Protein AF-A0A3D1PBC3-F1 (afdb_monomer)

pLDDT: mean 95.41, std 4.42, range [71.25, 98.88]

Mean predicted aligned error: 3.78 Å

Solvent-accessible surface area (backbone atoms only — not comparable to full-atom values): 19410 Å² total; per-residue (Å²): 97,93,88,52,57,57,38,64,71,39,38,54,51,27,43,56,51,13,50,54,28,44,75,72,66,36,38,68,58,13,33,65,40,23,55,52,25,43,75,54,24,59,87,38,87,56,10,42,52,32,32,36,48,39,13,56,33,24,48,77,71,70,35,53,70,46,15,52,33,12,23,48,18,21,29,22,77,34,61,70,40,42,42,12,45,53,24,38,33,73,74,68,43,99,73,43,48,56,67,48,36,43,78,43,79,78,68,73,56,80,80,75,77,64,73,49,79,36,78,54,74,66,37,33,50,28,44,58,75,63,41,43,71,60,19,45,59,49,44,67,69,69,60,76,58,79,90,74,53,51,73,45,45,40,46,30,48,15,53,46,29,42,67,74,60,41,29,49,58,12,31,48,50,45,54,57,52,77,69,48,80,49,74,68,52,36,51,53,37,54,61,46,65,72,36,67,59,49,54,46,59,59,57,65,73,81,62,48,71,59,43,45,54,39,17,60,77,51,65,40,19,41,50,52,51,50,11,41,23,45,68,59,29,37,59,26,33,75,44,66,48,98,91,51,24,30,6,28,52,41,48,37,65,70,57,48,52,54,50,27,60,79,68,71,50,91,77,82,46,49,56,41,61,64,50,19,47,48,53,38,41,50,50,51,39,52,34,15,66,75,45,82,42,25,42,58,59,14,51,36,17,70,74,62,34,57,70,52,48,55,50,49,49,68,74,52,62,91,54,55,71,70,59,45,51,77,59,45,87,47,64,66,45,33,48,47,44,47,48,24,53,16,37,20,43,44,49,43,39,73,24,18,69,70,49,30,54,52,46,50,54,39,41,74,61,62,54,63,67,66,82,85,133

Sequence (373 aa):
LDKYGDSEAAAEYRWQVAQTFAAAKDYKGAWLWAQPIPLRNSDSILAPRAGFWIGKWAMQLGRQEDAQAAFKYVLSTFPQSYYAWRSAGILGLDVGNFKTIRQLNPEVMPSVRVVPPAGSPALKELYQLGQYRDALTLWQVEFQNQTQPTVAQQFTDGLMHLAKGENLVGIAEISTLEDRETPVEKALYHALSQQSSYWQARYPFPYLQQIESWSQQHQLNPLLVTGLIRQESRFEPKIRSVVGAVGLMQIMPGTAKTIAQEMNLTQYNLENPNDNIKMGTWYLDFTHKKFDNHSMLAIASYNAGWNNVSKWLRQFSNRDPDEFVEAIPFDETQGYVRQVFGNYWNYLRLYNPKISQLVAQYSSAHPKLPTLK

Structure (mmCIF, N/CA/C/O backbone):
data_AF-A0A3D1PBC3-F1
#
_entry.id   AF-A0A3D1PBC3-F1
#
loop_
_atom_site.group_PDB
_atom_site.id
_atom_site.type_symbol
_atom_site.label_atom_id
_atom_site.label_alt_id
_atom_site.label_comp_id
_atom_site.label_asym_id
_atom_site.label_entity_id
_atom_site.label_seq_id
_atom_site.pdbx_PDB_ins_code
_atom_site.Cartn_x
_atom_site.Cartn_y
_atom_site.Cartn_z
_atom_site.occupancy
_atom_site.B_iso_or_equiv
_atom_site.auth_seq_id
_atom_site.auth_comp_id
_atom_site.auth_asym_id
_atom_site.auth_atom_id
_atom_site.pdbx_PDB_model_num
ATOM 1 N N . LEU A 1 1 ? 21.989 20.563 -10.562 1.00 80.06 1 LEU A N 1
ATOM 2 C CA . LEU A 1 1 ? 22.394 19.453 -9.667 1.00 80.06 1 LEU A CA 1
ATOM 3 C C . LEU A 1 1 ? 23.522 19.850 -8.714 1.00 80.06 1 LEU A C 1
ATOM 5 O O . LEU A 1 1 ? 23.510 19.376 -7.590 1.00 80.06 1 LEU A O 1
ATOM 9 N N . ASP A 1 2 ? 24.431 20.751 -9.101 1.00 77.69 2 ASP A N 1
ATOM 10 C CA . ASP A 1 2 ? 25.593 21.107 -8.261 1.00 77.69 2 ASP A CA 1
ATOM 11 C C . ASP A 1 2 ? 25.256 21.957 -7.024 1.00 77.69 2 ASP A C 1
ATOM 13 O O . ASP A 1 2 ? 25.947 21.870 -6.018 1.00 77.69 2 ASP A O 1
ATOM 17 N N . LYS A 1 3 ? 24.176 22.753 -7.074 1.00 80.94 3 LYS A N 1
ATOM 18 C CA . LYS A 1 3 ? 23.755 23.631 -5.961 1.00 80.94 3 LYS A CA 1
ATOM 19 C C . LYS A 1 3 ? 22.720 23.014 -5.014 1.00 80.94 3 LYS A C 1
ATOM 21 O O . LYS A 1 3 ? 22.735 23.303 -3.828 1.00 80.94 3 LYS A O 1
ATOM 26 N N . TYR A 1 4 ? 21.829 22.176 -5.541 1.00 84.69 4 TYR A N 1
ATOM 27 C CA . TYR A 1 4 ? 20.700 21.581 -4.808 1.00 84.69 4 TYR A CA 1
ATOM 28 C C . TYR A 1 4 ? 20.617 20.084 -5.099 1.00 84.69 4 TYR A C 1
ATOM 30 O O . TYR A 1 4 ? 19.583 19.563 -5.496 1.00 84.69 4 TYR A O 1
ATOM 38 N N . GLY A 1 5 ? 21.755 19.398 -5.010 1.00 83.44 5 GLY A N 1
ATOM 39 C CA . GLY A 1 5 ? 21.867 17.996 -5.412 1.00 83.44 5 GLY A CA 1
ATOM 40 C C . GLY A 1 5 ? 21.059 17.027 -4.554 1.00 83.44 5 GLY A C 1
ATOM 41 O O . GLY A 1 5 ? 20.833 15.909 -5.010 1.00 83.44 5 GLY A O 1
ATOM 42 N N . ASP A 1 6 ? 20.623 17.462 -3.374 1.00 88.00 6 ASP A N 1
ATOM 43 C CA . ASP A 1 6 ? 19.936 16.642 -2.374 1.00 88.00 6 ASP A CA 1
ATOM 44 C C . ASP A 1 6 ? 18.437 17.011 -2.247 1.00 88.00 6 ASP A C 1
ATOM 46 O O . ASP A 1 6 ? 17.737 16.479 -1.394 1.00 88.00 6 ASP A O 1
ATOM 50 N N . SER A 1 7 ? 17.906 17.873 -3.130 1.00 90.75 7 SER A N 1
ATOM 51 C CA . SER A 1 7 ? 16.477 18.229 -3.149 1.00 90.75 7 SER A CA 1
ATOM 52 C C . SER A 1 7 ? 15.596 17.190 -3.856 1.00 90.75 7 SER A C 1
ATOM 54 O O . SER A 1 7 ? 16.070 16.455 -4.726 1.00 90.75 7 SER A O 1
ATOM 56 N N . GLU A 1 8 ? 14.292 17.188 -3.556 1.00 92.12 8 GLU A N 1
ATOM 57 C CA . GLU A 1 8 ? 13.311 16.322 -4.235 1.00 92.12 8 GLU A CA 1
ATOM 58 C C . GLU A 1 8 ? 13.256 16.592 -5.745 1.00 92.12 8 GLU A C 1
ATOM 60 O O . GLU A 1 8 ? 13.333 15.668 -6.548 1.00 92.12 8 GLU A O 1
ATOM 65 N N . ALA A 1 9 ? 13.276 17.864 -6.157 1.00 94.06 9 ALA A N 1
ATOM 66 C CA . ALA A 1 9 ? 13.319 18.233 -7.573 1.00 94.06 9 ALA A CA 1
ATOM 67 C C . ALA A 1 9 ? 14.556 17.660 -8.301 1.00 94.06 9 ALA A C 1
ATOM 69 O O . ALA A 1 9 ? 14.505 17.343 -9.491 1.00 94.06 9 ALA A O 1
ATOM 70 N N . ALA A 1 10 ? 15.688 17.503 -7.600 1.00 94.94 10 ALA A N 1
ATOM 71 C CA . ALA A 1 10 ? 16.861 16.843 -8.165 1.00 94.94 10 ALA A CA 1
ATOM 72 C C . ALA A 1 10 ? 16.652 15.329 -8.326 1.00 94.94 10 ALA A C 1
ATOM 74 O O . ALA A 1 10 ? 17.128 14.765 -9.315 1.00 94.94 10 ALA A O 1
ATOM 75 N N . ALA A 1 11 ? 15.951 14.678 -7.392 1.00 96.50 11 ALA A N 1
ATOM 76 C CA . ALA A 1 11 ? 15.567 13.271 -7.502 1.00 96.50 11 ALA A CA 1
ATOM 77 C C . ALA A 1 11 ? 14.612 13.035 -8.683 1.00 96.50 11 ALA A C 1
ATOM 79 O O . ALA A 1 11 ? 14.868 12.153 -9.505 1.00 96.50 11 ALA A O 1
ATOM 80 N N . GLU A 1 12 ? 13.577 13.866 -8.821 1.00 96.56 12 GLU A N 1
ATOM 81 C CA . GLU A 1 12 ? 12.609 13.812 -9.924 1.00 96.56 12 GLU A CA 1
ATOM 82 C C . GLU A 1 12 ? 13.285 13.984 -11.286 1.00 96.56 12 GLU A C 1
ATOM 84 O O . GLU A 1 12 ? 13.100 13.158 -12.183 1.00 96.56 12 GLU A O 1
ATOM 89 N N . TYR A 1 13 ? 14.139 15.004 -11.425 1.00 96.94 13 TYR A N 1
ATOM 90 C CA . TYR A 1 13 ? 14.883 15.238 -12.661 1.00 96.94 13 TYR A CA 1
ATOM 91 C C . TYR A 1 13 ? 15.777 14.045 -13.020 1.00 96.94 13 TYR A C 1
ATOM 93 O O . TYR A 1 13 ? 15.750 13.555 -14.149 1.00 96.94 13 TYR A O 1
ATOM 101 N N . ARG A 1 14 ? 16.551 13.531 -12.053 1.00 97.56 14 ARG A N 1
ATOM 102 C CA . ARG A 1 14 ? 17.393 12.341 -12.255 1.00 97.56 14 ARG A CA 1
ATOM 103 C C . ARG A 1 14 ? 16.575 11.140 -12.710 1.00 97.56 14 ARG A C 1
ATOM 105 O O . ARG A 1 14 ? 16.998 10.427 -13.618 1.00 97.56 14 ARG A O 1
ATOM 112 N N . TRP A 1 15 ? 15.409 10.934 -12.104 1.00 97.75 15 TRP A N 1
ATOM 113 C CA . TRP A 1 15 ? 14.522 9.834 -12.449 1.00 97.75 15 TRP A CA 1
ATOM 114 C C . TRP A 1 15 ? 13.981 9.966 -13.874 1.00 97.75 15 TRP A C 1
ATOM 116 O O . TRP A 1 15 ? 14.057 9.011 -14.646 1.00 97.75 15 TRP A O 1
ATOM 126 N N . GLN A 1 16 ? 13.527 11.158 -14.263 1.00 97.38 16 GLN A N 1
ATOM 127 C CA . GLN A 1 16 ? 13.044 11.430 -15.617 1.00 97.38 16 GLN A CA 1
ATOM 128 C C . GLN A 1 16 ? 14.126 11.167 -16.679 1.00 97.38 16 GLN A C 1
ATOM 130 O O . GLN A 1 16 ? 13.865 10.545 -17.716 1.00 97.38 16 GLN A O 1
ATOM 135 N N . VAL A 1 17 ? 15.366 11.591 -16.414 1.00 98.00 17 VAL A N 1
ATOM 136 C CA . VAL A 1 17 ? 16.493 11.323 -17.317 1.00 98.00 17 VAL A CA 1
ATOM 137 C C . VAL A 1 17 ? 16.800 9.824 -17.367 1.00 98.00 17 VAL A C 1
ATOM 139 O O . VAL A 1 17 ? 16.935 9.266 -18.456 1.00 98.00 17 VAL A O 1
ATOM 142 N N . ALA A 1 18 ? 16.822 9.140 -16.220 1.00 98.06 18 ALA A N 1
ATOM 143 C CA . ALA A 1 18 ? 17.037 7.696 -16.159 1.00 98.06 18 ALA A CA 1
ATOM 144 C C . ALA A 1 18 ? 15.987 6.912 -16.967 1.00 98.06 18 ALA A C 1
ATOM 146 O O . ALA A 1 18 ? 16.337 5.989 -17.703 1.00 98.06 18 ALA A O 1
ATOM 147 N N . GLN A 1 19 ? 14.712 7.310 -16.899 1.00 96.56 19 GLN A N 1
ATOM 148 C CA . GLN A 1 19 ? 13.639 6.706 -17.695 1.00 96.56 19 GLN A CA 1
ATOM 149 C C . GLN A 1 19 ? 13.846 6.900 -19.202 1.00 96.56 19 GLN A C 1
ATOM 151 O O . GLN A 1 19 ? 13.561 5.986 -19.975 1.00 96.56 19 GLN A O 1
ATOM 156 N N . THR A 1 20 ? 14.383 8.048 -19.624 1.00 97.31 20 THR A N 1
ATOM 157 C CA . THR A 1 20 ? 14.697 8.318 -21.037 1.00 97.31 20 THR A CA 1
ATOM 158 C C . THR A 1 20 ? 15.778 7.365 -21.554 1.00 97.31 20 THR A C 1
ATOM 160 O O . THR A 1 20 ? 15.609 6.749 -22.606 1.00 97.31 20 THR A O 1
ATOM 163 N N . PHE A 1 21 ? 16.850 7.166 -20.782 1.00 98.12 21 PHE A N 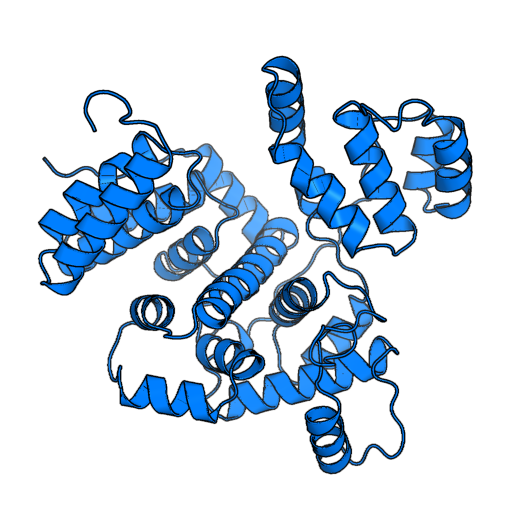1
ATOM 164 C CA . PHE A 1 21 ? 17.889 6.184 -21.109 1.00 98.12 21 PHE A CA 1
ATOM 165 C C . PHE A 1 21 ? 17.346 4.747 -21.121 1.00 98.12 21 PHE A C 1
ATOM 167 O O . PHE A 1 21 ? 17.608 3.994 -22.059 1.00 98.12 21 PHE A O 1
ATOM 174 N N . ALA A 1 22 ? 16.528 4.377 -20.130 1.00 95.88 22 ALA A N 1
ATOM 175 C CA . ALA A 1 22 ? 15.921 3.049 -20.061 1.00 95.88 22 ALA A CA 1
ATOM 176 C C . ALA A 1 22 ? 14.995 2.770 -21.258 1.00 95.88 22 ALA A C 1
ATOM 178 O O . ALA A 1 22 ? 15.027 1.672 -21.813 1.00 95.88 22 ALA A O 1
ATOM 179 N N . ALA A 1 23 ? 14.217 3.763 -21.702 1.00 93.38 23 ALA A N 1
ATOM 180 C CA . ALA A 1 23 ? 13.374 3.660 -22.894 1.00 93.38 23 ALA A CA 1
ATOM 181 C C . ALA A 1 23 ? 14.198 3.456 -24.178 1.00 93.38 23 ALA A C 1
ATOM 183 O O . ALA A 1 23 ? 13.777 2.719 -25.070 1.00 93.38 23 ALA A O 1
ATOM 184 N N . ALA A 1 24 ? 15.397 4.043 -24.243 1.00 96.44 24 ALA A N 1
ATOM 185 C CA . ALA A 1 24 ? 16.374 3.817 -25.308 1.00 96.44 24 ALA A CA 1
ATOM 186 C C . ALA A 1 24 ? 17.175 2.505 -25.152 1.00 96.44 24 ALA A C 1
ATOM 188 O O . ALA A 1 24 ? 18.063 2.234 -25.958 1.00 96.44 24 ALA A O 1
ATOM 189 N N . LYS A 1 25 ? 16.867 1.682 -24.135 1.00 95.56 25 LYS A N 1
ATOM 190 C CA . LYS A 1 25 ? 17.598 0.459 -23.749 1.00 95.56 25 LYS A CA 1
ATOM 191 C C . LYS A 1 25 ? 19.061 0.691 -23.348 1.00 95.56 25 LYS A C 1
ATOM 193 O O . LYS A 1 25 ? 19.832 -0.262 -23.254 1.00 95.56 25 LYS A O 1
ATOM 198 N N . ASP A 1 26 ? 19.443 1.931 -23.049 1.00 97.94 26 ASP A N 1
ATOM 199 C CA . ASP A 1 26 ? 20.725 2.239 -22.419 1.00 97.94 26 ASP A CA 1
ATOM 200 C C . ASP A 1 26 ? 20.596 2.094 -20.898 1.00 97.94 26 ASP A C 1
ATOM 202 O O . ASP A 1 26 ? 20.441 3.050 -20.135 1.00 97.94 26 ASP A O 1
ATOM 206 N N . TYR A 1 27 ? 20.643 0.844 -20.446 1.00 97.88 27 TYR A N 1
ATOM 207 C CA . TYR A 1 27 ? 20.513 0.505 -19.031 1.00 97.88 27 TYR A CA 1
ATOM 208 C C . TYR A 1 27 ? 21.699 0.986 -18.186 1.00 97.88 27 TYR A C 1
ATOM 210 O O . TYR A 1 27 ? 21.545 1.210 -16.984 1.00 97.88 27 TYR A O 1
ATOM 218 N N . LYS A 1 28 ? 22.874 1.188 -18.799 1.00 98.00 28 LYS A N 1
ATOM 219 C CA . LYS A 1 28 ? 24.041 1.750 -18.109 1.00 98.00 28 LYS A CA 1
ATOM 220 C C . LYS A 1 28 ? 23.812 3.232 -17.813 1.00 98.00 28 LYS A C 1
ATOM 222 O O . LYS A 1 28 ? 23.998 3.654 -16.672 1.00 98.00 28 LYS A O 1
ATOM 227 N N . GLY A 1 29 ? 23.370 4.000 -18.810 1.00 98.12 29 GLY A N 1
ATOM 228 C CA . GLY A 1 29 ? 22.988 5.401 -18.647 1.00 98.12 29 GLY A CA 1
ATOM 229 C C . GLY A 1 29 ? 21.851 5.567 -17.641 1.00 98.12 29 GLY A C 1
ATOM 230 O O . GLY A 1 29 ? 21.951 6.385 -16.726 1.00 98.12 29 GLY A O 1
ATOM 231 N N . ALA A 1 30 ? 20.818 4.725 -17.737 1.00 98.31 30 ALA A N 1
ATOM 232 C CA . ALA A 1 30 ? 19.690 4.737 -16.809 1.00 98.31 30 ALA A CA 1
ATOM 233 C C . ALA A 1 30 ? 20.139 4.536 -15.354 1.00 98.31 30 ALA A C 1
ATOM 235 O O . ALA A 1 30 ? 19.787 5.326 -14.475 1.00 98.31 30 ALA A O 1
ATOM 236 N N . TRP A 1 31 ? 20.984 3.529 -15.109 1.00 98.19 31 TRP A N 1
ATOM 237 C CA . TRP A 1 31 ? 21.558 3.280 -13.789 1.00 98.19 31 TRP A CA 1
ATOM 238 C C . TRP A 1 31 ? 22.339 4.494 -13.289 1.00 98.19 31 TRP A C 1
ATOM 240 O O . TRP A 1 31 ? 22.059 4.970 -12.188 1.00 98.19 31 TRP A O 1
ATOM 250 N N . LEU A 1 32 ? 23.292 5.017 -14.068 1.00 97.88 32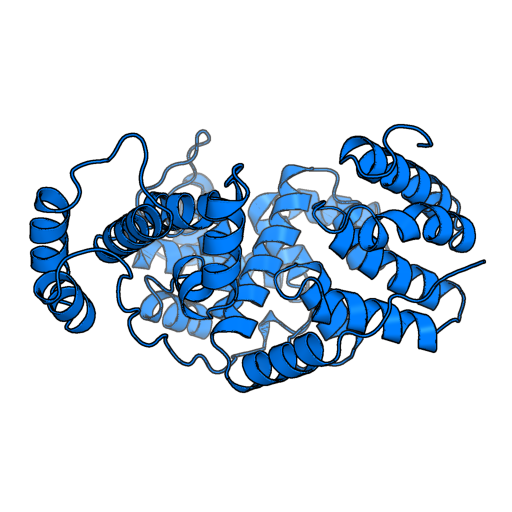 LEU A N 1
ATOM 251 C CA . LEU A 1 32 ? 24.140 6.142 -13.649 1.00 97.88 32 LEU A CA 1
ATOM 252 C C . LEU A 1 32 ? 23.317 7.360 -13.205 1.00 97.88 32 LEU A C 1
ATOM 254 O O . LEU A 1 32 ? 23.661 8.004 -12.214 1.00 97.88 32 LEU A O 1
ATOM 258 N N . TRP A 1 33 ? 22.205 7.639 -13.890 1.00 97.81 33 TRP A N 1
ATOM 259 C CA . TRP A 1 33 ? 21.296 8.726 -13.528 1.00 97.81 33 TRP A CA 1
ATOM 260 C C . TRP A 1 33 ? 20.439 8.430 -12.297 1.00 97.81 33 TRP A C 1
ATOM 262 O O . TRP A 1 33 ? 20.210 9.335 -11.495 1.00 97.81 33 TRP A O 1
ATOM 272 N N . ALA A 1 34 ? 19.996 7.186 -12.107 1.00 97.88 34 ALA A N 1
ATOM 273 C CA . ALA A 1 34 ? 19.168 6.816 -10.962 1.00 97.88 34 ALA A CA 1
ATOM 274 C C . ALA A 1 34 ? 19.966 6.614 -9.666 1.00 97.88 34 ALA A C 1
ATOM 276 O O . ALA A 1 34 ? 19.443 6.876 -8.590 1.00 97.88 34 ALA A O 1
ATOM 277 N N . GLN A 1 35 ? 21.223 6.168 -9.741 1.00 96.88 35 GLN A N 1
ATOM 278 C CA . GLN A 1 35 ? 22.056 5.810 -8.584 1.00 96.88 35 GLN A CA 1
ATOM 279 C C . GLN A 1 35 ? 22.175 6.894 -7.502 1.00 96.88 35 GLN A C 1
ATOM 281 O O . GLN A 1 35 ? 22.130 6.543 -6.322 1.00 96.88 35 GLN A O 1
ATOM 286 N N . PRO A 1 36 ? 22.302 8.194 -7.823 1.00 96.25 36 PRO A N 1
ATOM 287 C CA . PRO A 1 36 ? 22.353 9.221 -6.793 1.00 96.25 36 PRO A CA 1
ATOM 288 C C . PRO A 1 36 ? 21.051 9.360 -5.998 1.00 96.25 36 PRO A C 1
ATOM 290 O O . PRO A 1 36 ? 21.116 9.846 -4.878 1.00 96.25 36 PRO A O 1
ATOM 293 N N . ILE A 1 37 ? 19.897 8.945 -6.533 1.00 97.56 37 ILE A N 1
ATOM 294 C CA . ILE A 1 37 ? 18.594 9.106 -5.870 1.00 97.56 37 ILE A CA 1
ATOM 295 C C . ILE A 1 37 ? 18.579 8.381 -4.510 1.00 97.56 37 ILE A C 1
ATOM 297 O O . ILE A 1 37 ? 18.479 9.060 -3.496 1.00 97.56 37 ILE A O 1
ATOM 301 N N . PRO A 1 38 ? 18.769 7.050 -4.418 1.00 96.62 38 PRO A N 1
ATOM 302 C CA . PRO A 1 38 ? 18.793 6.366 -3.124 1.00 96.62 38 PRO A CA 1
ATOM 303 C C . PRO A 1 38 ? 19.986 6.750 -2.233 1.00 96.62 38 PRO A C 1
ATOM 305 O O . PRO A 1 38 ? 19.906 6.604 -1.018 1.00 96.62 38 PRO A O 1
ATOM 308 N N . LEU A 1 39 ? 21.094 7.228 -2.813 1.00 93.75 39 LEU A N 1
ATOM 309 C CA . LEU A 1 39 ? 22.321 7.538 -2.067 1.00 93.75 39 LEU A CA 1
ATOM 310 C C . LEU A 1 39 ? 22.361 8.957 -1.486 1.00 93.75 39 LEU A C 1
ATOM 312 O O . LEU A 1 39 ? 23.037 9.177 -0.486 1.00 93.75 39 LEU A O 1
ATOM 316 N N . ARG A 1 40 ? 21.705 9.922 -2.137 1.00 93.00 40 ARG A N 1
ATOM 317 C CA . ARG A 1 40 ? 21.738 11.350 -1.772 1.00 93.00 40 ARG A CA 1
ATOM 318 C C . ARG A 1 40 ? 20.371 11.911 -1.405 1.00 93.00 40 ARG A C 1
ATOM 320 O O . ARG A 1 40 ? 20.291 12.843 -0.620 1.00 93.00 40 ARG A O 1
ATOM 327 N N . ASN A 1 41 ? 19.311 11.348 -1.974 1.00 92.75 41 ASN A N 1
ATOM 328 C CA . ASN A 1 41 ? 17.924 11.730 -1.738 1.00 92.75 41 ASN A CA 1
ATOM 329 C C . ASN A 1 41 ? 17.181 10.575 -1.052 1.00 92.75 41 ASN A C 1
ATOM 331 O O . ASN A 1 41 ? 16.117 10.172 -1.512 1.00 92.75 41 ASN A O 1
ATOM 335 N N . SER A 1 42 ? 17.756 9.990 0.002 1.00 91.00 42 SER A N 1
ATOM 336 C CA . SER A 1 42 ? 17.207 8.780 0.635 1.00 91.00 42 SER A CA 1
ATOM 337 C C . SER A 1 42 ? 15.784 8.958 1.167 1.00 91.00 42 SER A C 1
ATOM 339 O O . SER A 1 42 ? 15.045 7.982 1.235 1.00 91.00 42 SER A O 1
ATOM 341 N N . ASP A 1 43 ? 15.391 10.189 1.494 1.00 88.75 43 ASP A N 1
ATOM 342 C CA . ASP A 1 43 ? 14.049 10.512 1.988 1.00 88.75 43 ASP A CA 1
ATOM 343 C C . ASP A 1 43 ? 13.016 10.672 0.852 1.00 88.75 43 ASP A C 1
ATOM 345 O O . ASP A 1 43 ? 11.816 10.722 1.110 1.00 88.75 43 ASP A O 1
ATOM 349 N N . SER A 1 44 ? 13.459 10.717 -0.412 1.00 94.00 44 SER A N 1
ATOM 350 C CA . SER A 1 44 ? 12.574 10.812 -1.577 1.00 94.00 44 SER A CA 1
ATOM 351 C C . SER A 1 44 ? 11.735 9.547 -1.741 1.00 94.00 44 SER A C 1
ATOM 353 O O . SER A 1 44 ? 12.235 8.420 -1.664 1.00 94.00 44 SER A O 1
ATOM 355 N N . ILE A 1 45 ? 10.472 9.719 -2.136 1.00 92.12 45 ILE A N 1
ATOM 356 C CA . ILE A 1 45 ? 9.594 8.606 -2.529 1.00 92.12 45 ILE A CA 1
ATOM 357 C C . ILE A 1 45 ? 10.150 7.811 -3.729 1.00 92.12 45 ILE A C 1
ATOM 359 O O . ILE A 1 45 ? 9.795 6.647 -3.940 1.00 92.12 45 ILE A O 1
ATOM 363 N N . LEU A 1 46 ? 11.057 8.413 -4.507 1.00 97.06 46 LEU A N 1
ATOM 364 C CA . LEU A 1 46 ? 11.724 7.782 -5.643 1.00 97.06 46 LEU A CA 1
ATOM 365 C C . LEU A 1 46 ? 12.916 6.910 -5.237 1.00 97.06 46 LEU A C 1
ATOM 367 O O . LEU A 1 46 ? 13.310 6.052 -6.025 1.00 97.06 46 LEU A O 1
ATOM 371 N N . ALA A 1 47 ? 13.475 7.061 -4.034 1.00 97.88 47 ALA A N 1
ATOM 372 C CA . ALA A 1 47 ? 14.631 6.287 -3.575 1.00 97.88 47 ALA A CA 1
ATOM 373 C C . ALA A 1 47 ? 14.432 4.757 -3.654 1.00 97.88 47 ALA A C 1
ATOM 375 O O . ALA A 1 47 ? 15.238 4.093 -4.322 1.00 97.88 47 ALA A O 1
ATOM 376 N N . PRO A 1 48 ? 13.357 4.163 -3.091 1.00 98.19 48 PRO A N 1
ATOM 377 C CA . PRO A 1 48 ? 13.112 2.726 -3.229 1.00 98.19 48 PRO A CA 1
ATOM 378 C C . PRO A 1 48 ? 12.862 2.292 -4.680 1.00 98.19 48 PRO A C 1
ATOM 380 O O . PRO A 1 48 ? 13.296 1.211 -5.083 1.00 98.19 48 PRO A O 1
ATOM 383 N N . ARG A 1 49 ? 12.198 3.139 -5.482 1.00 98.06 49 ARG A N 1
ATOM 384 C CA . ARG A 1 49 ? 11.930 2.883 -6.909 1.00 98.06 49 ARG A CA 1
ATOM 385 C C . ARG A 1 49 ? 13.227 2.807 -7.703 1.00 98.06 49 ARG A C 1
ATOM 387 O O . ARG A 1 49 ? 13.450 1.839 -8.425 1.00 98.06 49 ARG A O 1
ATOM 394 N N . ALA A 1 50 ? 14.088 3.803 -7.536 1.00 98.38 50 ALA A N 1
ATOM 395 C CA . ALA A 1 50 ? 15.378 3.886 -8.199 1.00 98.38 50 ALA A CA 1
ATOM 396 C C . ALA A 1 50 ? 16.286 2.714 -7.810 1.00 98.38 50 ALA A C 1
ATOM 398 O O . ALA A 1 50 ? 16.846 2.070 -8.694 1.00 98.38 50 ALA A O 1
ATOM 399 N N . GLY A 1 51 ? 16.369 2.371 -6.519 1.00 98.44 51 GLY A N 1
ATOM 400 C CA . GLY A 1 51 ? 17.132 1.206 -6.058 1.00 98.44 51 GLY A CA 1
ATOM 401 C C . GLY A 1 51 ? 16.664 -0.109 -6.694 1.00 98.44 51 GLY A C 1
ATOM 402 O O . GLY A 1 51 ? 17.483 -0.921 -7.120 1.00 98.44 51 GLY A O 1
ATOM 403 N N . PHE A 1 52 ? 15.349 -0.303 -6.828 1.00 98.69 52 PHE A N 1
ATOM 404 C CA . PHE A 1 52 ? 14.789 -1.497 -7.461 1.00 98.69 52 PHE A CA 1
ATOM 405 C C . PHE A 1 52 ? 15.089 -1.553 -8.960 1.00 98.69 52 PHE A C 1
ATOM 407 O O . PHE A 1 52 ? 15.531 -2.585 -9.468 1.00 98.69 52 PHE A O 1
ATOM 414 N N . TRP A 1 53 ? 14.895 -0.440 -9.670 1.00 98.50 53 TRP A N 1
ATOM 415 C CA . TRP A 1 53 ? 15.156 -0.377 -11.107 1.00 98.50 53 TRP A CA 1
ATOM 416 C C . TRP A 1 53 ? 16.641 -0.496 -11.446 1.00 98.50 53 TRP A C 1
ATOM 418 O O . TRP A 1 53 ? 16.967 -1.137 -12.440 1.00 98.50 53 TRP A O 1
ATOM 428 N N . ILE A 1 54 ? 17.543 -0.015 -10.584 1.00 98.62 54 ILE A N 1
ATOM 429 C CA . ILE A 1 54 ? 18.979 -0.318 -10.675 1.00 98.62 54 ILE A CA 1
ATOM 430 C C . ILE A 1 54 ? 19.211 -1.833 -10.674 1.00 98.62 54 ILE A C 1
ATOM 432 O O . ILE A 1 54 ? 19.938 -2.335 -11.528 1.00 98.62 54 ILE A O 1
ATOM 436 N N . GLY A 1 55 ? 18.542 -2.579 -9.788 1.00 98.38 55 GLY A N 1
ATOM 437 C CA . GLY A 1 55 ? 18.605 -4.041 -9.779 1.00 98.38 55 GLY A CA 1
ATOM 438 C C . GLY A 1 55 ? 18.078 -4.672 -11.072 1.00 98.38 55 GLY A C 1
ATOM 439 O O . GLY A 1 55 ? 18.728 -5.540 -11.653 1.00 98.38 55 GLY A O 1
ATOM 440 N N . LYS A 1 56 ? 16.938 -4.195 -11.588 1.00 98.19 56 LYS A N 1
ATOM 441 C CA . LYS A 1 56 ? 16.363 -4.676 -12.860 1.00 98.19 56 LYS A CA 1
ATOM 442 C C . LYS A 1 56 ? 17.281 -4.392 -14.052 1.00 98.19 56 LYS A C 1
ATOM 444 O O . LYS A 1 56 ? 17.492 -5.271 -14.884 1.00 98.19 56 LYS A O 1
ATOM 449 N N . TRP A 1 57 ? 17.865 -3.200 -14.132 1.00 98.19 57 TRP A N 1
ATOM 450 C CA . TRP A 1 57 ? 18.825 -2.836 -15.176 1.00 98.19 57 TRP A CA 1
ATOM 451 C C . TRP A 1 57 ? 20.130 -3.621 -15.053 1.00 98.19 57 TRP A C 1
ATOM 453 O O . TRP A 1 57 ? 20.673 -4.052 -16.067 1.00 98.19 57 TRP A O 1
ATOM 463 N N . ALA A 1 58 ? 20.594 -3.903 -13.834 1.00 98.31 58 ALA A N 1
ATOM 464 C CA . ALA A 1 58 ? 21.721 -4.800 -13.605 1.00 98.31 58 ALA A CA 1
ATOM 465 C C . ALA A 1 58 ? 21.460 -6.206 -14.176 1.00 98.31 58 ALA A C 1
ATOM 467 O O . ALA A 1 58 ? 22.338 -6.754 -14.843 1.00 98.31 58 ALA A O 1
ATOM 468 N N . MET A 1 59 ? 20.246 -6.754 -14.013 1.00 97.50 59 MET A N 1
ATOM 469 C CA . MET A 1 59 ? 19.866 -8.032 -14.637 1.00 97.50 59 MET A CA 1
ATOM 470 C C . MET A 1 59 ? 19.955 -7.972 -16.168 1.00 97.50 59 MET A C 1
ATOM 472 O O . MET A 1 59 ? 20.500 -8.893 -16.773 1.00 97.50 59 MET A O 1
ATOM 476 N N . GLN A 1 60 ? 19.475 -6.887 -16.791 1.00 96.88 60 GLN A N 1
ATOM 477 C CA . GLN A 1 60 ? 19.546 -6.700 -18.251 1.00 96.88 60 GLN A CA 1
ATOM 478 C C . GLN A 1 60 ? 20.987 -6.577 -18.766 1.00 96.88 60 GLN A C 1
ATOM 480 O O . GLN A 1 60 ? 21.288 -6.981 -19.885 1.00 96.88 60 GLN A O 1
ATOM 485 N N . LEU A 1 61 ? 21.893 -6.058 -17.937 1.00 97.62 61 LEU A N 1
ATOM 486 C CA . LEU A 1 61 ? 23.325 -5.956 -18.229 1.00 97.62 61 LEU A CA 1
ATOM 487 C C . LEU A 1 61 ? 24.107 -7.247 -17.909 1.00 97.62 61 LEU A C 1
ATOM 489 O O . LEU A 1 61 ? 25.331 -7.252 -18.012 1.00 97.62 61 LEU A O 1
ATOM 493 N N . GLY A 1 62 ? 23.442 -8.324 -17.472 1.00 97.75 62 GLY A N 1
ATOM 494 C CA . GLY A 1 62 ? 24.094 -9.576 -17.066 1.00 97.75 62 GLY A CA 1
ATOM 495 C C . GLY A 1 62 ? 24.827 -9.506 -15.718 1.00 97.75 62 GLY A C 1
ATOM 496 O O . GLY A 1 62 ? 25.535 -10.442 -15.351 1.00 97.75 62 GLY A O 1
ATOM 497 N N . ARG A 1 63 ? 24.649 -8.426 -14.948 1.00 97.81 63 ARG A N 1
ATOM 498 C CA . ARG A 1 63 ? 25.307 -8.176 -13.656 1.00 97.81 63 ARG A CA 1
ATOM 499 C C . ARG A 1 63 ? 24.474 -8.725 -12.495 1.00 97.81 63 ARG A C 1
ATOM 501 O O . ARG A 1 63 ? 23.876 -7.976 -11.725 1.00 97.81 63 ARG A O 1
ATOM 508 N N . GLN A 1 64 ? 24.402 -10.051 -12.388 1.00 97.69 64 GLN A N 1
ATOM 509 C CA . GLN A 1 64 ? 23.507 -10.726 -11.434 1.00 97.69 64 GLN A CA 1
ATOM 510 C C . GLN A 1 64 ? 23.853 -10.453 -9.962 1.00 97.69 64 GLN A C 1
ATOM 512 O O . GLN A 1 64 ? 22.949 -10.279 -9.147 1.00 97.69 64 GLN A O 1
ATOM 517 N N . GLU A 1 65 ? 25.140 -10.376 -9.611 1.00 97.44 65 GLU A N 1
ATOM 518 C CA . GLU A 1 65 ? 25.567 -10.067 -8.238 1.00 97.44 65 GLU A CA 1
ATOM 519 C C . GLU A 1 65 ? 25.126 -8.664 -7.814 1.00 97.44 65 GLU A C 1
ATOM 521 O O . GLU A 1 65 ? 24.556 -8.484 -6.736 1.00 97.44 65 GLU A O 1
ATOM 526 N N . ASP A 1 66 ? 25.305 -7.680 -8.697 1.00 98.12 66 ASP A N 1
ATOM 527 C CA . ASP A 1 66 ? 24.841 -6.322 -8.448 1.00 98.12 66 ASP A CA 1
ATOM 528 C C . ASP A 1 66 ? 23.313 -6.254 -8.376 1.00 98.12 66 ASP A C 1
ATOM 530 O O . ASP A 1 66 ? 22.770 -5.589 -7.497 1.00 98.12 66 ASP A O 1
ATOM 534 N N . ALA A 1 67 ? 22.604 -6.983 -9.242 1.00 98.44 67 ALA A N 1
ATOM 535 C CA . ALA A 1 67 ? 21.148 -7.059 -9.175 1.00 98.44 67 ALA A CA 1
ATOM 536 C C . ALA A 1 67 ? 20.676 -7.534 -7.794 1.00 98.44 67 ALA A C 1
ATOM 538 O O . ALA A 1 67 ? 19.858 -6.874 -7.150 1.00 98.44 67 ALA A O 1
ATOM 539 N N . GLN A 1 68 ? 21.248 -8.633 -7.293 1.00 98.06 68 GLN A N 1
ATOM 540 C CA . GLN A 1 68 ? 20.933 -9.139 -5.959 1.00 98.06 68 GLN A CA 1
ATOM 541 C C . GLN A 1 68 ? 21.288 -8.130 -4.862 1.00 98.06 68 GLN A C 1
ATOM 543 O O . GLN A 1 68 ? 20.494 -7.939 -3.941 1.00 98.06 68 GLN A O 1
ATOM 548 N N . ALA A 1 69 ? 22.447 -7.472 -4.945 1.00 98.06 69 ALA A N 1
ATOM 549 C CA . ALA A 1 69 ? 22.849 -6.452 -3.978 1.00 98.06 69 ALA A CA 1
ATOM 550 C C . ALA A 1 69 ? 21.862 -5.272 -3.945 1.00 98.06 69 ALA A C 1
ATOM 552 O O . ALA A 1 69 ? 21.463 -4.841 -2.864 1.00 98.06 69 ALA A O 1
ATOM 553 N N . ALA A 1 70 ? 21.400 -4.805 -5.109 1.00 98.56 70 ALA A N 1
ATOM 554 C CA . ALA A 1 70 ? 20.414 -3.733 -5.213 1.00 98.56 70 ALA A CA 1
ATOM 555 C C . ALA A 1 70 ? 19.064 -4.122 -4.588 1.00 98.56 70 ALA A C 1
ATOM 557 O O . ALA A 1 70 ? 18.507 -3.357 -3.800 1.00 98.56 70 ALA A O 1
ATOM 558 N N . PHE A 1 71 ? 18.558 -5.330 -4.856 1.00 98.56 71 PHE A N 1
ATOM 559 C CA . PHE A 1 71 ? 17.306 -5.801 -4.252 1.00 98.56 71 PHE A CA 1
ATOM 560 C C . PHE A 1 71 ? 17.416 -5.954 -2.728 1.00 98.56 71 PHE A C 1
ATOM 562 O O . PHE A 1 71 ? 16.505 -5.556 -1.999 1.00 98.56 71 PHE A O 1
ATOM 569 N N . LYS A 1 72 ? 18.548 -6.467 -2.225 1.00 98.31 72 LYS A N 1
ATOM 570 C CA . LYS A 1 72 ? 18.816 -6.565 -0.779 1.00 98.31 72 LYS A CA 1
ATOM 571 C C . LYS A 1 72 ? 18.916 -5.185 -0.124 1.00 98.31 72 LYS A C 1
ATOM 573 O O . LYS A 1 72 ? 18.394 -5.006 0.973 1.00 98.31 72 LYS A O 1
ATOM 578 N N . TYR A 1 73 ? 19.536 -4.214 -0.799 1.00 98.12 73 TYR A N 1
ATOM 579 C CA . TYR A 1 73 ? 19.578 -2.816 -0.360 1.00 98.12 73 TYR A CA 1
ATOM 580 C C . TYR A 1 73 ? 18.171 -2.236 -0.206 1.00 98.12 73 TYR A C 1
ATOM 582 O O . TYR A 1 73 ? 17.830 -1.756 0.870 1.00 98.12 73 TYR A O 1
ATOM 590 N N . VAL A 1 74 ? 17.309 -2.363 -1.221 1.00 98.38 74 VAL A N 1
ATOM 591 C CA . VAL A 1 74 ? 15.931 -1.846 -1.138 1.00 98.38 74 VAL A CA 1
ATOM 592 C C . VAL A 1 74 ? 15.149 -2.500 0.001 1.00 98.38 74 VAL A C 1
ATOM 594 O O . VAL A 1 74 ? 14.453 -1.804 0.737 1.00 98.38 74 VAL A O 1
ATOM 597 N N . LEU A 1 75 ? 15.276 -3.820 0.170 1.00 97.25 75 LEU A N 1
ATOM 598 C CA . LEU A 1 75 ? 14.598 -4.555 1.240 1.00 97.25 75 LEU A CA 1
ATOM 599 C C . LEU A 1 75 ? 15.073 -4.132 2.639 1.00 97.25 75 LEU A C 1
ATOM 601 O O . LEU A 1 75 ? 14.274 -4.108 3.569 1.00 97.25 75 LEU A O 1
ATOM 605 N N . SER A 1 76 ? 16.354 -3.792 2.781 1.00 96.31 76 SER A N 1
ATOM 606 C CA . SER A 1 76 ? 16.963 -3.375 4.047 1.00 96.31 76 SER A CA 1
ATOM 607 C C . SER A 1 76 ? 16.657 -1.919 4.405 1.00 96.31 76 SER A C 1
ATOM 609 O O . SER A 1 76 ? 16.258 -1.634 5.533 1.00 96.31 76 SER A O 1
ATOM 611 N N . THR A 1 77 ? 16.835 -1.007 3.445 1.00 95.94 77 THR A N 1
ATOM 612 C CA . THR A 1 77 ? 16.758 0.448 3.651 1.00 95.94 77 THR A CA 1
ATOM 613 C C . THR A 1 77 ? 15.332 0.979 3.564 1.00 95.94 77 THR A C 1
ATOM 615 O O . THR A 1 77 ? 14.981 1.909 4.283 1.00 95.94 77 THR A O 1
ATOM 618 N N . PHE A 1 78 ? 14.489 0.376 2.722 1.00 96.31 78 PHE A N 1
ATOM 619 C CA . PHE A 1 78 ? 13.108 0.813 2.504 1.00 96.31 78 PHE A CA 1
ATOM 620 C C . PHE A 1 78 ? 12.105 -0.329 2.729 1.00 96.31 78 PHE A C 1
ATOM 622 O O . PHE A 1 78 ? 11.272 -0.588 1.847 1.00 96.31 78 PHE A O 1
ATOM 629 N N . PRO A 1 79 ? 12.155 -1.026 3.884 1.00 96.38 79 PRO A N 1
ATOM 630 C CA . PRO A 1 79 ? 11.429 -2.273 4.127 1.00 96.38 79 PRO A CA 1
ATOM 631 C C . PRO A 1 79 ? 9.909 -2.131 4.040 1.00 96.38 79 PRO A C 1
ATOM 633 O O . PRO A 1 79 ? 9.220 -3.128 3.897 1.00 96.38 79 PRO A O 1
ATOM 636 N N . GLN A 1 80 ? 9.360 -0.921 4.118 1.00 95.50 80 GLN A N 1
ATOM 637 C CA . GLN A 1 80 ? 7.932 -0.621 4.002 1.00 95.50 80 GLN A CA 1
ATOM 638 C C . GLN A 1 80 ? 7.459 -0.372 2.562 1.00 95.50 80 GLN A C 1
ATOM 640 O O . GLN A 1 80 ? 6.257 -0.272 2.318 1.00 95.50 80 GLN A O 1
ATOM 645 N N . SER A 1 81 ? 8.375 -0.234 1.602 1.00 97.62 81 SER A N 1
ATOM 646 C CA . SER A 1 81 ? 8.033 0.163 0.235 1.00 97.62 81 SER A CA 1
ATOM 647 C C . SER A 1 81 ? 7.448 -0.991 -0.588 1.00 97.62 81 SER A C 1
ATOM 649 O O . SER A 1 81 ? 7.811 -2.155 -0.419 1.00 97.62 81 SER A O 1
ATOM 651 N N . TYR A 1 82 ? 6.597 -0.662 -1.564 1.00 98.50 82 TYR A N 1
ATOM 652 C CA . TYR A 1 82 ? 6.173 -1.602 -2.612 1.00 98.50 82 TYR A CA 1
ATOM 653 C C . TYR A 1 82 ? 7.375 -2.276 -3.302 1.00 98.50 82 TYR A C 1
ATOM 655 O O . TYR A 1 82 ? 7.358 -3.472 -3.591 1.00 98.50 82 TYR A O 1
ATOM 663 N N . TYR A 1 83 ? 8.451 -1.521 -3.525 1.00 98.62 83 TYR A N 1
ATOM 664 C CA . TYR A 1 83 ? 9.657 -2.029 -4.171 1.00 98.62 83 TYR A CA 1
ATOM 665 C C . TYR A 1 83 ? 10.459 -2.986 -3.282 1.00 98.62 83 TYR A C 1
ATOM 667 O O . TYR A 1 83 ? 11.130 -3.864 -3.816 1.00 98.62 83 TYR A O 1
ATOM 675 N N . ALA A 1 84 ? 10.349 -2.904 -1.952 1.00 98.44 84 ALA A N 1
ATOM 676 C CA . ALA A 1 84 ? 10.895 -3.926 -1.059 1.00 98.44 84 ALA A CA 1
ATOM 677 C C . ALA A 1 84 ? 10.175 -5.267 -1.230 1.00 98.44 84 ALA A C 1
ATOM 679 O O . ALA A 1 84 ? 10.841 -6.296 -1.318 1.00 98.44 84 ALA A O 1
ATOM 680 N N . TRP A 1 85 ? 8.848 -5.271 -1.393 1.00 98.50 85 TRP A N 1
ATOM 681 C CA . TRP A 1 85 ? 8.118 -6.496 -1.736 1.00 98.50 85 TRP A CA 1
ATOM 682 C C . TRP A 1 85 ? 8.539 -7.069 -3.088 1.00 98.50 85 TRP A C 1
ATOM 684 O O . TRP A 1 85 ? 8.792 -8.269 -3.205 1.00 98.50 85 TRP A O 1
ATOM 694 N N . ARG A 1 86 ? 8.654 -6.218 -4.115 1.00 98.50 86 ARG A N 1
ATOM 695 C CA . ARG A 1 86 ? 9.116 -6.669 -5.435 1.00 98.50 86 ARG A CA 1
ATOM 696 C C . ARG A 1 86 ? 10.526 -7.255 -5.363 1.00 98.50 86 ARG A C 1
ATOM 698 O O . ARG A 1 86 ? 10.737 -8.354 -5.872 1.00 98.50 86 ARG A O 1
ATOM 705 N N . SER A 1 87 ? 11.444 -6.585 -4.667 1.00 98.56 87 SER A N 1
ATOM 706 C CA . SER A 1 87 ? 12.797 -7.080 -4.382 1.00 98.56 87 SER A CA 1
ATOM 707 C C . SER A 1 87 ? 12.779 -8.425 -3.654 1.00 98.56 87 SER A C 1
ATOM 709 O O . SER A 1 87 ? 13.455 -9.355 -4.082 1.00 98.56 87 SER A O 1
ATOM 711 N N . ALA A 1 88 ? 11.968 -8.567 -2.603 1.00 98.25 88 ALA A N 1
ATOM 712 C CA . ALA A 1 88 ? 11.816 -9.812 -1.854 1.00 98.25 88 ALA A CA 1
ATOM 713 C C . ALA A 1 88 ? 11.338 -10.970 -2.747 1.00 98.25 88 ALA A C 1
ATOM 715 O O . ALA A 1 88 ? 11.904 -12.060 -2.699 1.00 98.25 88 ALA A O 1
ATOM 716 N N . GLY A 1 89 ? 10.355 -10.723 -3.618 1.00 97.62 89 GLY A N 1
ATOM 717 C CA . GLY A 1 89 ? 9.884 -11.719 -4.579 1.00 97.62 89 GLY A CA 1
ATOM 718 C C . GLY A 1 89 ? 10.948 -12.125 -5.608 1.00 97.62 89 GLY A C 1
ATOM 719 O O . GLY A 1 89 ? 11.061 -13.306 -5.925 1.00 97.62 89 GLY A O 1
ATOM 720 N N . ILE A 1 90 ? 11.753 -11.179 -6.110 1.00 97.69 90 ILE A N 1
ATOM 721 C CA . ILE A 1 90 ? 12.854 -11.475 -7.050 1.00 97.69 90 ILE A CA 1
ATOM 722 C C . ILE A 1 90 ? 13.989 -12.246 -6.364 1.00 97.69 90 ILE A C 1
ATOM 724 O O . ILE A 1 90 ? 14.579 -13.137 -6.969 1.00 97.69 90 ILE A O 1
ATOM 728 N N . LEU A 1 91 ? 14.259 -11.957 -5.090 1.00 97.25 91 LEU A N 1
ATOM 729 C CA . LEU A 1 91 ? 15.216 -12.699 -4.264 1.00 97.25 91 LEU A CA 1
ATOM 730 C C . LEU A 1 91 ? 14.734 -14.117 -3.897 1.00 97.25 91 LEU A C 1
ATOM 732 O O . LEU A 1 91 ? 15.454 -14.837 -3.208 1.00 97.25 91 LEU A O 1
ATOM 736 N N . GLY A 1 92 ? 13.539 -14.526 -4.338 1.00 96.12 92 GLY A N 1
ATOM 737 C CA . GLY A 1 92 ? 12.988 -15.858 -4.089 1.00 96.12 92 GLY A CA 1
ATOM 738 C C . GLY A 1 92 ? 12.434 -16.049 -2.678 1.00 96.12 92 GLY A C 1
ATOM 739 O O . GLY A 1 92 ? 12.280 -17.185 -2.235 1.00 96.12 92 GLY A O 1
ATOM 740 N N . LEU A 1 93 ? 12.147 -14.961 -1.955 1.00 96.06 93 LEU A N 1
ATOM 741 C CA . LEU A 1 93 ? 11.529 -15.044 -0.635 1.00 96.06 93 LEU A CA 1
ATOM 742 C C . LEU A 1 93 ? 10.058 -15.462 -0.766 1.00 96.06 93 LEU A C 1
ATOM 744 O O . LEU A 1 93 ? 9.371 -15.100 -1.725 1.00 96.06 93 LEU A O 1
ATOM 748 N N . ASP A 1 94 ? 9.561 -16.193 0.230 1.00 94.62 94 ASP A N 1
ATOM 749 C CA . ASP A 1 94 ? 8.191 -16.715 0.280 1.00 94.62 94 ASP A CA 1
ATOM 750 C C . ASP A 1 94 ? 7.176 -15.622 0.668 1.00 94.62 94 ASP A C 1
ATOM 752 O O . ASP A 1 94 ? 6.575 -15.629 1.737 1.00 94.62 94 ASP A O 1
ATOM 756 N N . VAL A 1 95 ? 7.068 -14.600 -0.185 1.00 96.94 95 VAL A N 1
ATOM 757 C CA . VAL A 1 95 ? 6.230 -13.401 0.019 1.00 96.94 95 VAL A CA 1
ATOM 758 C C . VAL A 1 95 ? 5.170 -13.231 -1.071 1.00 96.94 95 VAL A C 1
ATOM 760 O O . VAL A 1 95 ? 4.437 -12.237 -1.102 1.00 96.94 95 VAL A O 1
ATOM 763 N N . GLY A 1 96 ? 5.101 -14.191 -1.992 1.00 96.81 96 GLY A N 1
ATOM 764 C CA . GLY A 1 96 ? 4.263 -14.139 -3.182 1.00 96.81 96 GLY A CA 1
ATOM 765 C C . GLY A 1 96 ? 4.744 -13.141 -4.238 1.00 96.81 96 GLY A C 1
ATOM 766 O O . GLY A 1 96 ? 5.492 -12.200 -3.982 1.00 96.81 96 GLY A O 1
ATOM 767 N N . ASN A 1 97 ? 4.281 -13.347 -5.465 1.00 97.06 97 ASN A N 1
ATOM 768 C CA . ASN A 1 97 ? 4.433 -12.424 -6.585 1.00 97.06 97 ASN A CA 1
ATOM 769 C C . ASN A 1 97 ? 3.071 -12.223 -7.262 1.00 97.06 97 ASN A C 1
ATOM 771 O O . ASN A 1 97 ? 2.060 -12.762 -6.816 1.00 97.06 97 ASN A O 1
ATOM 775 N N . PHE A 1 98 ? 3.029 -11.481 -8.366 1.00 97.44 98 PHE A N 1
ATOM 776 C CA . PHE A 1 98 ? 1.776 -11.182 -9.056 1.00 97.44 98 PHE A CA 1
ATOM 777 C C . PHE A 1 98 ? 0.955 -12.391 -9.519 1.00 97.44 98 PHE A C 1
ATOM 779 O O . PHE A 1 98 ? -0.227 -12.216 -9.787 1.00 97.44 98 PHE A O 1
ATOM 786 N N . LYS A 1 99 ? 1.546 -13.582 -9.639 1.00 95.94 99 LYS A N 1
ATOM 787 C CA . LYS A 1 99 ? 0.849 -14.810 -10.046 1.00 95.94 99 LYS A CA 1
ATOM 788 C C . LYS A 1 99 ? 0.569 -15.756 -8.882 1.00 95.94 99 LYS A C 1
ATOM 790 O O . LYS A 1 99 ? -0.362 -16.545 -8.961 1.00 95.94 99 LYS A O 1
ATOM 795 N N . THR A 1 100 ? 1.367 -15.698 -7.817 1.00 96.69 100 THR A N 1
ATOM 796 C CA . THR A 1 100 ? 1.271 -16.656 -6.705 1.00 96.69 100 THR A CA 1
ATOM 797 C C . THR A 1 100 ? 0.543 -16.101 -5.489 1.00 96.69 100 THR A C 1
ATOM 799 O O . THR A 1 100 ? -0.034 -16.874 -4.733 1.00 96.69 100 THR A O 1
ATOM 802 N N . ILE A 1 101 ? 0.510 -14.773 -5.312 1.00 96.62 101 ILE A N 1
ATOM 803 C CA . ILE A 1 101 ? -0.049 -14.133 -4.114 1.00 96.62 101 ILE A CA 1
ATOM 804 C C . ILE A 1 101 ? -1.484 -14.572 -3.822 1.00 96.62 101 ILE A C 1
ATOM 806 O O . ILE A 1 101 ? -1.791 -14.832 -2.664 1.00 96.62 101 ILE A O 1
ATOM 810 N N . ARG A 1 102 ? -2.329 -14.726 -4.855 1.00 95.94 102 ARG A N 1
ATOM 811 C CA . ARG A 1 102 ? -3.727 -15.161 -4.723 1.00 95.94 102 ARG A CA 1
ATOM 812 C C . ARG A 1 102 ? -3.867 -16.466 -3.930 1.00 95.94 102 ARG A C 1
ATOM 814 O O . ARG A 1 102 ? -4.818 -16.602 -3.173 1.00 95.94 102 ARG A O 1
ATOM 821 N N . GLN A 1 103 ? -2.949 -17.409 -4.133 1.00 92.19 103 GLN A N 1
ATOM 822 C CA . GLN A 1 103 ? -3.017 -18.760 -3.568 1.00 92.19 103 GLN A CA 1
ATOM 823 C C . GLN A 1 103 ? -2.401 -18.854 -2.169 1.00 92.19 103 GLN A C 1
ATOM 825 O O . GLN A 1 103 ? -2.577 -19.863 -1.491 1.00 92.19 103 GLN A O 1
ATOM 830 N N . LEU A 1 104 ? -1.665 -17.829 -1.734 1.00 94.00 104 LEU A N 1
ATOM 831 C CA . LEU A 1 104 ? -1.054 -17.821 -0.413 1.00 94.00 104 LEU A CA 1
ATOM 832 C C . LEU A 1 104 ? -2.099 -17.521 0.661 1.00 94.00 104 LEU A C 1
ATOM 834 O O . LEU A 1 104 ? -2.883 -16.581 0.532 1.00 94.00 104 LEU A O 1
ATOM 838 N N . ASN A 1 105 ? -2.030 -18.277 1.754 1.00 92.62 105 ASN A N 1
ATOM 839 C CA . ASN A 1 105 ? -2.773 -18.014 2.978 1.00 92.62 105 ASN A CA 1
ATOM 840 C C . ASN A 1 105 ? -1.773 -17.859 4.135 1.00 92.62 105 ASN A C 1
ATOM 842 O O . ASN A 1 105 ? -1.468 -18.842 4.814 1.00 92.62 105 ASN A O 1
ATOM 846 N N . PRO A 1 106 ? -1.150 -16.676 4.278 1.00 92.06 106 PRO A N 1
ATOM 847 C CA . PRO A 1 106 ? -0.098 -16.471 5.262 1.00 92.06 106 PRO A CA 1
ATOM 848 C C . PRO A 1 106 ? -0.657 -16.533 6.683 1.00 92.06 106 PRO A C 1
ATOM 850 O O . PRO A 1 106 ? -1.748 -16.038 6.953 1.00 92.06 106 PRO A O 1
ATOM 853 N N . GLU A 1 107 ? 0.131 -17.086 7.604 1.00 92.00 107 GLU A N 1
ATOM 854 C CA . GLU A 1 107 ? -0.154 -16.984 9.035 1.00 92.00 107 GLU A CA 1
ATOM 855 C C . GLU A 1 107 ? -0.152 -15.511 9.464 1.00 92.00 107 GLU A C 1
ATOM 857 O O . GLU A 1 107 ? 0.755 -14.752 9.100 1.00 92.00 107 GLU A O 1
ATOM 862 N N . VAL A 1 108 ? -1.158 -15.132 10.251 1.00 89.88 108 VAL A N 1
ATOM 863 C CA . VAL A 1 108 ? -1.318 -13.795 10.820 1.00 89.88 108 VAL A CA 1
ATOM 864 C C . VAL A 1 108 ? -1.329 -13.931 12.336 1.00 89.88 108 VAL A C 1
ATOM 866 O O . VAL A 1 108 ? -2.230 -14.544 12.902 1.00 89.88 108 VAL A O 1
ATOM 869 N N . MET A 1 109 ? -0.340 -13.340 13.002 1.00 87.75 109 MET A N 1
ATOM 870 C CA . MET A 1 109 ? -0.340 -13.167 14.451 1.00 87.75 109 MET A CA 1
ATOM 871 C C . MET A 1 109 ? -0.861 -11.763 14.785 1.00 87.75 109 MET A C 1
ATOM 873 O O . MET A 1 109 ? -0.190 -10.781 14.455 1.00 87.75 109 MET A O 1
ATOM 877 N N . PRO A 1 110 ? -2.043 -11.632 15.420 1.00 73.31 110 PRO A N 1
ATOM 878 C CA . PRO A 1 110 ? -2.597 -10.334 15.790 1.00 73.31 110 PRO A CA 1
ATOM 879 C C . PRO A 1 110 ? -1.661 -9.534 16.704 1.00 73.31 110 PRO A C 1
ATOM 881 O O . PRO A 1 110 ? -0.915 -10.094 17.507 1.00 73.31 110 PRO A O 1
ATOM 884 N N . SER A 1 111 ? -1.733 -8.204 16.604 1.00 71.25 111 SER A N 1
ATOM 885 C CA . SER A 1 111 ? -0.948 -7.299 17.452 1.00 71.25 111 SER A CA 1
ATOM 886 C C . SER A 1 111 ? -1.288 -7.474 18.931 1.00 71.25 111 SER A C 1
ATOM 888 O O . SER A 1 111 ? -2.459 -7.567 19.303 1.00 71.25 111 SER A O 1
ATOM 890 N N . VAL A 1 112 ? -0.271 -7.366 19.787 1.00 72.12 112 VAL A N 1
ATOM 891 C CA . VAL A 1 112 ? -0.478 -7.005 21.195 1.00 72.12 112 VAL A CA 1
ATOM 892 C C . VAL A 1 112 ? -0.980 -5.559 21.240 1.00 72.12 112 VAL A C 1
ATOM 894 O O . VAL A 1 112 ? -0.546 -4.724 20.441 1.00 72.12 112 VAL A O 1
ATOM 897 N N . ARG A 1 113 ? -1.916 -5.246 22.142 1.00 80.81 113 ARG A N 1
ATOM 898 C CA . ARG A 1 113 ? -2.405 -3.871 22.319 1.00 80.81 113 ARG A CA 1
ATOM 899 C C . ARG A 1 113 ? -1.244 -2.955 22.711 1.00 80.81 113 ARG A C 1
ATOM 901 O O . ARG A 1 113 ? -0.532 -3.230 23.675 1.00 80.81 113 ARG A O 1
ATOM 908 N N . VAL A 1 114 ? -1.072 -1.874 21.955 1.00 84.81 114 VAL A N 1
ATOM 909 C CA . VAL A 1 114 ? -0.033 -0.869 22.198 1.00 84.81 114 VAL A CA 1
ATOM 910 C C . VAL A 1 114 ? -0.345 -0.118 23.490 1.00 84.81 114 VAL A C 1
ATOM 912 O O . VAL A 1 114 ? -1.500 0.203 23.755 1.00 84.81 114 VAL A O 1
ATOM 915 N N . VAL A 1 115 ? 0.678 0.172 24.292 1.00 90.62 115 VAL A N 1
ATOM 916 C CA . VAL A 1 115 ? 0.551 1.098 25.423 1.00 90.62 115 VAL A CA 1
ATOM 917 C C . VAL A 1 115 ? 0.595 2.520 24.868 1.00 90.62 115 VAL A C 1
ATOM 919 O O . VAL A 1 115 ? 1.612 2.877 24.265 1.00 90.62 115 VAL A O 1
ATOM 922 N N . PRO A 1 116 ? -0.445 3.350 25.061 1.00 94.81 116 PRO A N 1
ATOM 923 C CA . PRO A 1 116 ? -0.381 4.741 24.642 1.00 94.81 116 PRO A CA 1
ATOM 924 C C . PRO A 1 116 ? 0.800 5.460 25.320 1.00 94.81 116 PRO A C 1
ATOM 926 O O . PRO A 1 116 ? 0.982 5.326 26.535 1.00 94.81 116 PRO A O 1
ATOM 929 N N . PRO A 1 117 ? 1.647 6.200 24.582 1.00 94.81 117 PRO A N 1
ATOM 930 C CA . PRO A 1 117 ? 2.805 6.859 25.182 1.00 94.81 117 PRO A CA 1
ATOM 931 C C . PRO A 1 117 ? 2.415 8.072 26.040 1.00 94.81 117 PRO A C 1
ATOM 933 O O . PRO A 1 117 ? 3.097 8.351 27.030 1.00 94.81 117 PRO A O 1
ATOM 936 N N . ALA A 1 118 ? 1.304 8.750 25.733 1.00 95.69 118 ALA A N 1
ATOM 937 C CA . ALA A 1 118 ? 0.756 9.853 26.522 1.00 95.69 118 ALA A CA 1
ATOM 938 C C . ALA A 1 118 ? -0.486 9.425 27.330 1.00 95.69 118 ALA A C 1
ATOM 940 O O . ALA A 1 118 ? -1.003 8.322 27.164 1.00 95.69 118 ALA A O 1
ATOM 941 N N . GLY A 1 119 ? -0.920 10.300 28.240 1.00 96.00 119 GLY A N 1
ATOM 942 C CA . GLY A 1 119 ? -2.038 10.068 29.158 1.00 96.00 119 GLY A CA 1
ATOM 943 C C . GLY A 1 119 ? -1.617 9.529 30.529 1.00 96.00 119 GLY A C 1
ATOM 944 O O . GLY A 1 119 ? -0.459 9.152 30.747 1.00 96.00 119 GLY A O 1
ATOM 945 N N . SER A 1 120 ? -2.551 9.523 31.475 1.00 97.12 120 SER A N 1
ATOM 946 C CA . SER A 1 120 ? -2.343 9.025 32.833 1.00 97.12 120 SER A CA 1
ATOM 947 C C . SER A 1 120 ? -2.151 7.502 32.871 1.00 97.12 120 SER A C 1
ATOM 949 O O . SER A 1 120 ? -2.524 6.792 31.931 1.00 97.12 120 SER A O 1
ATOM 951 N N . PRO A 1 121 ? -1.594 6.951 33.969 1.00 97.62 121 PRO A N 1
ATOM 952 C CA . PRO A 1 121 ? -1.525 5.502 34.160 1.00 97.62 121 PRO A CA 1
ATOM 953 C C . PRO A 1 121 ? -2.889 4.808 34.022 1.00 97.62 121 PRO A C 1
ATOM 955 O O . PRO A 1 121 ? -2.967 3.759 33.388 1.00 97.62 121 PRO A O 1
ATOM 958 N N . ALA A 1 122 ? -3.961 5.429 34.529 1.00 97.62 122 ALA A N 1
ATOM 959 C CA . ALA A 1 122 ? -5.319 4.896 34.438 1.00 97.62 122 ALA A CA 1
ATOM 960 C C . ALA A 1 122 ? -5.802 4.796 32.982 1.00 97.62 122 ALA A C 1
ATOM 962 O O . ALA A 1 122 ? -6.334 3.765 32.579 1.00 97.62 122 ALA A O 1
ATOM 963 N N . LEU A 1 123 ? -5.560 5.827 32.164 1.00 97.44 123 LEU A N 1
ATOM 964 C CA . LEU A 1 123 ? -5.886 5.801 30.735 1.00 97.44 123 LEU A CA 1
ATOM 965 C C . LEU A 1 123 ? -5.175 4.655 30.016 1.00 97.44 123 LEU A C 1
ATOM 967 O O . LEU A 1 123 ? -5.793 3.924 29.239 1.00 97.44 123 LEU A O 1
ATOM 971 N N . LYS A 1 124 ? -3.875 4.493 30.280 1.00 96.56 124 LYS A N 1
ATOM 972 C CA . LYS A 1 124 ? -3.050 3.455 29.650 1.00 96.56 124 LYS A CA 1
ATOM 973 C C . LYS A 1 124 ? -3.553 2.059 30.008 1.00 96.56 124 LYS A C 1
ATOM 975 O O . LYS A 1 124 ? -3.692 1.222 29.118 1.00 96.56 124 LYS A O 1
ATOM 980 N N . GLU A 1 125 ? -3.894 1.835 31.274 1.00 96.12 125 GLU A N 1
ATOM 981 C CA . GLU A 1 125 ? -4.455 0.570 31.750 1.00 96.12 125 GLU A CA 1
ATOM 982 C C . GLU A 1 125 ? -5.824 0.276 31.117 1.00 96.12 125 GLU A C 1
ATOM 984 O O . GLU A 1 125 ? -6.022 -0.802 30.554 1.00 96.12 125 GLU A O 1
ATOM 989 N N . LEU A 1 126 ? -6.739 1.253 31.105 1.00 96.50 126 LEU A N 1
ATOM 990 C CA . LEU A 1 126 ? -8.052 1.116 30.462 1.00 96.50 126 LEU A CA 1
ATOM 991 C C . LEU A 1 126 ? -7.919 0.752 28.975 1.00 96.50 126 LEU A C 1
ATOM 993 O O . LEU A 1 126 ? -8.596 -0.164 28.497 1.00 96.50 126 LEU A O 1
ATOM 997 N N . TYR A 1 127 ? -7.009 1.411 28.250 1.00 95.19 127 TYR A N 1
ATOM 998 C CA . TYR A 1 127 ? -6.742 1.107 26.844 1.00 95.19 127 TYR A CA 1
ATOM 999 C C . TYR A 1 127 ? -6.227 -0.329 26.655 1.00 95.19 127 TYR A C 1
ATOM 1001 O O . TYR A 1 127 ? -6.717 -1.062 25.792 1.00 95.19 127 TYR A O 1
ATOM 1009 N N . GLN A 1 128 ? -5.280 -0.775 27.487 1.00 93.25 128 GLN A N 1
ATOM 1010 C CA . GLN A 1 128 ? -4.746 -2.139 27.428 1.00 93.25 128 GLN A CA 1
ATOM 1011 C C . GLN A 1 128 ? -5.800 -3.202 27.761 1.00 93.25 128 GLN A C 1
ATOM 1013 O O . GLN A 1 128 ? -5.834 -4.254 27.116 1.00 93.25 128 GLN A O 1
ATOM 1018 N N . LEU A 1 129 ? -6.705 -2.920 28.700 1.00 94.00 129 LEU A N 1
ATOM 1019 C CA . LEU A 1 129 ? -7.839 -3.787 29.030 1.00 94.00 129 LEU A CA 1
ATOM 1020 C C . LEU A 1 129 ? -8.915 -3.798 27.931 1.00 94.00 129 LEU A C 1
ATOM 1022 O O . LEU A 1 129 ? -9.734 -4.716 27.878 1.00 94.00 129 LEU A O 1
ATOM 1026 N N . GLY A 1 130 ? -8.861 -2.866 26.976 1.00 92.88 130 GLY A N 1
ATOM 1027 C CA . GLY A 1 130 ? -9.839 -2.744 25.892 1.00 92.88 130 GLY A CA 1
ATOM 1028 C C . GLY A 1 130 ? -11.102 -1.998 26.312 1.00 92.88 130 GLY A C 1
ATOM 1029 O O . GLY A 1 130 ? -12.104 -2.043 25.602 1.00 92.88 130 GLY A O 1
ATOM 1030 N N . GLN A 1 131 ? -11.054 -1.296 27.447 1.00 96.12 131 GLN A N 1
ATOM 1031 C CA . GLN A 1 131 ? -12.101 -0.392 27.921 1.00 96.12 131 GLN A CA 1
ATOM 1032 C C . GLN A 1 131 ? -12.002 0.944 27.167 1.00 96.12 131 GLN A C 1
ATOM 1034 O O . GLN A 1 131 ? -11.768 2.004 27.744 1.00 96.12 131 GLN A O 1
ATOM 1039 N N . TYR A 1 132 ? -12.133 0.890 25.836 1.00 94.25 132 TYR A N 1
ATOM 1040 C CA . TYR A 1 132 ? -11.855 2.023 24.948 1.00 94.25 132 TYR A CA 1
ATOM 1041 C C . TYR A 1 132 ? -12.769 3.221 25.188 1.00 94.25 132 TYR A C 1
ATOM 1043 O O . TYR A 1 132 ? -12.335 4.358 25.038 1.00 94.25 132 TYR A O 1
ATOM 1051 N N . ARG A 1 133 ? -14.017 2.984 25.604 1.00 94.94 133 ARG A N 1
ATOM 1052 C CA . ARG A 1 133 ? -14.954 4.060 25.942 1.00 94.94 133 ARG A CA 1
ATOM 1053 C C . ARG A 1 133 ? -14.460 4.888 27.130 1.00 94.94 133 ARG A C 1
ATOM 1055 O O . ARG A 1 133 ? -14.491 6.117 27.069 1.00 94.94 133 ARG A O 1
ATOM 1062 N N . ASP A 1 134 ? -13.995 4.221 28.180 1.00 96.81 134 ASP A N 1
ATOM 1063 C CA . ASP A 1 134 ? -13.526 4.881 29.399 1.00 96.81 134 ASP A CA 1
ATOM 1064 C C . ASP A 1 134 ? -12.164 5.539 29.159 1.00 96.81 134 ASP A C 1
ATOM 1066 O O . ASP A 1 134 ? -11.965 6.694 29.531 1.00 96.81 134 ASP A O 1
ATOM 1070 N N . ALA A 1 135 ? -11.267 4.855 28.437 1.00 96.75 135 ALA A N 1
ATOM 1071 C CA . ALA A 1 135 ? -9.984 5.415 28.012 1.00 96.75 135 ALA A CA 1
ATOM 1072 C C . ALA A 1 135 ? -10.161 6.692 27.171 1.00 96.75 135 ALA A C 1
ATOM 1074 O O . ALA A 1 135 ? -9.496 7.691 27.433 1.00 96.75 135 ALA A O 1
ATOM 1075 N N . LEU A 1 136 ? -11.093 6.691 2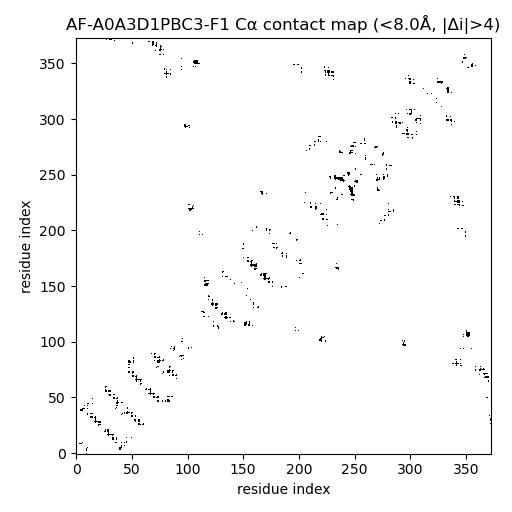6.209 1.00 95.38 136 LEU A N 1
ATOM 1076 C CA . LEU A 1 136 ? -11.411 7.858 25.383 1.00 95.38 136 LEU A CA 1
ATOM 1077 C C . LEU A 1 136 ? -12.005 9.000 26.215 1.00 95.38 136 LEU A C 1
ATOM 1079 O O . LEU A 1 136 ? -11.619 10.151 26.030 1.00 95.38 136 LEU A O 1
ATOM 1083 N N . THR A 1 137 ? -12.927 8.693 27.132 1.00 95.38 137 THR A N 1
ATOM 1084 C CA . THR A 1 137 ? -13.535 9.701 28.019 1.00 95.38 137 THR A CA 1
ATOM 1085 C C . THR A 1 137 ? -12.464 10.399 28.855 1.00 95.38 137 THR A C 1
ATOM 1087 O O . THR A 1 137 ? -12.470 11.620 28.986 1.00 95.38 137 THR A O 1
ATOM 1090 N N . LEU A 1 138 ? -11.507 9.631 29.377 1.00 96.56 138 LEU A N 1
ATOM 1091 C CA . LEU A 1 138 ? -10.386 10.173 30.130 1.00 96.56 138 LEU A CA 1
ATOM 1092 C C . LEU A 1 138 ? -9.429 10.970 29.230 1.00 96.56 138 LEU A C 1
ATOM 1094 O O . LEU A 1 138 ? -9.030 12.076 29.590 1.00 96.56 138 LEU A O 1
ATOM 1098 N N . TRP A 1 139 ? -9.132 10.470 28.026 1.00 97.00 139 TRP A N 1
ATOM 1099 C CA . TRP A 1 139 ? -8.274 11.163 27.063 1.00 97.00 139 TRP A CA 1
ATOM 1100 C C . TRP A 1 139 ? -8.819 12.538 26.677 1.00 97.00 139 TRP A C 1
ATOM 1102 O O . TRP A 1 139 ? -8.063 13.502 26.647 1.00 97.00 139 TRP A O 1
ATOM 1112 N N . GLN A 1 140 ? -10.133 12.662 26.468 1.00 93.56 140 GLN A N 1
ATOM 1113 C CA . GLN A 1 140 ? -10.788 13.940 26.161 1.00 93.56 140 GLN A CA 1
ATOM 1114 C C . GLN A 1 140 ? -10.575 15.004 27.247 1.00 93.56 140 GLN A C 1
ATOM 1116 O O . GLN A 1 140 ? -10.555 16.195 26.943 1.00 93.56 140 GLN A O 1
ATOM 1121 N N . VAL A 1 141 ? -10.412 14.587 28.506 1.00 94.50 141 VAL A N 1
ATOM 1122 C CA . VAL A 1 141 ? -10.132 15.489 29.632 1.00 94.50 141 VAL A CA 1
ATOM 1123 C C . VAL A 1 141 ? -8.632 15.750 29.775 1.00 94.50 141 VAL A C 1
ATOM 1125 O O . VAL A 1 141 ? -8.229 16.858 30.115 1.00 94.50 141 VAL A O 1
ATOM 1128 N N . GLU A 1 142 ? -7.781 14.761 29.517 1.00 94.88 142 GLU A N 1
ATOM 1129 C CA . GLU A 1 142 ? -6.325 14.895 29.663 1.00 94.88 142 GLU A CA 1
ATOM 1130 C C . GLU A 1 142 ? -5.661 15.628 28.485 1.00 94.88 142 GLU A C 1
ATOM 1132 O O . GLU A 1 142 ? -4.644 16.309 28.657 1.00 94.88 142 GLU A O 1
ATOM 1137 N N . PHE A 1 143 ? -6.229 15.522 27.284 1.00 95.25 143 PHE A N 1
ATOM 1138 C CA . PHE A 1 143 ? -5.666 16.076 26.058 1.00 95.25 143 PHE A CA 1
ATOM 1139 C C . PHE A 1 143 ? -6.100 17.529 25.825 1.00 95.25 143 PHE A C 1
ATOM 1141 O O . PHE A 1 143 ? -6.983 17.842 25.028 1.00 95.25 143 PHE A O 1
ATOM 1148 N N . GLN A 1 144 ? -5.442 18.434 26.550 1.00 86.69 144 GLN A N 1
ATOM 1149 C CA . GLN A 1 144 ? -5.760 19.867 26.555 1.00 86.69 144 GLN A CA 1
ATOM 1150 C C . GLN A 1 144 ? -5.127 20.657 25.391 1.00 86.69 144 GLN A C 1
ATOM 1152 O O . GLN A 1 144 ? -5.678 21.663 24.954 1.00 86.69 144 GLN A O 1
ATOM 1157 N N . ASN A 1 145 ? -3.970 20.227 24.871 1.00 84.00 145 ASN A N 1
ATOM 1158 C CA . ASN A 1 145 ? -3.241 20.944 23.813 1.00 84.00 145 ASN A CA 1
ATOM 1159 C C . ASN A 1 145 ? -3.477 20.322 22.427 1.00 84.00 145 ASN A C 1
ATOM 1161 O O . ASN A 1 145 ? -2.612 19.630 21.890 1.00 84.00 145 ASN A O 1
ATOM 1165 N N . GLN A 1 146 ? -4.654 20.579 21.858 1.00 84.62 146 GLN A N 1
ATOM 1166 C CA . GLN A 1 146 ? -5.054 20.044 20.549 1.00 84.62 146 GLN A CA 1
ATOM 1167 C C . GLN A 1 146 ? -4.447 20.813 19.365 1.00 84.62 146 GLN A C 1
ATOM 1169 O O . GLN A 1 146 ? -4.394 20.296 18.255 1.00 84.62 146 GLN A O 1
ATOM 1174 N N . THR A 1 147 ? -3.979 22.045 19.577 1.00 88.50 147 THR A N 1
ATOM 1175 C CA . THR A 1 147 ? -3.443 22.889 18.497 1.00 88.50 147 THR A CA 1
ATOM 1176 C C . THR A 1 147 ? -2.005 22.537 18.136 1.00 88.50 147 THR A C 1
ATOM 1178 O O . THR A 1 147 ? -1.625 22.655 16.974 1.00 88.50 147 THR A O 1
ATOM 1181 N N . GLN A 1 148 ? -1.199 22.115 19.114 1.00 90.69 148 GLN A N 1
ATOM 1182 C CA . GLN A 1 148 ? 0.193 21.706 18.908 1.00 90.69 148 GLN A CA 1
ATOM 1183 C C . GLN A 1 148 ? 0.526 20.466 19.749 1.00 90.69 148 GLN A C 1
ATOM 1185 O O . GLN A 1 148 ? 1.288 20.557 20.718 1.00 90.69 148 GLN A O 1
ATOM 1190 N N . PRO A 1 149 ? -0.045 19.295 19.416 1.00 95.88 149 PRO A N 1
ATOM 1191 C CA . PRO A 1 149 ? 0.237 18.073 20.150 1.00 95.88 149 PRO A CA 1
ATOM 1192 C C . PRO A 1 149 ? 1.696 17.647 19.979 1.00 95.88 149 PRO A C 1
ATOM 1194 O O . PRO A 1 149 ? 2.256 17.659 18.875 1.00 95.88 149 PRO A O 1
ATOM 1197 N N . THR A 1 150 ? 2.298 17.179 21.073 1.00 96.06 150 THR A N 1
ATOM 1198 C CA . THR A 1 150 ? 3.574 16.449 21.016 1.00 96.06 150 THR A CA 1
ATOM 1199 C C . THR A 1 150 ? 3.426 15.156 20.205 1.00 96.06 150 THR A C 1
ATOM 1201 O O . THR A 1 150 ? 2.322 14.632 20.054 1.00 96.06 150 THR A O 1
ATOM 1204 N N . VAL A 1 151 ? 4.545 14.581 19.746 1.00 97.06 151 VAL A N 1
ATOM 1205 C CA . VAL A 1 151 ? 4.566 13.275 19.049 1.00 97.06 151 VAL A CA 1
ATOM 1206 C C . VAL A 1 151 ? 3.824 12.191 19.843 1.00 97.06 151 VAL A C 1
ATOM 1208 O O . VAL A 1 151 ? 3.019 11.451 19.283 1.00 97.06 151 VAL A O 1
ATOM 1211 N N . ALA A 1 152 ? 4.042 12.122 21.161 1.00 96.38 152 ALA A N 1
ATOM 1212 C CA . ALA A 1 152 ? 3.379 11.144 22.022 1.00 96.38 152 ALA A CA 1
ATOM 1213 C C . ALA A 1 152 ? 1.866 11.394 22.148 1.00 96.38 152 ALA A C 1
ATOM 1215 O O . ALA A 1 152 ? 1.089 10.438 22.166 1.00 96.38 152 ALA A O 1
ATOM 1216 N N . GLN A 1 153 ? 1.440 12.659 22.228 1.00 97.19 153 GLN A N 1
ATOM 1217 C CA . GLN A 1 153 ? 0.020 13.010 22.297 1.00 97.19 153 GLN A CA 1
ATOM 1218 C C . GLN A 1 153 ? -0.696 12.705 20.982 1.00 97.19 153 GLN A C 1
ATOM 1220 O O . GLN A 1 153 ? -1.690 11.997 21.023 1.00 97.19 153 GLN A O 1
ATOM 1225 N N . GLN A 1 154 ? -0.160 13.131 19.833 1.00 97.44 154 GLN A N 1
ATOM 1226 C CA . GLN A 1 154 ? -0.761 12.833 18.524 1.00 97.44 154 GLN A CA 1
ATOM 1227 C C . GLN A 1 154 ? -0.829 11.323 18.265 1.00 97.44 154 GLN A C 1
ATOM 1229 O O . GLN A 1 154 ? -1.841 10.827 17.784 1.00 97.44 154 GLN A O 1
ATOM 1234 N N . PHE A 1 155 ? 0.213 10.563 18.626 1.00 97.56 155 PHE A N 1
ATOM 1235 C CA . PHE A 1 155 ? 0.152 9.106 18.497 1.00 97.56 155 PHE A CA 1
ATOM 1236 C C . PHE A 1 155 ? -0.927 8.492 19.400 1.00 97.56 155 PHE A C 1
ATOM 1238 O O . PHE A 1 155 ? -1.649 7.598 18.972 1.00 97.56 155 PHE A O 1
ATOM 1245 N N . THR A 1 156 ? -1.055 8.976 20.640 1.00 97.06 156 THR A N 1
ATOM 1246 C CA . THR A 1 156 ? -2.100 8.522 21.573 1.00 97.06 156 THR A CA 1
ATOM 1247 C C . THR A 1 156 ? -3.496 8.860 21.060 1.00 97.06 156 THR A C 1
ATOM 1249 O O . THR A 1 156 ? -4.372 8.005 21.117 1.00 97.06 156 THR A O 1
ATOM 1252 N N . ASP A 1 157 ? -3.692 10.055 20.510 1.00 97.25 157 ASP A N 1
ATOM 1253 C CA . ASP A 1 157 ? -4.965 10.499 19.939 1.00 97.25 157 ASP A CA 1
ATOM 1254 C C . ASP A 1 157 ? -5.379 9.634 18.743 1.00 97.25 157 ASP A C 1
ATOM 1256 O O . ASP A 1 157 ? -6.468 9.055 18.732 1.00 97.25 157 ASP A O 1
ATOM 1260 N N . GLY A 1 158 ? -4.442 9.375 17.827 1.00 96.88 158 GLY A N 1
ATOM 1261 C CA . GLY A 1 158 ? -4.673 8.463 16.711 1.00 96.88 158 GLY A CA 1
ATOM 1262 C C . GLY A 1 158 ? -5.054 7.051 17.170 1.00 96.88 158 GLY A C 1
ATOM 1263 O O . GLY A 1 158 ? -5.976 6.448 16.620 1.00 96.88 158 GLY A O 1
ATOM 1264 N N . LEU A 1 159 ? -4.424 6.525 18.232 1.00 96.38 159 LEU A N 1
ATOM 1265 C CA . LEU A 1 159 ? -4.818 5.244 18.838 1.00 96.38 159 LEU A CA 1
ATOM 1266 C C . LEU A 1 159 ? -6.251 5.263 19.398 1.00 96.38 159 LEU A C 1
ATOM 1268 O O . LEU A 1 159 ? -6.924 4.228 19.352 1.00 96.38 159 LEU A O 1
ATOM 1272 N N . MET A 1 160 ? -6.722 6.401 19.915 1.00 96.31 160 MET A N 1
ATOM 1273 C CA . MET A 1 160 ? -8.093 6.568 20.408 1.00 96.31 160 MET A CA 1
ATOM 1274 C C . MET A 1 160 ? -9.104 6.618 19.259 1.00 96.31 160 MET A C 1
ATOM 1276 O O . MET A 1 160 ? -10.143 5.959 19.341 1.00 96.31 160 MET A O 1
ATOM 1280 N N . HIS A 1 161 ? -8.782 7.307 18.161 1.00 96.50 161 HIS A N 1
ATOM 1281 C CA . HIS A 1 161 ? -9.595 7.296 16.943 1.00 96.50 161 HIS A CA 1
ATOM 1282 C C . HIS A 1 161 ? -9.748 5.879 16.375 1.00 96.50 161 HIS A C 1
ATOM 1284 O O . HIS A 1 161 ? -10.870 5.430 16.122 1.00 96.50 161 HIS A O 1
ATOM 1290 N N . LEU A 1 162 ? -8.650 5.117 16.280 1.00 95.25 162 LEU A N 1
ATOM 1291 C CA . LEU A 1 162 ? -8.702 3.707 15.874 1.00 95.25 162 LEU A CA 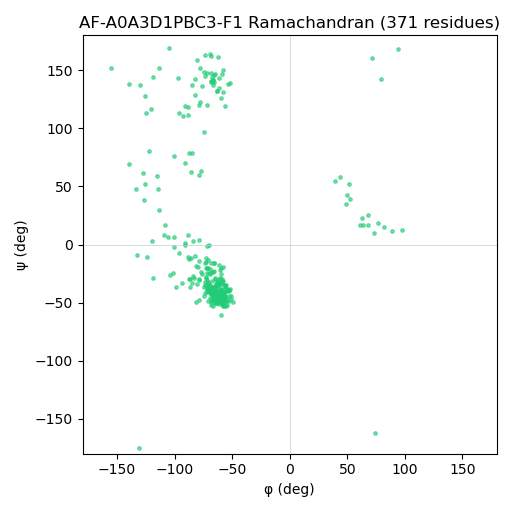1
ATOM 1292 C C . LEU A 1 162 ? -9.591 2.872 16.806 1.00 95.25 162 LEU A C 1
ATOM 1294 O O . LEU A 1 162 ? -10.417 2.087 16.344 1.00 95.25 162 LEU A O 1
ATOM 1298 N N . ALA A 1 163 ? -9.457 3.055 18.121 1.00 93.81 163 ALA A N 1
ATOM 1299 C CA . ALA A 1 163 ? -10.239 2.324 19.117 1.00 93.81 163 ALA A CA 1
ATOM 1300 C C . ALA A 1 163 ? -11.745 2.644 19.065 1.00 93.81 163 ALA A C 1
ATOM 1302 O O . ALA A 1 163 ? -12.576 1.789 19.379 1.00 93.81 163 ALA A O 1
ATOM 1303 N N . LYS A 1 164 ? -12.102 3.858 18.637 1.00 94.25 164 LYS A N 1
ATOM 1304 C CA . LYS A 1 164 ? -13.484 4.296 18.400 1.00 94.25 164 LYS A CA 1
ATOM 1305 C C . LYS A 1 164 ? -14.059 3.785 17.070 1.00 94.25 164 LYS A C 1
ATOM 1307 O O . LYS A 1 164 ? -15.274 3.822 16.882 1.00 94.25 164 LYS A O 1
ATOM 1312 N N . GLY A 1 165 ? -13.210 3.286 16.169 1.00 93.75 165 GLY A N 1
ATOM 1313 C CA . GLY A 1 165 ? -13.579 2.858 14.818 1.00 93.75 165 GLY A CA 1
ATOM 1314 C C . GLY A 1 165 ? -13.505 3.968 13.766 1.00 93.75 165 GLY A C 1
ATOM 1315 O O . GLY A 1 165 ? -13.971 3.758 12.652 1.00 93.75 165 GLY A O 1
ATOM 1316 N N . GLU A 1 166 ? -12.912 5.118 14.097 1.00 96.00 166 GLU A N 1
ATOM 1317 C CA . GLU A 1 166 ? -12.633 6.233 13.180 1.00 96.00 166 GLU A CA 1
ATOM 1318 C C . GLU A 1 166 ? -11.286 5.985 12.483 1.00 96.00 166 GLU A C 1
ATOM 1320 O O . GLU A 1 166 ? -10.293 6.692 12.677 1.00 96.00 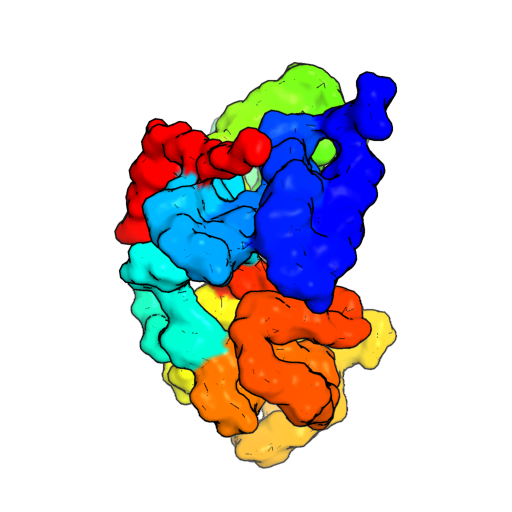166 GLU A O 1
ATOM 1325 N N . ASN A 1 167 ? -11.239 4.897 11.715 1.00 96.69 167 ASN A N 1
ATOM 1326 C CA . ASN A 1 167 ? -10.023 4.350 11.123 1.00 96.69 167 ASN A CA 1
ATOM 1327 C C . ASN A 1 167 ? -9.334 5.328 10.166 1.00 96.69 167 ASN A C 1
ATOM 1329 O O . ASN A 1 167 ? -8.106 5.425 10.175 1.00 96.69 167 ASN A O 1
ATOM 1333 N N . LEU A 1 168 ? -10.096 6.064 9.350 1.00 96.81 168 LEU A N 1
ATOM 1334 C CA . LEU A 1 168 ? -9.525 7.022 8.402 1.00 96.81 168 LEU A CA 1
ATOM 1335 C C . LEU A 1 168 ? -8.766 8.131 9.137 1.00 96.81 168 LEU A C 1
ATOM 1337 O O . LEU A 1 168 ? -7.639 8.446 8.755 1.00 96.81 168 LEU A O 1
ATOM 1341 N N . VAL A 1 169 ? -9.373 8.675 10.195 1.00 97.19 169 VAL A N 1
ATOM 1342 C CA . VAL A 1 169 ? -8.793 9.746 11.016 1.00 97.19 169 VAL A CA 1
ATOM 1343 C C . VAL A 1 169 ? -7.570 9.226 11.763 1.00 97.19 169 VAL A C 1
ATOM 1345 O O . VAL A 1 169 ? -6.478 9.758 11.581 1.00 97.19 169 VAL A O 1
ATOM 1348 N N . GLY A 1 170 ? -7.707 8.117 12.496 1.00 97.50 170 GLY A N 1
ATOM 1349 C CA . GLY A 1 170 ? -6.604 7.565 13.284 1.00 97.50 170 GLY A CA 1
ATOM 1350 C C . GLY A 1 170 ? -5.390 7.173 12.434 1.00 97.50 170 GLY A C 1
ATOM 1351 O O . GLY A 1 170 ? -4.256 7.504 12.780 1.00 97.50 170 GLY A O 1
ATOM 1352 N N . ILE A 1 171 ? -5.594 6.528 11.275 1.00 97.81 171 ILE A N 1
ATOM 1353 C CA . ILE A 1 171 ? -4.488 6.189 10.359 1.00 97.81 171 ILE A CA 1
ATOM 1354 C C . ILE A 1 171 ? -3.814 7.456 9.819 1.00 97.81 171 ILE A C 1
ATOM 1356 O O . ILE A 1 171 ? -2.586 7.469 9.676 1.00 97.81 171 ILE A O 1
ATOM 1360 N N . ALA A 1 172 ? -4.592 8.490 9.479 1.00 97.94 172 ALA A N 1
ATOM 1361 C CA . ALA A 1 172 ? -4.062 9.746 8.960 1.00 97.94 172 ALA A CA 1
ATOM 1362 C C . ALA A 1 172 ? -3.214 10.461 10.016 1.00 97.94 172 ALA A C 1
ATOM 1364 O O . ALA A 1 172 ? -2.055 10.759 9.745 1.00 97.94 172 ALA A O 1
ATOM 1365 N N . GLU A 1 173 ? -3.738 10.634 11.229 1.00 97.00 173 GLU A N 1
ATOM 1366 C CA . GLU A 1 173 ? -3.023 11.270 12.339 1.00 97.00 173 GLU A CA 1
ATOM 1367 C C . GLU A 1 173 ? -1.731 10.550 12.697 1.00 97.00 173 GLU A C 1
ATOM 1369 O O . GLU A 1 173 ? -0.703 11.183 12.908 1.00 97.00 173 GLU A O 1
ATOM 1374 N N . ILE A 1 174 ? -1.734 9.218 12.734 1.00 97.50 174 ILE A N 1
ATOM 1375 C CA . ILE A 1 174 ? -0.503 8.474 13.009 1.00 97.50 174 ILE A CA 1
ATOM 1376 C C . ILE A 1 174 ? 0.486 8.630 11.849 1.00 97.50 174 ILE A C 1
ATOM 1378 O O . ILE A 1 174 ? 1.690 8.706 12.078 1.00 97.50 174 ILE A O 1
ATOM 1382 N N . SER A 1 175 ? 0.005 8.667 10.605 1.00 96.62 175 SER A N 1
ATOM 1383 C CA . SER A 1 175 ? 0.877 8.768 9.432 1.00 96.62 175 SER A CA 1
ATOM 1384 C C . SER A 1 175 ? 1.572 10.124 9.336 1.00 96.62 175 SER A C 1
ATOM 1386 O O . SER A 1 175 ? 2.763 10.143 9.058 1.00 96.62 175 SER A O 1
ATOM 1388 N N . THR A 1 176 ? 0.883 11.227 9.638 1.00 96.75 176 THR A N 1
ATOM 1389 C CA . THR A 1 176 ? 1.447 12.589 9.562 1.00 96.75 176 THR A CA 1
ATOM 1390 C C . THR A 1 176 ? 2.467 12.897 10.661 1.00 96.75 176 THR A C 1
ATOM 1392 O O . THR A 1 176 ? 3.081 13.961 10.669 1.00 96.75 176 THR A O 1
ATOM 1395 N N . LEU A 1 177 ? 2.731 11.960 11.581 1.00 96.69 177 LEU A N 1
ATOM 1396 C CA . LEU A 1 177 ? 3.898 12.045 12.464 1.00 96.69 177 LEU A CA 1
ATOM 1397 C C . LEU A 1 177 ? 5.221 12.061 11.682 1.00 96.69 177 LEU A C 1
ATOM 1399 O O . LEU A 1 177 ? 6.219 12.539 12.217 1.00 96.69 177 LEU A O 1
ATOM 1403 N N . GLU A 1 178 ? 5.239 11.570 10.438 1.00 93.75 178 GLU A N 1
ATOM 1404 C CA . GLU A 1 178 ? 6.418 11.633 9.568 1.00 93.75 178 GLU A CA 1
ATOM 1405 C C . GLU A 1 178 ? 6.716 13.044 9.031 1.00 93.75 178 GLU A C 1
ATOM 1407 O O . GLU A 1 178 ? 7.851 13.314 8.644 1.00 93.75 178 GLU A O 1
ATOM 1412 N N . ASP A 1 179 ? 5.752 13.966 9.127 1.00 93.88 179 ASP A N 1
ATOM 1413 C CA . ASP A 1 179 ? 5.845 15.340 8.616 1.00 93.88 179 ASP A CA 1
ATOM 1414 C C . ASP A 1 179 ? 6.452 16.329 9.633 1.00 93.88 179 ASP A C 1
ATOM 1416 O O . ASP A 1 179 ? 6.444 17.542 9.425 1.00 93.88 179 ASP A O 1
ATOM 1420 N N . ARG A 1 180 ? 6.975 15.846 10.770 1.00 93.50 180 ARG A N 1
ATOM 1421 C CA . ARG A 1 180 ? 7.564 16.715 11.802 1.00 93.50 180 ARG A CA 1
ATOM 1422 C C . ARG A 1 180 ? 8.779 17.461 11.259 1.00 93.50 180 ARG A C 1
ATOM 1424 O O . ARG A 1 180 ? 9.687 16.866 10.685 1.00 93.50 180 ARG A O 1
ATOM 1431 N N . GLU A 1 181 ? 8.838 18.768 11.499 1.00 92.31 181 GLU A N 1
ATOM 1432 C CA . GLU A 1 181 ? 9.861 19.632 10.897 1.00 92.31 181 GLU A CA 1
ATOM 1433 C C . GLU A 1 181 ? 11.037 19.917 11.835 1.00 92.31 181 GLU A C 1
ATOM 1435 O O . GLU A 1 181 ? 12.190 19.965 11.388 1.00 92.31 181 GLU A O 1
ATOM 1440 N N . THR A 1 182 ? 10.772 20.073 13.136 1.00 95.31 182 THR A N 1
ATOM 1441 C CA . THR A 1 182 ? 11.810 20.451 14.100 1.00 95.31 182 THR A CA 1
ATOM 1442 C C . THR A 1 182 ? 12.758 19.279 14.388 1.00 95.31 182 THR A C 1
ATOM 1444 O O . THR A 1 182 ? 12.315 18.129 14.453 1.00 95.31 182 THR A O 1
ATOM 1447 N N . PRO A 1 183 ? 14.066 19.520 14.616 1.00 95.69 183 PRO A N 1
ATOM 1448 C CA . PRO A 1 183 ? 15.020 18.439 14.887 1.00 95.69 183 PRO A CA 1
ATOM 1449 C C . PRO A 1 183 ? 14.631 17.551 16.077 1.00 95.69 183 PRO A C 1
ATOM 1451 O O . PRO A 1 183 ? 14.839 16.339 16.042 1.00 95.69 183 PRO A O 1
ATOM 1454 N N . VAL A 1 184 ? 14.038 18.145 17.118 1.00 96.56 184 VAL A N 1
ATOM 1455 C CA . VAL A 1 184 ? 13.603 17.426 18.323 1.00 96.56 184 VAL A CA 1
ATOM 1456 C C . VAL A 1 184 ? 12.428 16.503 18.012 1.00 96.56 184 VAL A C 1
ATOM 1458 O O . VAL A 1 184 ? 12.462 15.325 18.360 1.00 96.56 184 VAL A O 1
ATOM 1461 N N . GLU A 1 185 ? 11.398 17.000 17.327 1.00 96.19 185 GLU A N 1
ATOM 1462 C CA . GLU A 1 185 ? 10.234 16.182 16.986 1.00 96.19 185 GLU A CA 1
ATOM 1463 C C . GLU A 1 185 ? 10.571 15.107 15.957 1.00 96.19 185 GLU A C 1
ATOM 1465 O O . GLU A 1 185 ? 10.083 13.988 16.089 1.00 96.19 185 GLU A O 1
ATOM 1470 N N . LYS A 1 186 ? 11.460 15.399 14.997 1.00 95.31 186 LYS A N 1
ATOM 1471 C CA . LYS A 1 186 ? 12.010 14.390 14.083 1.00 95.31 186 LYS A CA 1
ATOM 1472 C C . LYS A 1 186 ? 12.680 13.264 14.855 1.00 95.31 186 LYS A C 1
ATOM 1474 O O . LYS A 1 186 ? 12.386 12.103 14.601 1.00 95.31 186 LYS A O 1
ATOM 1479 N N . ALA A 1 187 ? 13.531 13.576 15.834 1.00 96.31 187 ALA A N 1
ATOM 1480 C CA . ALA A 1 187 ? 14.187 12.556 16.651 1.00 96.31 187 ALA A CA 1
ATOM 1481 C C . ALA A 1 187 ? 13.177 11.697 17.438 1.00 96.31 187 ALA A C 1
ATOM 1483 O O . ALA A 1 187 ? 13.311 10.472 17.479 1.00 96.31 187 ALA A O 1
ATOM 1484 N N . LEU A 1 188 ? 12.136 12.315 18.010 1.00 96.94 188 LEU A N 1
ATOM 1485 C CA . LEU A 1 188 ? 11.057 11.603 18.704 1.00 96.94 188 LEU A CA 1
ATOM 1486 C C . LEU A 1 188 ? 10.250 10.706 17.754 1.00 96.94 188 LEU A C 1
ATOM 1488 O O . LEU A 1 188 ? 9.985 9.548 18.077 1.00 96.94 188 LEU A O 1
ATOM 1492 N N . TYR A 1 189 ? 9.895 11.214 16.574 1.00 96.25 189 TYR A N 1
ATOM 1493 C CA . TYR A 1 189 ? 9.249 10.439 15.518 1.00 96.25 189 TYR A CA 1
ATOM 1494 C C . TYR A 1 189 ? 10.128 9.267 15.060 1.00 96.25 189 TYR A C 1
ATOM 1496 O O . TYR A 1 189 ? 9.648 8.138 14.954 1.00 96.25 189 TYR A O 1
ATOM 1504 N N . HIS A 1 190 ? 11.423 9.490 14.825 1.00 94.75 190 HIS A N 1
ATOM 1505 C CA . HIS A 1 190 ? 12.348 8.432 14.428 1.00 94.75 190 HIS A CA 1
ATOM 1506 C C . HIS A 1 190 ? 12.421 7.335 15.492 1.00 94.75 190 HIS A C 1
ATOM 1508 O O . HIS A 1 190 ? 12.324 6.162 15.146 1.00 94.75 190 HIS A O 1
ATOM 1514 N N . ALA A 1 191 ? 12.505 7.695 16.776 1.00 95.69 191 ALA A N 1
ATOM 1515 C CA . ALA A 1 191 ? 12.488 6.728 17.871 1.00 95.69 191 ALA A CA 1
ATOM 1516 C C . ALA A 1 191 ? 11.175 5.924 17.927 1.00 95.69 191 ALA A C 1
ATOM 1518 O O . ALA A 1 191 ? 11.204 4.708 18.121 1.00 95.69 191 ALA A O 1
ATOM 1519 N N . LEU A 1 192 ? 10.029 6.581 17.721 1.00 95.06 192 LEU A N 1
ATOM 1520 C CA . LEU A 1 192 ? 8.721 5.924 17.671 1.00 95.06 192 LEU A CA 1
ATOM 1521 C C . LEU A 1 192 ? 8.588 4.997 16.451 1.00 95.06 192 LEU A C 1
ATOM 1523 O O . LEU A 1 192 ? 8.110 3.874 16.583 1.00 95.06 192 LEU A O 1
ATOM 1527 N N . SER A 1 193 ? 9.051 5.425 15.276 1.00 93.56 193 SER A N 1
ATOM 1528 C CA . SER A 1 193 ? 8.931 4.666 14.024 1.00 93.56 193 SER A CA 1
ATOM 1529 C C . SER A 1 193 ? 9.856 3.449 13.928 1.00 93.56 193 SER A C 1
ATOM 1531 O O . SER A 1 193 ? 9.631 2.592 13.071 1.00 93.56 193 SER A O 1
ATOM 1533 N N . GLN A 1 194 ? 10.838 3.310 14.828 1.00 91.62 194 GLN A N 1
ATOM 1534 C CA . GLN A 1 194 ? 11.577 2.053 15.013 1.00 91.62 194 GLN A CA 1
ATOM 1535 C C . GLN A 1 194 ? 10.756 0.972 15.735 1.00 91.62 194 GLN A C 1
ATOM 1537 O O . GLN A 1 194 ? 11.124 -0.201 15.710 1.00 91.62 194 GLN A O 1
ATOM 1542 N N . GLN A 1 195 ? 9.650 1.335 16.390 1.00 91.12 195 GLN A N 1
ATOM 1543 C CA . GLN A 1 195 ? 8.816 0.383 17.117 1.00 91.12 195 GLN A CA 1
ATOM 1544 C C . GLN A 1 195 ? 7.808 -0.284 16.175 1.00 91.12 195 GLN A C 1
ATOM 1546 O O . GLN A 1 195 ? 7.158 0.373 15.358 1.00 91.12 195 GLN A O 1
ATOM 1551 N N . SER A 1 196 ? 7.617 -1.600 16.315 1.00 89.12 196 SER A N 1
ATOM 1552 C CA . SER A 1 196 ? 6.600 -2.338 15.549 1.00 89.12 196 SER A CA 1
ATOM 1553 C C . SER A 1 196 ? 5.185 -1.816 15.812 1.00 89.12 196 SER A C 1
ATOM 1555 O O . SER A 1 196 ? 4.379 -1.752 14.886 1.00 89.12 196 SER A O 1
ATOM 1557 N N . SER A 1 197 ? 4.917 -1.373 17.043 1.00 90.75 197 SER A N 1
ATOM 1558 C CA . SER A 1 197 ? 3.649 -0.792 17.493 1.00 90.75 197 SER A CA 1
ATOM 1559 C C . SER A 1 197 ? 3.208 0.412 16.657 1.00 90.75 197 SER A C 1
ATOM 1561 O O . SER A 1 197 ? 2.032 0.512 16.313 1.00 90.75 197 SER A O 1
ATOM 1563 N N . TYR A 1 198 ? 4.138 1.296 16.276 1.00 94.81 198 TYR A N 1
ATOM 1564 C CA . TYR A 1 198 ? 3.852 2.439 15.403 1.00 94.81 198 TYR A CA 1
ATOM 1565 C C . TYR A 1 198 ? 3.305 1.979 14.049 1.00 94.81 198 TYR A C 1
ATOM 1567 O O . TYR A 1 198 ? 2.257 2.434 13.588 1.00 94.81 198 TYR A O 1
ATOM 1575 N N . TRP A 1 199 ? 3.989 1.023 13.422 1.00 94.19 199 TRP A N 1
ATOM 1576 C CA . TRP A 1 199 ? 3.580 0.503 12.123 1.00 94.19 199 TRP A CA 1
ATOM 1577 C C . TRP A 1 199 ? 2.295 -0.320 12.203 1.00 94.19 199 TRP A C 1
ATOM 1579 O O . TRP A 1 199 ? 1.445 -0.188 11.329 1.00 94.19 199 TRP A O 1
ATOM 1589 N N . GLN A 1 200 ? 2.109 -1.116 13.255 1.00 93.88 200 GLN A N 1
ATOM 1590 C CA . GLN A 1 200 ? 0.863 -1.852 13.486 1.00 93.88 200 GLN A CA 1
ATOM 1591 C C . GLN A 1 200 ? -0.332 -0.902 13.664 1.00 93.88 200 GLN A C 1
ATOM 1593 O O . GLN A 1 200 ? -1.424 -1.197 13.189 1.00 93.88 200 GLN A O 1
ATOM 1598 N N . ALA A 1 201 ? -0.128 0.277 14.258 1.00 94.56 201 ALA A N 1
ATOM 1599 C CA . ALA A 1 201 ? -1.170 1.296 14.354 1.00 94.56 201 ALA A CA 1
ATOM 1600 C C . ALA A 1 201 ? -1.487 1.964 12.993 1.00 94.56 201 ALA A C 1
ATOM 1602 O O . ALA A 1 201 ? -2.644 2.260 12.711 1.00 94.56 201 ALA A O 1
ATOM 1603 N N . ARG A 1 202 ? -0.506 2.130 12.087 1.00 95.25 202 ARG A N 1
ATOM 1604 C CA . ARG A 1 202 ? -0.742 2.606 10.695 1.00 95.25 202 ARG A CA 1
ATOM 1605 C C . ARG A 1 202 ? -1.420 1.576 9.784 1.00 95.25 202 ARG A C 1
ATOM 1607 O O . ARG A 1 202 ? -1.951 1.937 8.721 1.00 95.25 202 ARG A O 1
ATOM 1614 N N . TYR A 1 203 ? -1.350 0.303 10.159 1.00 96.44 203 TYR A N 1
ATOM 1615 C CA . TYR A 1 203 ? -1.879 -0.837 9.413 1.00 96.44 203 TYR A CA 1
ATOM 1616 C C . TYR A 1 203 ? -2.788 -1.691 10.310 1.00 96.44 203 TYR A C 1
ATOM 1618 O O . TYR A 1 203 ? -2.488 -2.860 10.531 1.00 96.44 203 TYR A O 1
ATOM 1626 N N . PRO A 1 204 ? -3.905 -1.140 10.827 1.00 94.75 204 PRO A N 1
ATOM 1627 C CA . PRO A 1 204 ? -4.795 -1.882 11.713 1.00 94.75 204 PRO A CA 1
ATOM 1628 C C . PRO A 1 204 ? -5.542 -2.992 10.955 1.00 94.75 204 PRO A C 1
ATOM 1630 O O . PRO A 1 204 ? -5.634 -2.967 9.726 1.00 94.75 204 PRO A O 1
ATOM 1633 N N . PHE A 1 205 ? -6.125 -3.939 11.694 1.00 91.75 205 PHE A N 1
ATOM 1634 C CA . PHE A 1 205 ? -6.928 -5.053 11.161 1.00 91.75 205 PHE A CA 1
ATOM 1635 C C . PHE A 1 205 ? -8.405 -5.004 11.600 1.00 91.75 205 PHE A C 1
ATOM 1637 O O . PHE A 1 205 ? -8.898 -5.932 12.251 1.00 91.75 205 PHE A O 1
ATOM 1644 N N . PRO A 1 206 ? -9.158 -3.939 11.288 1.00 94.19 206 PRO A N 1
ATOM 1645 C CA . PRO A 1 206 ? -10.596 -3.965 11.509 1.00 94.19 206 PRO A CA 1
ATOM 1646 C C . PRO A 1 206 ? -11.248 -4.970 10.544 1.00 94.19 206 PRO A C 1
ATOM 1648 O O . PRO A 1 206 ? -10.789 -5.169 9.419 1.00 94.19 206 PRO A O 1
ATOM 1651 N N . TYR A 1 207 ? -12.334 -5.602 10.989 1.00 96.00 207 TYR A N 1
ATOM 1652 C CA . TYR A 1 207 ? -13.107 -6.578 10.204 1.00 96.00 207 TYR A CA 1
ATOM 1653 C C . TYR A 1 207 ? -12.345 -7.850 9.789 1.00 96.00 207 TYR A C 1
ATOM 1655 O O . TYR A 1 207 ? -12.747 -8.508 8.830 1.00 96.00 207 TYR A O 1
ATOM 1663 N N . LEU A 1 208 ? -11.271 -8.219 10.503 1.00 93.75 208 LEU A N 1
ATOM 1664 C CA . LEU A 1 208 ? -10.434 -9.380 10.166 1.00 93.75 208 LEU A CA 1
ATOM 1665 C C . LEU A 1 208 ? -11.259 -10.656 9.948 1.00 93.75 208 LEU A C 1
ATOM 1667 O O . LEU A 1 208 ? -11.107 -11.305 8.922 1.00 93.75 208 LEU A O 1
ATOM 1671 N N . GLN A 1 209 ? -12.196 -10.958 10.850 1.00 95.19 209 GLN A N 1
ATOM 1672 C CA . GLN A 1 209 ? -13.027 -12.160 10.755 1.00 95.19 209 GLN A CA 1
ATOM 1673 C C . GLN A 1 209 ? -13.872 -12.195 9.468 1.00 95.19 209 GLN A C 1
ATOM 1675 O O . GLN A 1 209 ? -13.970 -13.229 8.808 1.00 95.19 209 GLN A O 1
ATOM 1680 N N . GLN A 1 210 ? -14.490 -11.069 9.093 1.00 97.88 210 GLN A N 1
ATOM 1681 C CA . GLN A 1 210 ? -15.266 -10.962 7.857 1.00 97.88 210 GLN A CA 1
ATOM 1682 C C . GLN A 1 210 ? -14.356 -11.077 6.631 1.00 97.88 210 GLN A C 1
ATOM 1684 O O . GLN A 1 210 ? -14.708 -11.766 5.675 1.00 97.88 210 GLN A O 1
ATOM 1689 N N . ILE A 1 211 ? -13.190 -10.423 6.662 1.00 97.88 211 ILE A N 1
ATOM 1690 C CA . ILE A 1 211 ? -12.206 -10.477 5.579 1.00 97.88 211 ILE A CA 1
ATOM 1691 C C . ILE A 1 211 ? -11.726 -11.913 5.373 1.00 97.88 211 ILE A C 1
ATOM 1693 O O . ILE A 1 211 ? -11.756 -12.389 4.242 1.00 97.88 211 ILE A O 1
ATOM 1697 N N . GLU A 1 212 ? -11.329 -12.619 6.431 1.00 96.31 212 GLU A N 1
ATOM 1698 C CA . GLU A 1 212 ? -10.862 -14.008 6.362 1.00 96.31 212 GLU A CA 1
ATOM 1699 C C . GLU A 1 212 ? -11.941 -14.939 5.810 1.00 96.31 212 GLU A C 1
ATOM 1701 O O . GLU A 1 212 ? -11.683 -15.673 4.856 1.00 96.31 212 GLU A O 1
ATOM 1706 N N . SER A 1 213 ? -13.164 -14.850 6.341 1.00 97.62 213 SER A N 1
ATOM 1707 C CA . SER A 1 213 ? -14.295 -15.684 5.920 1.00 97.62 213 SER A CA 1
ATOM 1708 C C . SER A 1 213 ? -14.591 -15.547 4.420 1.00 97.62 213 SER A C 1
ATOM 1710 O O . SER A 1 213 ? -14.592 -16.533 3.676 1.00 97.62 213 SER A O 1
ATOM 1712 N N . TRP A 1 214 ? -14.770 -14.314 3.934 1.00 98.31 214 TRP A N 1
ATOM 1713 C CA . TRP A 1 214 ? -15.088 -14.077 2.524 1.00 98.31 214 TRP A CA 1
ATOM 1714 C C . TRP A 1 214 ? -13.885 -14.304 1.600 1.00 98.31 214 TRP A C 1
ATOM 1716 O O . TRP A 1 214 ? -14.054 -14.787 0.479 1.00 98.31 214 TRP A O 1
ATOM 1726 N N . SER A 1 215 ? -12.661 -14.041 2.066 1.00 98.00 215 SER A N 1
ATOM 1727 C CA . SER A 1 215 ? -11.447 -14.369 1.307 1.00 98.00 215 SER A CA 1
ATOM 1728 C C . SER A 1 215 ? -11.307 -15.877 1.110 1.00 98.00 215 SER A C 1
ATOM 1730 O O . SER A 1 215 ? -11.043 -16.323 -0.007 1.00 98.00 215 SER A O 1
ATOM 1732 N N . GLN A 1 216 ? -11.559 -16.672 2.155 1.00 96.69 216 GLN A N 1
ATOM 1733 C CA . GLN A 1 216 ? -11.542 -18.131 2.080 1.00 96.69 216 GLN A CA 1
ATOM 1734 C C . GLN A 1 216 ? -12.595 -18.650 1.095 1.00 96.69 216 GLN A C 1
ATOM 1736 O O . GLN A 1 216 ? -12.275 -19.474 0.235 1.00 96.69 216 GLN A O 1
ATOM 1741 N N . GLN A 1 217 ? -13.827 -18.136 1.165 1.00 97.06 217 GLN A N 1
ATOM 1742 C CA . GLN A 1 217 ? -14.910 -18.531 0.259 1.00 97.06 217 GLN A CA 1
ATOM 1743 C C . GLN A 1 217 ? -14.574 -18.277 -1.221 1.00 97.06 217 GLN A C 1
ATOM 1745 O O . GLN A 1 217 ? -14.980 -19.051 -2.089 1.00 97.06 217 GLN A O 1
ATOM 1750 N N . HIS A 1 218 ? -13.812 -17.221 -1.512 1.00 96.38 218 HIS A N 1
ATOM 1751 C CA . HIS A 1 218 ? -13.439 -16.822 -2.870 1.00 96.38 218 HIS A CA 1
ATOM 1752 C C . HIS A 1 218 ? -12.016 -17.233 -3.288 1.00 96.38 218 HIS A C 1
ATOM 1754 O O . HIS A 1 218 ? -11.567 -16.875 -4.381 1.00 96.38 218 HIS A O 1
ATOM 1760 N N . GLN A 1 219 ? -11.309 -18.014 -2.459 1.00 95.94 219 GLN A N 1
ATOM 1761 C CA . GLN A 1 219 ? -9.915 -18.421 -2.694 1.00 95.94 219 GLN A CA 1
ATOM 1762 C C . GLN A 1 219 ? -9.019 -17.210 -3.007 1.00 95.94 219 GLN A C 1
ATOM 1764 O O . GLN A 1 219 ? -8.349 -17.136 -4.046 1.00 95.94 219 GLN A O 1
ATOM 1769 N N . LEU A 1 220 ? -9.100 -16.215 -2.128 1.00 98.12 220 LEU A N 1
ATOM 1770 C CA . LEU A 1 220 ? -8.322 -14.987 -2.161 1.00 98.12 220 LEU A CA 1
ATOM 1771 C C . LEU A 1 220 ? -7.380 -14.946 -0.962 1.00 98.12 220 LEU A C 1
ATOM 1773 O O . LEU A 1 220 ? -7.680 -15.466 0.109 1.00 98.12 220 LEU A O 1
ATOM 1777 N N . ASN A 1 221 ? -6.258 -14.261 -1.140 1.00 98.19 221 ASN A N 1
ATOM 1778 C CA . ASN A 1 221 ? -5.343 -13.967 -0.051 1.00 98.19 221 ASN A CA 1
ATOM 1779 C C . ASN A 1 221 ? -5.965 -12.908 0.880 1.00 98.19 221 ASN A C 1
ATOM 1781 O O . ASN A 1 221 ? -6.217 -11.789 0.413 1.00 98.19 221 ASN A O 1
ATOM 1785 N N . PRO A 1 222 ? -6.186 -13.207 2.175 1.00 97.81 222 PRO A N 1
ATOM 1786 C CA . PRO A 1 222 ? -6.845 -12.273 3.086 1.00 97.81 222 PRO A CA 1
ATOM 1787 C C . PRO A 1 222 ? -6.054 -10.975 3.276 1.00 97.81 222 PRO A C 1
ATOM 1789 O O . PRO A 1 222 ? -6.649 -9.907 3.366 1.00 97.81 222 PRO A O 1
ATOM 1792 N N . LEU A 1 223 ? -4.717 -11.012 3.241 1.00 98.12 223 LEU A N 1
ATOM 1793 C CA . LEU A 1 223 ? -3.893 -9.802 3.341 1.00 98.12 223 LEU A CA 1
ATOM 1794 C C . LEU A 1 223 ? -3.950 -8.939 2.077 1.00 98.12 223 LEU A C 1
ATOM 1796 O O . LEU A 1 223 ? -3.836 -7.717 2.171 1.00 98.12 223 LEU A O 1
ATOM 1800 N N . LEU A 1 224 ? -4.145 -9.540 0.898 1.00 98.75 224 LEU A N 1
ATOM 1801 C CA . LEU A 1 224 ? -4.378 -8.782 -0.334 1.00 98.75 224 LEU A CA 1
ATOM 1802 C C . LEU A 1 224 ? -5.736 -8.072 -0.286 1.00 98.75 224 LEU A C 1
ATOM 1804 O O . LEU A 1 224 ? -5.819 -6.902 -0.656 1.00 98.75 224 LEU A O 1
ATOM 1808 N N . VAL A 1 225 ? -6.776 -8.746 0.219 1.00 98.75 225 VAL A N 1
ATOM 1809 C CA . VAL A 1 225 ? -8.102 -8.143 0.439 1.00 98.75 225 VAL A CA 1
ATOM 1810 C C . VAL A 1 225 ? -8.017 -7.009 1.460 1.00 98.75 225 VAL A C 1
ATOM 1812 O O . VAL A 1 225 ? -8.496 -5.911 1.182 1.00 98.75 225 VAL A O 1
ATOM 1815 N N . THR A 1 226 ? -7.335 -7.215 2.589 1.00 98.69 226 THR A N 1
ATOM 1816 C CA . THR A 1 226 ? -7.070 -6.158 3.578 1.00 98.69 226 THR A CA 1
ATOM 1817 C C . THR A 1 226 ? -6.319 -4.981 2.951 1.00 98.69 226 THR A C 1
ATOM 1819 O O . THR A 1 226 ? -6.683 -3.826 3.168 1.00 98.69 226 THR A O 1
ATOM 1822 N N . GLY A 1 227 ? -5.296 -5.248 2.133 1.00 98.62 227 GLY A N 1
ATOM 1823 C CA . GLY A 1 227 ? -4.529 -4.214 1.441 1.00 98.62 227 GLY A CA 1
ATOM 1824 C C . GLY A 1 227 ? -5.355 -3.400 0.439 1.00 98.62 227 GLY A C 1
ATOM 1825 O O . GLY A 1 227 ? -5.149 -2.187 0.327 1.00 98.62 227 GLY A O 1
ATOM 1826 N N . LEU A 1 228 ? -6.313 -4.046 -0.233 1.00 98.88 228 LEU A N 1
ATOM 1827 C CA . LEU A 1 228 ? -7.292 -3.394 -1.102 1.00 98.88 228 LEU A CA 1
ATOM 1828 C C . LEU A 1 228 ? -8.260 -2.532 -0.287 1.00 98.88 228 LEU A C 1
ATOM 1830 O O . LEU A 1 228 ? -8.367 -1.344 -0.566 1.00 98.88 228 LEU A O 1
ATOM 1834 N N . ILE A 1 229 ? -8.899 -3.077 0.756 1.00 98.88 229 ILE A N 1
ATOM 1835 C CA . ILE A 1 229 ? -9.828 -2.323 1.624 1.00 98.88 229 ILE A CA 1
ATOM 1836 C C . ILE A 1 229 ? -9.137 -1.097 2.220 1.00 98.88 229 ILE A C 1
ATOM 1838 O O . ILE A 1 229 ? -9.693 0.003 2.207 1.00 98.88 229 ILE A O 1
ATOM 1842 N N . ARG A 1 230 ? -7.895 -1.262 2.697 1.00 98.69 230 ARG A N 1
ATOM 1843 C CA . ARG A 1 230 ? -7.093 -0.141 3.183 1.00 98.69 230 ARG A CA 1
ATOM 1844 C C . ARG A 1 230 ? -6.990 0.931 2.110 1.00 98.69 230 ARG A C 1
ATOM 1846 O O . ARG A 1 230 ? -7.196 2.098 2.431 1.00 98.69 230 ARG A O 1
ATOM 1853 N N . GLN A 1 231 ? -6.671 0.558 0.869 1.00 98.56 231 GLN A N 1
ATOM 1854 C CA . GLN A 1 231 ? -6.538 1.514 -0.226 1.00 98.56 231 GLN A CA 1
ATOM 1855 C C . GLN A 1 231 ? -7.855 2.217 -0.564 1.00 98.56 231 GLN A C 1
ATOM 1857 O O . GLN A 1 231 ? -7.832 3.425 -0.770 1.00 98.56 231 GLN A O 1
ATOM 1862 N N . GLU A 1 232 ? -8.963 1.483 -0.569 1.00 98.38 232 GLU A N 1
ATOM 1863 C CA . GLU A 1 232 ? -10.277 1.980 -0.979 1.00 98.38 232 GLU A CA 1
ATOM 1864 C C . GLU A 1 232 ? -10.936 2.905 0.049 1.00 98.38 232 GLU A C 1
ATOM 1866 O O . GLU A 1 232 ? -11.484 3.946 -0.299 1.00 98.38 232 GLU A O 1
ATOM 1871 N N . SER A 1 233 ? -10.898 2.538 1.329 1.00 98.38 233 SER A N 1
ATOM 1872 C CA . SER A 1 233 ? -11.728 3.195 2.350 1.00 98.38 233 SER A CA 1
ATOM 1873 C C . SER A 1 233 ? -10.979 3.574 3.614 1.00 98.38 233 SER A C 1
ATOM 1875 O O . SER A 1 233 ? -11.565 4.201 4.492 1.00 98.38 233 SER A O 1
ATOM 1877 N N . ARG A 1 234 ? -9.722 3.126 3.765 1.00 98.06 234 ARG A N 1
ATOM 1878 C CA . ARG A 1 234 ? -9.028 3.108 5.065 1.00 98.06 234 ARG A CA 1
ATOM 1879 C C . ARG A 1 234 ? -9.903 2.484 6.161 1.00 98.06 234 ARG A C 1
ATOM 1881 O O . ARG A 1 234 ? -9.817 2.875 7.316 1.00 98.06 234 ARG A O 1
ATOM 1888 N N . PHE A 1 235 ? -10.700 1.482 5.781 1.00 98.44 235 PHE A N 1
ATOM 1889 C CA . PHE A 1 235 ? -11.630 0.754 6.640 1.00 98.44 235 PHE A CA 1
ATOM 1890 C C . PHE A 1 235 ? -12.827 1.558 7.158 1.00 98.44 235 PHE A C 1
ATOM 1892 O O . PHE A 1 235 ? -13.395 1.192 8.185 1.00 98.44 235 PHE A O 1
ATOM 1899 N N . GLU A 1 236 ? -13.245 2.613 6.455 1.00 97.75 236 GLU A N 1
ATOM 1900 C CA . GLU A 1 236 ? -14.473 3.325 6.804 1.00 97.75 236 GLU A CA 1
ATOM 1901 C C . GLU A 1 236 ? -15.709 2.731 6.117 1.00 97.75 236 GLU A C 1
ATOM 1903 O O . GLU A 1 236 ? -15.872 2.857 4.900 1.00 97.75 236 GLU A O 1
ATOM 1908 N N . PRO A 1 237 ? -16.633 2.095 6.860 1.00 97.38 237 PRO A N 1
ATOM 1909 C CA . PRO A 1 237 ? -17.701 1.304 6.254 1.00 97.38 237 PRO A CA 1
ATOM 1910 C C . PRO A 1 237 ? -18.791 2.141 5.584 1.00 97.38 237 PRO A C 1
ATOM 1912 O O . PRO A 1 237 ? -19.503 1.633 4.723 1.00 97.38 237 PRO A O 1
ATOM 1915 N N . LYS A 1 238 ? -18.916 3.420 5.950 1.00 97.12 238 LYS A N 1
ATOM 1916 C CA . LYS A 1 238 ? -19.937 4.337 5.418 1.00 97.12 238 LYS A CA 1
ATOM 1917 C C . LYS A 1 238 ? -19.376 5.365 4.434 1.00 97.12 238 LYS A C 1
ATOM 1919 O O . LYS A 1 238 ? -20.096 6.275 4.031 1.00 97.12 238 LYS A O 1
ATOM 1924 N N . ILE A 1 239 ? -18.098 5.253 4.059 1.00 97.19 239 ILE A N 1
ATOM 1925 C CA . ILE A 1 239 ? -17.461 6.229 3.172 1.00 97.19 239 ILE A CA 1
ATOM 1926 C C . ILE A 1 239 ? -18.050 6.155 1.760 1.00 97.19 239 ILE A C 1
ATOM 1928 O O . ILE A 1 239 ? -18.338 5.074 1.234 1.00 97.19 239 ILE A O 1
ATOM 1932 N N . ARG A 1 240 ? -18.235 7.326 1.147 1.00 98.00 240 ARG A N 1
ATOM 1933 C CA . ARG A 1 240 ? -18.733 7.476 -0.221 1.00 98.00 240 ARG A CA 1
ATOM 1934 C C . ARG A 1 240 ? -17.763 8.330 -1.023 1.00 98.00 240 ARG A C 1
ATOM 1936 O O . ARG A 1 240 ? -17.417 9.423 -0.580 1.00 98.00 240 ARG A O 1
ATOM 1943 N N . SER A 1 241 ? -17.334 7.847 -2.186 1.00 96.12 241 SER A N 1
ATOM 1944 C CA . SER A 1 241 ? -16.501 8.651 -3.083 1.00 96.12 241 SER A CA 1
ATOM 1945 C C . SER A 1 241 ? -17.320 9.738 -3.779 1.00 96.12 241 SER A C 1
ATOM 1947 O O . SER A 1 241 ? -18.547 9.657 -3.872 1.00 96.12 241 SER A O 1
ATOM 1949 N N . VAL A 1 242 ? -16.629 10.734 -4.340 1.00 95.56 242 VAL A N 1
ATOM 1950 C CA . VAL A 1 242 ? -17.239 11.824 -5.125 1.00 95.56 242 VAL A CA 1
ATOM 1951 C C . VAL A 1 242 ? -18.069 11.290 -6.300 1.00 95.56 242 VA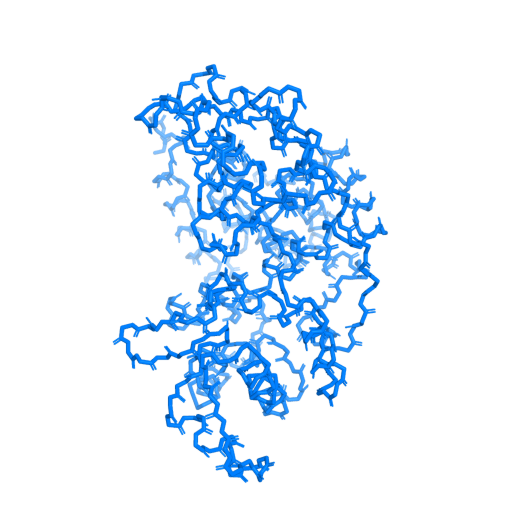L A C 1
ATOM 1953 O O . VAL A 1 242 ? -19.109 11.851 -6.629 1.00 95.56 242 VAL A O 1
ATOM 1956 N N . VAL A 1 243 ? -17.639 10.180 -6.908 1.00 93.94 243 VAL A N 1
ATOM 1957 C CA . VAL A 1 243 ? -18.329 9.537 -8.040 1.00 93.94 243 VAL A CA 1
ATOM 1958 C C . VAL A 1 243 ? -19.348 8.475 -7.608 1.00 93.94 243 VAL A C 1
ATOM 1960 O O . VAL A 1 243 ? -20.001 7.866 -8.453 1.00 93.94 243 VAL A O 1
ATOM 1963 N N . GLY A 1 244 ? -19.526 8.267 -6.299 1.00 96.88 244 GLY A N 1
ATOM 1964 C CA . GLY A 1 244 ? -20.604 7.457 -5.731 1.00 96.88 244 GLY A CA 1
ATOM 1965 C C . GLY A 1 244 ? -20.251 6.011 -5.375 1.00 96.88 244 GLY A C 1
ATOM 1966 O O . GLY A 1 244 ? -21.169 5.236 -5.107 1.00 96.88 244 GLY A O 1
ATOM 1967 N N . ALA A 1 245 ? -18.971 5.631 -5.348 1.00 98.00 245 ALA A N 1
ATOM 1968 C CA . ALA A 1 245 ? -18.534 4.339 -4.808 1.00 98.00 245 ALA A CA 1
ATOM 1969 C C . ALA A 1 245 ? -18.803 4.267 -3.294 1.00 98.00 245 ALA A C 1
ATOM 1971 O O . ALA A 1 245 ? -18.747 5.296 -2.621 1.00 98.00 245 ALA A O 1
ATOM 1972 N N . VAL A 1 246 ? -19.134 3.086 -2.753 1.00 98.69 246 VAL A N 1
ATOM 1973 C CA . VAL A 1 246 ? -19.644 2.958 -1.372 1.00 98.69 246 VAL A CA 1
ATOM 1974 C C . VAL A 1 246 ? -18.905 1.893 -0.561 1.00 98.69 246 VAL A C 1
ATOM 1976 O O . VAL A 1 246 ? -18.690 0.771 -1.029 1.00 98.69 246 VAL A O 1
ATOM 1979 N N . GLY A 1 247 ? -18.605 2.237 0.693 1.00 98.50 247 GLY A N 1
ATOM 1980 C CA . GLY A 1 247 ? -18.183 1.327 1.755 1.00 98.50 247 GLY A CA 1
ATOM 1981 C C . GLY A 1 247 ? -16.752 0.809 1.640 1.00 98.50 247 GLY A C 1
ATOM 1982 O O . GLY A 1 247 ? -15.916 1.382 0.942 1.00 98.50 247 GLY A O 1
ATOM 1983 N N . LEU A 1 248 ? -16.467 -0.283 2.352 1.00 98.75 248 LEU A N 1
ATOM 1984 C CA . LEU A 1 248 ? -15.107 -0.771 2.611 1.00 98.75 248 LEU A CA 1
ATOM 1985 C C . LEU A 1 248 ? -14.273 -1.062 1.354 1.00 98.75 248 LEU A C 1
ATOM 1987 O O . LEU A 1 248 ? -13.087 -0.745 1.315 1.00 98.75 248 LEU A O 1
ATOM 1991 N N . MET A 1 249 ? -14.890 -1.653 0.336 1.00 98.75 249 MET A N 1
ATOM 1992 C CA . MET A 1 249 ? -14.271 -2.034 -0.936 1.00 98.75 249 MET A CA 1
ATOM 1993 C C . MET A 1 249 ? -14.723 -1.134 -2.098 1.00 98.75 249 MET A C 1
ATOM 1995 O O . MET A 1 249 ? -14.575 -1.526 -3.255 1.00 98.75 249 MET A O 1
ATOM 1999 N N . GLN A 1 250 ? -15.303 0.037 -1.783 1.00 98.56 250 GLN A N 1
ATOM 2000 C CA . GLN A 1 250 ? -15.715 1.088 -2.726 1.00 98.56 250 GLN A CA 1
ATOM 2001 C C . GLN A 1 250 ? -16.425 0.547 -3.977 1.00 98.56 250 GLN A C 1
ATOM 2003 O O . GLN A 1 250 ? -16.031 0.770 -5.120 1.00 98.56 250 GLN A O 1
ATOM 2008 N N . ILE A 1 251 ? -17.526 -0.172 -3.765 1.00 98.44 251 ILE A N 1
ATOM 2009 C CA . ILE A 1 251 ? -18.294 -0.761 -4.865 1.00 98.44 251 ILE A CA 1
ATOM 2010 C C . ILE A 1 251 ? -19.222 0.303 -5.457 1.00 98.44 251 ILE A C 1
ATOM 2012 O O . ILE A 1 251 ? -19.998 0.940 -4.741 1.00 98.44 251 ILE A O 1
ATOM 2016 N N . MET A 1 252 ? -19.180 0.473 -6.779 1.00 97.81 252 MET A N 1
ATOM 2017 C CA . MET A 1 252 ? -20.130 1.327 -7.495 1.00 97.81 252 MET A CA 1
ATOM 2018 C C . MET A 1 252 ? -21.547 0.733 -7.432 1.00 97.81 252 MET A C 1
ATOM 2020 O O . MET A 1 252 ? -21.705 -0.462 -7.686 1.00 97.81 252 MET A O 1
ATOM 2024 N N . PRO A 1 253 ? -22.610 1.529 -7.204 1.00 97.06 253 PRO A N 1
ATOM 2025 C CA . PRO A 1 253 ? -23.982 1.020 -7.134 1.00 97.06 253 PRO A CA 1
ATOM 2026 C C . PRO A 1 253 ? -24.433 0.236 -8.376 1.00 97.06 253 PRO A C 1
ATOM 2028 O O . PRO A 1 253 ? -25.172 -0.738 -8.253 1.00 97.06 253 PRO A O 1
ATOM 2031 N N . GLY A 1 254 ? -23.976 0.635 -9.570 1.00 96.50 254 GLY A N 1
ATOM 2032 C CA . GLY A 1 254 ? -24.220 -0.107 -10.812 1.00 96.50 254 GLY A CA 1
ATOM 2033 C C . GLY A 1 254 ? -23.571 -1.493 -10.798 1.00 96.50 254 GLY A C 1
ATOM 2034 O O . GLY A 1 254 ? -24.251 -2.486 -11.039 1.00 96.50 254 GLY A O 1
ATOM 2035 N N . THR A 1 255 ? -22.292 -1.572 -10.422 1.00 95.81 255 THR A N 1
ATOM 2036 C CA . THR A 1 255 ? -21.567 -2.841 -10.255 1.00 95.81 255 THR A CA 1
ATOM 2037 C C . THR A 1 255 ? -22.210 -3.710 -9.177 1.00 95.81 255 THR A C 1
ATOM 2039 O O . THR A 1 255 ? -22.367 -4.909 -9.377 1.00 95.81 255 THR A O 1
ATOM 2042 N N . ALA A 1 256 ? -22.655 -3.117 -8.065 1.00 97.75 256 ALA A N 1
ATOM 2043 C CA . ALA A 1 256 ? -23.334 -3.838 -6.994 1.00 97.75 256 ALA A CA 1
ATOM 2044 C C . ALA A 1 256 ? -24.615 -4.533 -7.475 1.00 97.75 256 ALA A C 1
ATOM 2046 O O . ALA A 1 256 ? -24.858 -5.671 -7.090 1.00 97.75 256 ALA A O 1
ATOM 2047 N N . LYS A 1 257 ? -25.400 -3.900 -8.360 1.00 97.56 257 LYS A N 1
ATOM 2048 C CA . LYS A 1 257 ? -26.584 -4.537 -8.961 1.00 97.56 257 LYS A CA 1
ATOM 2049 C C . LYS A 1 257 ? -26.208 -5.775 -9.773 1.00 97.56 257 LYS A C 1
ATOM 2051 O O . LYS A 1 257 ? -26.845 -6.810 -9.611 1.00 97.56 257 LYS A O 1
ATOM 2056 N N . THR A 1 258 ? -25.159 -5.687 -10.592 1.00 96.75 258 THR A N 1
ATOM 2057 C CA . THR A 1 258 ? -24.653 -6.832 -11.363 1.00 96.75 258 THR A CA 1
ATOM 2058 C C . THR A 1 258 ? -24.161 -7.946 -10.440 1.00 96.75 258 THR A C 1
ATOM 2060 O O . THR A 1 258 ? -24.558 -9.092 -10.605 1.00 96.75 258 THR A O 1
ATOM 2063 N N . ILE A 1 259 ? -23.358 -7.615 -9.422 1.00 97.75 259 ILE A N 1
ATOM 2064 C CA . ILE A 1 259 ? -22.870 -8.592 -8.436 1.00 97.75 259 ILE A CA 1
ATOM 2065 C C . ILE A 1 259 ? -24.048 -9.264 -7.720 1.00 97.75 259 ILE A C 1
ATOM 2067 O O . ILE A 1 259 ? -24.073 -10.482 -7.583 1.00 97.75 259 ILE A O 1
ATOM 2071 N N . ALA A 1 260 ? -25.045 -8.491 -7.283 1.00 98.06 260 ALA A N 1
ATOM 2072 C CA . ALA A 1 260 ? -26.216 -9.020 -6.595 1.00 98.06 260 ALA A CA 1
ATOM 2073 C C . ALA A 1 260 ? -27.013 -9.990 -7.478 1.00 98.06 260 ALA A C 1
ATOM 2075 O O . ALA A 1 260 ? -27.442 -11.029 -6.988 1.00 98.06 260 ALA A O 1
ATOM 2076 N N . GLN A 1 261 ? -27.159 -9.698 -8.774 1.00 97.62 261 GLN A N 1
ATOM 2077 C CA . GLN A 1 261 ? -27.784 -10.614 -9.732 1.00 97.62 261 GLN A CA 1
ATOM 2078 C C . GLN A 1 261 ? -26.983 -11.915 -9.877 1.00 97.62 261 GLN A C 1
ATOM 2080 O O . GLN A 1 261 ? -27.546 -12.992 -9.708 1.00 97.62 261 GLN A O 1
ATOM 2085 N N . GLU A 1 262 ? -25.670 -11.825 -10.101 1.00 97.19 262 GLU A N 1
ATOM 2086 C CA . GLU A 1 262 ? -24.783 -12.991 -10.252 1.00 97.19 262 GLU A CA 1
ATOM 2087 C C . GLU A 1 262 ? -24.722 -13.861 -8.983 1.00 97.19 262 GLU A C 1
ATOM 2089 O O . GLU A 1 262 ? -24.598 -15.083 -9.046 1.00 97.19 262 GLU A O 1
ATOM 2094 N N . MET A 1 263 ? -24.837 -13.238 -7.809 1.00 97.00 263 MET A N 1
ATOM 2095 C CA . MET A 1 263 ? -24.841 -13.915 -6.510 1.00 97.00 263 MET A CA 1
ATOM 2096 C C . MET A 1 263 ? -26.245 -14.311 -6.020 1.00 97.00 263 MET A C 1
ATOM 2098 O O . MET A 1 263 ? -26.356 -14.869 -4.928 1.00 97.00 263 MET A O 1
ATOM 2102 N N . ASN A 1 264 ? -27.310 -14.022 -6.779 1.00 97.00 264 ASN A N 1
ATOM 2103 C CA . ASN A 1 264 ? -28.712 -14.192 -6.371 1.00 97.00 264 ASN A CA 1
ATOM 2104 C C . ASN A 1 264 ? -29.061 -13.520 -5.020 1.00 97.00 264 ASN A C 1
ATOM 2106 O O . ASN A 1 264 ? -29.800 -14.070 -4.202 1.00 97.00 264 ASN A O 1
ATOM 2110 N N . LEU A 1 265 ? -28.521 -12.325 -4.763 1.00 96.44 265 LEU A N 1
ATOM 2111 C CA . LEU A 1 265 ? -28.810 -11.522 -3.573 1.00 96.44 265 LEU A CA 1
ATOM 2112 C C . LEU A 1 265 ? -30.028 -10.628 -3.816 1.00 96.44 265 LEU A C 1
ATOM 2114 O O . LEU A 1 265 ? -30.003 -9.737 -4.662 1.00 96.44 265 LEU A O 1
ATOM 2118 N N . THR A 1 266 ? -31.088 -10.832 -3.035 1.00 93.56 266 THR A N 1
ATOM 2119 C CA . THR A 1 266 ? -32.320 -10.029 -3.111 1.00 93.56 266 THR A CA 1
ATOM 2120 C C . THR A 1 266 ? -32.239 -8.729 -2.313 1.00 93.56 266 THR A C 1
ATOM 2122 O O . THR A 1 266 ? -32.911 -7.757 -2.652 1.00 93.56 266 THR A O 1
ATOM 2125 N N . GLN A 1 267 ? -31.420 -8.696 -1.261 1.00 95.38 267 GLN A N 1
ATOM 2126 C CA . GLN A 1 267 ? -31.204 -7.535 -0.402 1.00 95.38 267 GLN A CA 1
ATOM 2127 C C . GLN A 1 267 ? -29.722 -7.432 -0.040 1.00 95.38 267 GLN A C 1
ATOM 2129 O O . GLN A 1 267 ? -29.076 -8.442 0.237 1.00 95.38 267 GLN A O 1
ATOM 2134 N N . TYR A 1 268 ? -29.195 -6.210 -0.056 1.00 97.69 268 TYR A N 1
ATOM 2135 C CA . TYR A 1 268 ? -27.844 -5.887 0.395 1.00 97.69 268 TYR A CA 1
ATOM 2136 C C . TYR A 1 268 ? -27.775 -4.417 0.817 1.00 97.69 268 TYR A C 1
ATOM 2138 O O . TYR A 1 268 ? -28.503 -3.573 0.287 1.00 97.69 268 TYR A O 1
ATOM 2146 N N . ASN A 1 269 ? -26.871 -4.096 1.741 1.00 98.06 269 ASN A N 1
ATOM 2147 C CA . ASN A 1 269 ? -26.537 -2.723 2.100 1.00 98.06 269 ASN A CA 1
ATOM 2148 C C . ASN A 1 269 ? -25.029 -2.487 1.943 1.00 98.06 269 ASN A C 1
ATOM 2150 O O . ASN A 1 269 ? -24.235 -3.013 2.712 1.00 98.06 269 ASN A O 1
ATOM 2154 N N . LEU A 1 270 ? -24.621 -1.640 0.993 1.00 98.38 270 LEU A N 1
ATOM 2155 C CA . LEU A 1 270 ? -23.197 -1.358 0.757 1.00 98.38 270 LEU A CA 1
ATOM 2156 C C . LEU A 1 270 ? -22.501 -0.624 1.916 1.00 98.38 270 LEU A C 1
ATOM 2158 O O . LEU A 1 270 ? -21.275 -0.625 1.951 1.00 98.38 270 LEU A O 1
ATOM 2162 N N . GLU A 1 271 ? -23.241 -0.022 2.849 1.00 98.25 271 GLU A N 1
ATOM 2163 C CA . GLU A 1 271 ? -22.682 0.546 4.086 1.00 98.25 271 GLU A CA 1
ATOM 2164 C C . GLU A 1 271 ? -22.545 -0.492 5.213 1.00 98.25 271 GLU A C 1
ATOM 2166 O O . GLU A 1 271 ? -21.918 -0.225 6.239 1.00 98.25 271 GLU A O 1
ATOM 2171 N N . ASN A 1 272 ? -23.140 -1.681 5.054 1.00 98.44 272 ASN A N 1
ATOM 2172 C CA . ASN A 1 272 ? -22.926 -2.790 5.972 1.00 98.44 272 ASN A CA 1
ATOM 2173 C C . ASN A 1 272 ? -21.565 -3.447 5.658 1.00 98.44 272 ASN A C 1
ATOM 2175 O O . ASN A 1 272 ? -21.367 -3.913 4.532 1.00 98.44 272 ASN A O 1
ATOM 2179 N N . PRO A 1 273 ? -20.637 -3.535 6.632 1.00 98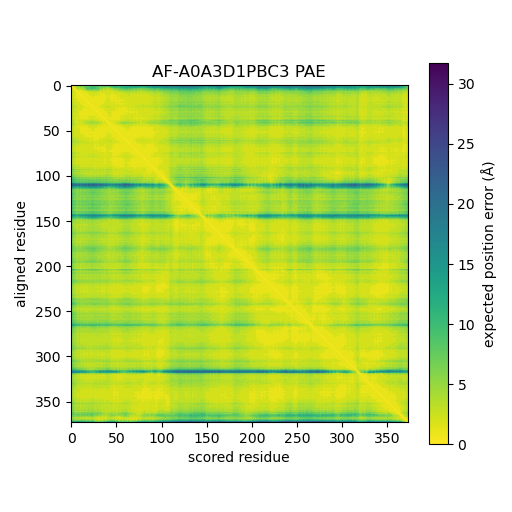.31 273 PRO A N 1
ATOM 2180 C CA . PRO A 1 273 ? -19.312 -4.115 6.416 1.00 98.31 273 PRO A CA 1
ATOM 2181 C C . PRO A 1 273 ? -19.332 -5.516 5.798 1.00 98.31 273 PRO A C 1
ATOM 2183 O O . PRO A 1 273 ? -18.564 -5.799 4.883 1.00 98.31 273 PRO A O 1
ATOM 2186 N N . ASN A 1 274 ? -20.215 -6.392 6.284 1.00 98.50 274 ASN A N 1
ATOM 2187 C CA . ASN A 1 274 ? -20.260 -7.781 5.847 1.00 98.50 274 ASN A CA 1
ATOM 2188 C C . ASN A 1 274 ? -20.753 -7.903 4.400 1.00 98.50 274 ASN A C 1
ATOM 2190 O O . ASN A 1 274 ? -20.125 -8.601 3.609 1.00 98.50 274 ASN A O 1
ATOM 2194 N N . ASP A 1 275 ? -21.832 -7.202 4.042 1.00 98.56 275 ASP A N 1
ATOM 2195 C CA . ASP A 1 275 ? -22.354 -7.204 2.669 1.00 98.56 275 ASP A CA 1
ATOM 2196 C C . ASP A 1 275 ? -21.340 -6.609 1.685 1.00 98.56 275 ASP A C 1
ATOM 2198 O O . ASP A 1 275 ? -21.122 -7.157 0.604 1.00 98.56 275 ASP A O 1
ATOM 2202 N N . ASN A 1 276 ? -20.679 -5.512 2.068 1.00 98.81 276 ASN A N 1
ATOM 2203 C CA . ASN A 1 276 ? -19.694 -4.857 1.217 1.00 98.81 276 ASN A CA 1
ATOM 2204 C C . ASN A 1 276 ? -18.464 -5.749 0.973 1.00 98.81 276 ASN A C 1
ATOM 2206 O O . ASN A 1 276 ? -18.064 -5.927 -0.176 1.00 98.81 276 ASN A O 1
ATOM 2210 N N . ILE A 1 277 ? -17.917 -6.378 2.023 1.00 98.81 277 ILE A N 1
ATOM 2211 C CA . ILE A 1 277 ? -16.787 -7.314 1.892 1.00 98.81 277 ILE A CA 1
ATOM 2212 C C . ILE A 1 277 ? -17.194 -8.537 1.061 1.00 98.81 277 ILE A C 1
ATOM 2214 O O . ILE A 1 277 ? -16.454 -8.935 0.162 1.00 98.81 277 ILE A O 1
ATOM 2218 N N . LYS A 1 278 ? -18.382 -9.107 1.298 1.00 98.69 278 LYS A N 1
ATOM 2219 C CA . LYS A 1 278 ? -18.929 -10.225 0.514 1.00 98.69 278 LYS A CA 1
ATOM 2220 C C . LYS A 1 278 ? -18.964 -9.913 -0.982 1.00 98.69 278 LYS A C 1
ATOM 2222 O O . LYS A 1 278 ? -18.466 -10.682 -1.799 1.00 98.69 278 LYS A O 1
ATOM 2227 N N . MET A 1 279 ? -19.555 -8.780 -1.349 1.00 98.75 279 MET A N 1
ATOM 2228 C CA . MET A 1 279 ? -19.704 -8.395 -2.753 1.00 98.75 279 MET A CA 1
ATOM 2229 C C . MET A 1 279 ? -18.364 -7.991 -3.381 1.00 98.75 279 MET A C 1
ATOM 2231 O O . MET A 1 279 ? -18.092 -8.327 -4.533 1.00 98.75 279 MET A O 1
ATOM 2235 N N . GLY A 1 280 ? -17.506 -7.294 -2.635 1.00 98.69 280 GLY A N 1
ATOM 2236 C CA . GLY A 1 280 ? -16.220 -6.818 -3.139 1.00 98.69 280 GLY A CA 1
ATOM 2237 C C . GLY A 1 280 ? -15.214 -7.951 -3.336 1.00 98.69 280 GLY A C 1
ATOM 2238 O O . GLY A 1 280 ? -14.510 -7.977 -4.343 1.00 98.69 280 GLY A O 1
ATOM 2239 N N . THR A 1 281 ? -15.185 -8.938 -2.438 1.00 98.81 281 THR A N 1
ATOM 2240 C CA . THR A 1 281 ? -14.364 -10.150 -2.611 1.00 98.81 281 THR A CA 1
ATOM 2241 C C . THR A 1 281 ? -14.849 -11.002 -3.779 1.00 98.81 281 THR A C 1
ATOM 2243 O O . THR A 1 281 ? -14.020 -11.454 -4.568 1.00 98.81 281 THR A O 1
ATOM 2246 N N . TRP A 1 282 ? -16.165 -11.134 -3.985 1.00 98.69 282 TRP A N 1
ATOM 2247 C CA . TRP A 1 282 ? -16.695 -11.750 -5.206 1.00 98.69 282 TRP A CA 1
ATOM 2248 C C . TRP A 1 282 ? -16.204 -11.017 -6.463 1.00 98.69 282 TRP A C 1
ATOM 2250 O O . TRP A 1 282 ? -15.726 -11.648 -7.407 1.00 98.69 282 TRP A O 1
ATOM 2260 N N . TYR A 1 283 ? -16.254 -9.680 -6.473 1.00 98.50 283 TYR A N 1
ATOM 2261 C CA . TYR A 1 283 ? -15.809 -8.893 -7.626 1.00 98.50 283 TYR A CA 1
ATOM 2262 C C . TYR A 1 283 ? -14.296 -9.001 -7.858 1.00 98.50 283 TYR A C 1
ATOM 2264 O O . TYR A 1 283 ? -13.850 -9.101 -9.001 1.00 98.50 283 TYR A O 1
ATOM 2272 N N . LEU A 1 284 ? -13.501 -9.059 -6.788 1.00 98.62 284 LEU A N 1
ATOM 2273 C CA . LEU A 1 284 ? -12.063 -9.291 -6.885 1.00 98.62 284 LEU A CA 1
ATOM 2274 C C . LEU A 1 284 ? -11.739 -10.691 -7.429 1.00 98.62 284 LEU A C 1
ATOM 2276 O O . LEU A 1 284 ? -10.820 -10.836 -8.234 1.00 98.62 284 LEU A O 1
ATOM 2280 N N . ASP A 1 285 ? -12.478 -11.727 -7.033 1.00 98.50 285 ASP A N 1
ATOM 2281 C CA . ASP A 1 285 ? -12.357 -13.061 -7.633 1.00 98.50 285 ASP A CA 1
ATOM 2282 C C . ASP A 1 285 ? -12.718 -13.034 -9.125 1.00 98.50 285 ASP A C 1
ATOM 2284 O O . ASP A 1 285 ? -11.967 -13.553 -9.956 1.00 98.50 285 ASP A O 1
ATOM 2288 N N . PHE A 1 286 ? -13.812 -12.358 -9.484 1.00 97.75 286 PHE A N 1
ATOM 2289 C CA . PHE A 1 286 ? -14.205 -12.166 -10.877 1.00 97.75 286 PHE A CA 1
ATOM 2290 C C . PHE A 1 286 ? -13.083 -11.522 -11.706 1.00 97.75 286 PHE A C 1
ATOM 2292 O O . PHE A 1 286 ? -12.741 -12.044 -12.771 1.00 97.75 286 PHE A O 1
ATOM 2299 N N . THR A 1 287 ? -12.461 -10.435 -11.230 1.00 97.56 287 THR A N 1
ATOM 2300 C CA . THR A 1 287 ? -11.359 -9.802 -11.970 1.00 97.56 287 THR A CA 1
ATOM 2301 C C . THR A 1 287 ? -10.132 -10.705 -12.048 1.00 97.56 287 THR A C 1
ATOM 2303 O O . THR A 1 287 ? -9.515 -10.771 -13.105 1.00 97.56 287 THR A O 1
ATOM 2306 N N . HIS A 1 288 ? -9.802 -11.480 -11.012 1.00 98.06 288 HIS A N 1
ATOM 2307 C CA . HIS A 1 288 ? -8.719 -12.465 -11.107 1.00 98.06 288 HIS A CA 1
ATOM 2308 C C . HIS A 1 288 ? -9.001 -13.550 -12.151 1.00 98.06 288 HIS A C 1
ATOM 2310 O O . HIS A 1 288 ? -8.112 -13.876 -12.940 1.00 98.06 288 HIS A O 1
ATOM 2316 N N . LYS A 1 289 ? -10.226 -14.084 -12.200 1.00 97.25 289 LYS A N 1
ATOM 2317 C CA . LYS A 1 289 ? -10.630 -15.094 -13.192 1.00 97.25 289 LYS A CA 1
ATOM 2318 C C . LYS A 1 289 ? -10.533 -14.576 -14.629 1.00 97.25 289 LYS A C 1
ATOM 2320 O O . LYS A 1 289 ? -10.267 -15.361 -15.531 1.00 97.25 289 LYS A O 1
ATOM 2325 N N . LYS A 1 290 ? -10.702 -13.268 -14.857 1.00 96.94 290 LYS A N 1
ATOM 2326 C CA . LYS A 1 290 ? -10.529 -12.653 -16.186 1.00 96.94 290 LYS A CA 1
ATOM 2327 C C . LYS A 1 290 ? -9.085 -12.617 -16.683 1.00 96.94 290 LYS A C 1
ATOM 2329 O O . LYS A 1 290 ? -8.889 -12.490 -17.886 1.00 96.94 290 LYS A O 1
ATOM 2334 N N . PHE A 1 291 ? -8.101 -12.721 -15.792 1.00 96.00 291 PHE A N 1
ATOM 2335 C CA . PHE A 1 291 ? -6.680 -12.604 -16.130 1.00 96.00 291 PHE A CA 1
ATOM 2336 C C . PHE A 1 291 ? -5.869 -13.800 -15.628 1.00 96.00 291 PHE A C 1
ATOM 2338 O O . PHE A 1 291 ? -4.763 -13.616 -15.126 1.00 96.00 291 PHE A O 1
ATOM 2345 N N . ASP A 1 292 ? -6.428 -15.011 -15.710 1.00 95.38 292 ASP A N 1
ATOM 2346 C CA . ASP A 1 292 ? -5.751 -16.264 -15.343 1.00 95.38 292 ASP A CA 1
ATOM 2347 C C . ASP A 1 292 ? -5.081 -16.209 -13.959 1.00 95.38 292 ASP A C 1
ATOM 2349 O O . ASP A 1 292 ? -3.944 -16.639 -13.762 1.00 95.38 292 ASP A O 1
ATOM 2353 N N . ASN A 1 293 ? -5.790 -15.633 -12.983 1.00 96.62 293 ASN A N 1
ATOM 2354 C CA . ASN A 1 293 ? -5.338 -15.434 -11.603 1.00 96.62 293 ASN A CA 1
ATOM 2355 C C . ASN A 1 293 ? -4.130 -14.499 -11.428 1.00 96.62 293 ASN A C 1
ATOM 2357 O O . ASN A 1 293 ? -3.533 -14.462 -10.353 1.00 96.62 293 ASN A O 1
ATOM 2361 N N . HIS A 1 294 ? -3.798 -13.687 -12.432 1.00 97.38 294 HIS A N 1
ATOM 2362 C CA . HIS A 1 294 ? -2.747 -12.683 -12.333 1.00 97.38 294 HIS A CA 1
ATOM 2363 C C . HIS A 1 294 ? -3.207 -11.478 -11.497 1.00 97.38 294 HIS A C 1
ATOM 2365 O O . HIS A 1 294 ? -3.826 -10.535 -11.999 1.00 97.38 294 HIS A O 1
ATOM 2371 N N . SER A 1 295 ? -2.849 -11.461 -10.215 1.00 98.31 295 SER A N 1
ATOM 2372 C CA . SER A 1 295 ? -3.299 -10.468 -9.238 1.00 98.31 295 SER A CA 1
ATOM 2373 C C . SER A 1 295 ? -2.993 -9.026 -9.625 1.00 98.31 295 SER A C 1
ATOM 2375 O O . SER A 1 295 ? -3.823 -8.161 -9.381 1.00 98.31 295 SER A O 1
ATOM 2377 N N . MET A 1 296 ? -1.860 -8.729 -10.274 1.00 97.94 296 MET A N 1
ATOM 2378 C CA . MET A 1 296 ? -1.596 -7.350 -10.729 1.00 97.94 296 MET A CA 1
ATOM 2379 C C . MET A 1 296 ? -2.661 -6.833 -11.700 1.00 97.94 296 MET A C 1
ATOM 2381 O O . MET A 1 296 ? -3.156 -5.721 -11.540 1.00 97.94 296 MET A O 1
ATOM 2385 N N . LEU A 1 297 ? -3.065 -7.666 -12.661 1.00 98.00 297 LEU A N 1
ATOM 2386 C CA . LEU A 1 297 ? -4.063 -7.309 -13.665 1.00 98.00 297 LEU A CA 1
ATOM 2387 C C . LEU A 1 297 ? -5.464 -7.280 -13.056 1.00 98.00 297 LEU A C 1
ATOM 2389 O O . LEU A 1 297 ? -6.271 -6.426 -13.418 1.00 98.00 297 LEU A O 1
ATOM 2393 N N . ALA A 1 298 ? -5.732 -8.165 -12.094 1.00 98.38 298 ALA A N 1
ATOM 2394 C CA . ALA A 1 298 ? -6.972 -8.177 -11.330 1.00 98.38 298 ALA A CA 1
ATOM 2395 C C . ALA A 1 298 ? -7.162 -6.891 -10.512 1.00 98.38 298 ALA A C 1
ATOM 2397 O O . ALA A 1 298 ? -8.226 -6.281 -10.581 1.00 98.38 298 ALA A O 1
ATOM 2398 N N . ILE A 1 299 ? -6.120 -6.450 -9.798 1.00 98.69 299 ILE A N 1
ATOM 2399 C CA . ILE A 1 299 ? -6.109 -5.206 -9.014 1.00 98.69 299 ILE A CA 1
ATOM 2400 C C . ILE A 1 299 ? -6.228 -3.983 -9.927 1.00 98.69 299 ILE A C 1
ATOM 2402 O O . ILE A 1 299 ? -7.071 -3.124 -9.682 1.00 98.69 299 ILE A O 1
ATOM 2406 N N . ALA A 1 300 ? -5.467 -3.928 -11.025 1.00 98.31 300 ALA A N 1
ATOM 2407 C CA . ALA A 1 300 ? -5.614 -2.858 -12.012 1.00 98.31 300 ALA A CA 1
ATOM 2408 C C . ALA A 1 300 ? -7.042 -2.810 -12.590 1.00 98.31 300 ALA A C 1
ATOM 2410 O O . ALA A 1 300 ? -7.601 -1.735 -12.785 1.00 98.31 300 ALA A O 1
ATOM 2411 N N . SER A 1 301 ? -7.659 -3.973 -12.820 1.00 98.12 301 SER A N 1
ATOM 2412 C CA . SER A 1 301 ? -9.019 -4.076 -13.366 1.00 98.12 301 SER A CA 1
ATOM 2413 C C . SER A 1 301 ? -10.108 -3.770 -12.353 1.00 98.12 301 SER A C 1
ATOM 2415 O O . SER A 1 301 ? -11.195 -3.365 -12.756 1.00 98.12 301 SER A O 1
ATOM 2417 N N . TYR A 1 302 ? -9.838 -3.961 -11.063 1.00 98.25 302 TYR A N 1
ATOM 2418 C CA . TYR A 1 302 ? -10.754 -3.574 -9.998 1.00 98.25 302 TYR A CA 1
ATOM 2419 C C . TYR A 1 302 ? -10.984 -2.056 -10.031 1.00 98.25 302 TYR A C 1
ATOM 2421 O O . TYR A 1 302 ? -12.131 -1.619 -10.029 1.00 98.25 302 TYR A O 1
ATOM 2429 N N . ASN A 1 303 ? -9.904 -1.276 -10.178 1.00 97.50 303 ASN A N 1
ATOM 2430 C CA . ASN A 1 303 ? -9.948 0.187 -10.245 1.00 97.50 303 ASN A CA 1
ATOM 2431 C C . ASN A 1 303 ? -10.326 0.723 -11.642 1.00 97.50 303 ASN A C 1
ATOM 2433 O O . ASN A 1 303 ? -11.231 1.541 -11.763 1.00 97.50 303 ASN A O 1
ATOM 2437 N N . ALA A 1 304 ? -9.680 0.248 -12.713 1.00 96.50 304 ALA A N 1
ATOM 2438 C CA . ALA A 1 304 ? -9.851 0.815 -14.059 1.00 96.50 304 ALA A CA 1
ATOM 2439 C C . ALA A 1 304 ? -10.866 0.078 -14.945 1.00 96.50 304 ALA A C 1
ATOM 2441 O O . ALA A 1 304 ? -11.148 0.519 -16.061 1.00 96.50 304 ALA A O 1
ATOM 2442 N N . GLY A 1 305 ? -11.389 -1.065 -14.502 1.00 96.00 305 GLY A N 1
ATOM 2443 C CA . GLY A 1 305 ? -12.217 -1.949 -15.316 1.00 96.00 305 GLY A CA 1
ATOM 2444 C C . GLY A 1 305 ? -11.410 -2.838 -16.273 1.00 96.00 305 GLY A C 1
ATOM 2445 O O . GLY A 1 305 ? -10.427 -2.431 -16.899 1.00 96.00 305 GLY A O 1
ATOM 2446 N N . TRP A 1 306 ? -11.873 -4.078 -16.444 1.00 94.25 306 TRP A N 1
ATOM 2447 C CA . TRP A 1 306 ? -11.186 -5.112 -17.232 1.00 94.25 306 TRP A CA 1
ATOM 2448 C C . TRP A 1 306 ? -10.996 -4.749 -18.717 1.00 94.25 306 TRP A C 1
ATOM 2450 O O . TRP A 1 306 ? -10.019 -5.180 -19.332 1.00 94.25 306 TRP A O 1
ATOM 2460 N N . ASN A 1 307 ? -11.888 -3.937 -19.297 1.00 95.69 307 ASN A N 1
ATOM 2461 C CA . ASN A 1 307 ? -11.783 -3.473 -20.686 1.00 95.69 307 ASN A CA 1
ATOM 2462 C C . ASN A 1 307 ? -10.532 -2.609 -20.912 1.00 95.69 307 ASN A C 1
ATOM 2464 O O . ASN A 1 307 ? -9.822 -2.802 -21.904 1.00 95.69 307 ASN A O 1
ATOM 2468 N N . ASN A 1 308 ? -10.242 -1.693 -19.982 1.00 97.00 308 ASN A N 1
ATOM 2469 C CA . ASN A 1 308 ? -9.064 -0.830 -20.048 1.00 97.00 308 ASN A CA 1
ATOM 2470 C C . ASN A 1 308 ? -7.783 -1.653 -19.906 1.00 97.00 308 ASN A C 1
ATOM 2472 O O . ASN A 1 308 ? -6.906 -1.575 -20.765 1.00 97.00 308 ASN A O 1
ATOM 2476 N N . VAL A 1 309 ? -7.722 -2.536 -18.906 1.00 96.69 309 VAL A N 1
ATOM 2477 C CA . VAL A 1 309 ? -6.561 -3.415 -18.699 1.00 96.69 309 VAL A CA 1
ATOM 2478 C C . VAL A 1 309 ? -6.326 -4.337 -19.895 1.00 96.69 309 VAL A C 1
ATOM 2480 O O . VAL A 1 309 ? -5.195 -4.473 -20.354 1.00 96.69 309 VAL A O 1
ATOM 2483 N N . SER A 1 310 ? -7.388 -4.896 -20.482 1.00 95.56 310 SER A N 1
ATOM 2484 C CA . SER A 1 310 ? -7.286 -5.716 -21.697 1.00 95.56 310 SER A CA 1
ATOM 2485 C C . SER A 1 310 ? -6.733 -4.927 -22.888 1.00 95.56 310 SER A C 1
ATOM 2487 O O . SER A 1 310 ? -5.973 -5.469 -23.691 1.00 95.56 310 SER A O 1
ATOM 2489 N N . LYS A 1 311 ? -7.088 -3.641 -23.020 1.00 95.75 311 LYS A N 1
ATOM 2490 C CA . LYS A 1 311 ? -6.520 -2.749 -24.042 1.00 95.75 311 LYS A CA 1
ATOM 2491 C C . LYS A 1 311 ? -5.031 -2.499 -23.791 1.00 95.75 311 LYS A C 1
ATOM 2493 O O . LYS A 1 311 ? -4.247 -2.622 -24.730 1.00 95.75 311 LYS A O 1
ATOM 2498 N N . TRP A 1 312 ? -4.639 -2.201 -22.553 1.00 95.56 312 TRP A N 1
ATOM 2499 C CA . TRP A 1 312 ? -3.237 -1.968 -22.189 1.00 95.56 312 TRP A CA 1
ATOM 2500 C C . TRP A 1 312 ? -2.373 -3.212 -22.401 1.00 95.56 312 TRP A C 1
ATOM 2502 O O . TRP A 1 312 ? -1.281 -3.108 -22.946 1.00 95.56 312 TRP A O 1
ATOM 2512 N N . LEU A 1 313 ? -2.879 -4.401 -22.066 1.00 93.38 313 LEU A N 1
ATOM 2513 C CA . LEU A 1 313 ? -2.183 -5.668 -22.316 1.00 93.38 313 LEU A CA 1
ATOM 2514 C C . LEU A 1 313 ? -1.896 -5.905 -23.799 1.00 93.38 313 LEU A C 1
ATOM 2516 O O . LEU A 1 313 ? -0.810 -6.364 -24.142 1.00 93.38 313 LEU A O 1
ATOM 2520 N N . ARG A 1 314 ? -2.839 -5.562 -24.686 1.00 92.88 314 ARG A N 1
ATOM 2521 C CA . ARG A 1 314 ? -2.612 -5.637 -26.138 1.00 92.88 314 ARG A CA 1
ATOM 2522 C C . ARG A 1 314 ? -1.585 -4.611 -26.614 1.00 92.88 314 ARG A C 1
ATOM 2524 O O . ARG A 1 314 ? -0.800 -4.916 -27.501 1.00 92.88 314 ARG A O 1
ATOM 2531 N N . GLN A 1 315 ? -1.586 -3.412 -26.034 1.00 91.12 315 GLN A N 1
ATOM 2532 C CA . GLN A 1 315 ? -0.653 -2.341 -26.395 1.00 91.12 315 GLN A CA 1
ATOM 2533 C C . GLN A 1 315 ? 0.780 -2.610 -25.904 1.00 91.12 315 GLN A C 1
ATOM 2535 O O . GLN A 1 315 ? 1.742 -2.251 -26.577 1.00 91.12 315 GLN A O 1
ATOM 2540 N N . PHE A 1 316 ? 0.923 -3.239 -24.737 1.00 86.19 316 PHE A N 1
ATOM 2541 C CA . PHE A 1 316 ? 2.199 -3.476 -24.059 1.00 86.19 316 PHE A CA 1
ATOM 2542 C C . PHE A 1 316 ? 2.566 -4.965 -23.994 1.00 86.19 316 PHE A C 1
ATOM 2544 O O . PHE A 1 316 ? 3.225 -5.401 -23.049 1.00 86.19 316 PHE A O 1
ATOM 2551 N N . SER A 1 317 ? 2.123 -5.759 -24.973 1.00 73.69 317 SER A N 1
ATOM 2552 C CA . SER A 1 317 ? 2.336 -7.210 -24.999 1.00 73.69 317 SER A CA 1
ATOM 2553 C C . SER A 1 317 ? 3.812 -7.572 -24.795 1.00 73.69 317 SER A C 1
ATOM 2555 O O . SER A 1 317 ? 4.684 -6.933 -25.384 1.00 73.69 317 SER A O 1
ATOM 2557 N N . ASN A 1 318 ? 4.081 -8.622 -24.013 1.00 71.31 318 ASN A N 1
ATOM 2558 C CA . ASN A 1 318 ? 5.423 -9.146 -23.711 1.00 71.31 318 ASN A CA 1
ATOM 2559 C C . ASN A 1 318 ? 6.324 -8.243 -22.852 1.00 71.31 318 ASN A C 1
ATOM 2561 O O . ASN A 1 318 ? 7.532 -8.472 -22.801 1.00 71.31 318 ASN A O 1
ATOM 2565 N N . ARG A 1 319 ? 5.767 -7.245 -22.154 1.00 79.12 319 ARG A N 1
ATOM 2566 C CA . ARG A 1 319 ? 6.523 -6.526 -21.123 1.00 79.12 319 ARG A CA 1
ATOM 2567 C C . ARG A 1 319 ? 6.700 -7.355 -19.862 1.00 79.12 319 ARG A C 1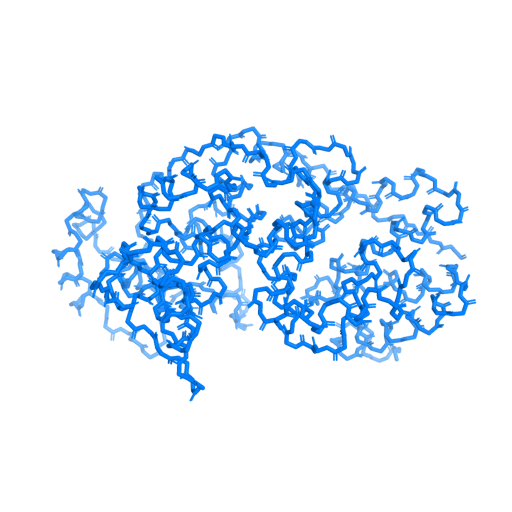
ATOM 2569 O O . ARG A 1 319 ? 5.827 -8.130 -19.466 1.00 79.12 319 ARG A O 1
ATOM 2576 N N . ASP A 1 320 ? 7.829 -7.119 -19.210 1.00 91.38 320 ASP A N 1
ATOM 2577 C CA . ASP A 1 320 ? 8.022 -7.497 -17.820 1.00 91.38 320 ASP A CA 1
ATOM 2578 C C . ASP A 1 320 ? 6.878 -6.910 -16.958 1.00 91.38 320 ASP A C 1
ATOM 2580 O O . ASP A 1 320 ? 6.474 -5.765 -17.180 1.00 91.38 320 ASP A O 1
ATOM 2584 N N . PRO A 1 321 ? 6.314 -7.653 -15.987 1.00 93.75 321 PRO A N 1
ATOM 2585 C CA . PRO A 1 321 ? 5.193 -7.157 -15.191 1.00 93.75 321 PRO A CA 1
ATOM 2586 C C . PRO A 1 321 ? 5.485 -5.859 -14.432 1.00 93.75 321 PRO A C 1
ATOM 2588 O O . PRO A 1 321 ? 4.567 -5.067 -14.234 1.00 93.75 321 PRO A O 1
ATOM 2591 N N . ASP A 1 322 ? 6.733 -5.625 -14.015 1.00 96.19 322 ASP A N 1
ATOM 2592 C CA . ASP A 1 322 ? 7.104 -4.381 -13.343 1.00 96.19 322 ASP A CA 1
ATOM 2593 C C . ASP A 1 322 ? 7.119 -3.219 -14.349 1.00 96.19 322 ASP A C 1
ATOM 2595 O O . ASP A 1 322 ? 6.584 -2.152 -14.057 1.00 96.19 322 ASP A O 1
ATOM 2599 N N . GLU A 1 323 ? 7.617 -3.441 -15.572 1.00 94.69 323 GLU A N 1
ATOM 2600 C CA . GLU A 1 323 ? 7.525 -2.460 -16.667 1.00 94.69 323 GLU A CA 1
ATOM 2601 C C . GLU A 1 323 ? 6.079 -2.173 -17.087 1.00 94.69 323 GLU A C 1
ATOM 2603 O O . GLU A 1 323 ? 5.768 -1.049 -17.483 1.00 94.69 323 GLU A O 1
ATOM 2608 N N . PHE A 1 324 ? 5.192 -3.172 -17.024 1.00 95.56 324 PHE A N 1
ATOM 2609 C CA . PHE A 1 324 ? 3.770 -2.974 -17.294 1.00 95.56 324 PHE A CA 1
ATOM 2610 C C . PHE A 1 324 ? 3.149 -2.017 -16.277 1.00 95.56 324 PHE A C 1
ATOM 2612 O O . PHE A 1 324 ? 2.462 -1.086 -16.685 1.00 95.56 324 PHE A O 1
ATOM 2619 N N . VAL A 1 325 ? 3.416 -2.205 -14.976 1.00 96.31 325 VAL A N 1
ATOM 2620 C CA . VAL A 1 325 ? 2.904 -1.312 -13.920 1.00 96.31 325 VAL A CA 1
ATOM 2621 C C . VAL A 1 325 ? 3.337 0.131 -14.181 1.00 96.31 325 VAL A C 1
ATOM 2623 O O . VAL A 1 325 ? 2.500 1.029 -14.160 1.00 96.31 325 VAL A O 1
ATOM 2626 N N . GLU A 1 326 ? 4.609 0.356 -14.516 1.00 92.75 326 GLU A N 1
ATOM 2627 C CA . GLU A 1 326 ? 5.124 1.701 -14.816 1.00 92.75 326 GLU A CA 1
ATOM 2628 C C . GLU A 1 326 ? 4.577 2.310 -16.116 1.00 92.75 326 GLU A C 1
ATOM 2630 O O . GLU A 1 326 ? 4.689 3.516 -16.324 1.00 92.75 326 GLU A O 1
ATOM 2635 N N . ALA A 1 327 ? 3.989 1.493 -16.989 1.00 93.62 327 ALA A N 1
ATOM 2636 C CA . ALA A 1 327 ? 3.409 1.916 -18.259 1.00 93.62 327 ALA A CA 1
ATOM 2637 C C . ALA A 1 327 ? 1.880 2.064 -18.221 1.00 93.62 327 ALA A C 1
ATOM 2639 O O . ALA A 1 327 ? 1.295 2.435 -19.240 1.00 93.62 327 ALA A O 1
ATOM 2640 N N . ILE A 1 328 ? 1.223 1.771 -17.087 1.00 95.75 328 ILE A N 1
ATOM 2641 C CA . ILE A 1 328 ? -0.224 1.973 -16.930 1.00 95.75 328 ILE A CA 1
ATOM 2642 C C . ILE A 1 328 ? -0.553 3.449 -17.233 1.00 95.75 328 ILE A C 1
ATOM 2644 O O . ILE A 1 328 ? -0.046 4.317 -16.528 1.00 95.75 328 ILE A O 1
ATOM 2648 N N . PRO A 1 329 ? -1.395 3.751 -18.246 1.00 95.62 329 PRO A N 1
ATOM 2649 C CA . PRO A 1 329 ? -1.627 5.130 -18.691 1.00 95.62 329 PRO A CA 1
ATOM 2650 C C . PRO A 1 329 ? -2.427 5.997 -17.720 1.00 95.62 329 PRO A C 1
ATOM 2652 O O . PRO A 1 329 ? -2.440 7.215 -17.857 1.00 95.62 329 PRO A O 1
ATOM 2655 N N . PHE A 1 330 ? -3.171 5.377 -16.806 1.00 96.88 330 PHE A N 1
ATOM 2656 C CA . PHE A 1 330 ? -3.916 6.097 -15.782 1.00 96.88 330 PHE A CA 1
ATOM 2657 C C . PHE A 1 330 ? -3.039 6.209 -14.541 1.00 96.88 330 PHE A C 1
ATOM 2659 O O . PHE A 1 330 ? -2.813 5.205 -13.865 1.00 96.88 330 PHE A O 1
ATOM 2666 N N . ASP A 1 331 ? -2.578 7.422 -14.233 1.00 96.06 331 ASP A N 1
ATOM 2667 C CA . ASP A 1 331 ? -1.720 7.686 -13.071 1.00 96.06 331 ASP A CA 1
ATOM 2668 C C . ASP A 1 331 ? -2.371 7.212 -11.765 1.00 96.06 331 ASP A C 1
ATOM 2670 O O . ASP A 1 331 ? -1.707 6.611 -10.916 1.00 96.06 331 ASP A O 1
ATOM 2674 N N . GLU A 1 332 ? -3.693 7.390 -11.642 1.00 95.56 332 GLU A N 1
ATOM 2675 C CA . GLU A 1 332 ? -4.480 6.875 -10.521 1.00 95.56 332 GLU A CA 1
ATOM 2676 C C . GLU A 1 332 ? -4.347 5.353 -10.402 1.00 95.56 332 GLU A C 1
ATOM 2678 O O . GLU A 1 332 ? -3.969 4.849 -9.348 1.00 95.56 332 GLU A O 1
ATOM 2683 N N . THR A 1 333 ? -4.581 4.610 -11.487 1.00 97.56 333 THR A N 1
ATOM 2684 C CA . THR A 1 333 ? -4.503 3.143 -11.483 1.00 97.56 333 THR A CA 1
ATOM 2685 C C . THR A 1 333 ? -3.071 2.647 -11.281 1.00 97.56 333 THR A C 1
ATOM 2687 O O . THR A 1 333 ? -2.854 1.664 -10.569 1.00 97.56 333 THR A O 1
ATOM 2690 N N . GLN A 1 334 ? -2.076 3.326 -11.860 1.00 97.12 334 GLN A N 1
ATOM 2691 C CA . GLN A 1 334 ? -0.665 3.022 -11.627 1.00 97.12 334 GLN A CA 1
ATOM 2692 C C . GLN A 1 334 ? -0.326 3.145 -10.135 1.00 97.12 334 GLN A C 1
ATOM 2694 O O . GLN A 1 334 ? 0.271 2.238 -9.544 1.00 97.12 334 GLN A O 1
ATOM 2699 N N . GLY A 1 335 ? -0.707 4.268 -9.521 1.00 97.62 335 GLY A N 1
ATOM 2700 C CA . GLY A 1 335 ? -0.557 4.500 -8.090 1.00 97.62 335 GLY A CA 1
ATOM 2701 C C . GLY A 1 335 ? -1.296 3.441 -7.281 1.00 97.62 335 GLY A C 1
ATOM 2702 O O . GLY A 1 335 ? -0.690 2.786 -6.438 1.00 97.62 335 GLY A O 1
ATOM 2703 N N . TYR A 1 336 ? -2.567 3.204 -7.599 1.00 98.44 336 TYR A N 1
ATOM 2704 C CA . TYR A 1 336 ? -3.440 2.242 -6.932 1.00 98.44 336 TYR A CA 1
ATOM 2705 C C . TYR A 1 336 ? -2.820 0.844 -6.859 1.00 98.44 336 TYR A C 1
ATOM 2707 O O . TYR A 1 336 ? -2.744 0.265 -5.777 1.00 98.44 336 TYR A O 1
ATOM 2715 N N . VAL A 1 337 ? -2.292 0.324 -7.973 1.00 98.56 337 VAL A N 1
ATOM 2716 C CA . VAL A 1 337 ? -1.621 -0.986 -8.009 1.00 98.56 337 VAL A CA 1
ATOM 2717 C C . VAL A 1 337 ? -0.450 -1.023 -7.024 1.00 98.56 337 VAL A C 1
ATOM 2719 O O . VAL A 1 337 ? -0.381 -1.926 -6.188 1.00 98.56 337 VAL A O 1
ATOM 2722 N N . ARG A 1 338 ? 0.446 -0.025 -7.063 1.00 98.44 338 ARG A N 1
ATOM 2723 C CA . ARG A 1 338 ? 1.584 0.046 -6.129 1.00 98.44 338 ARG A CA 1
ATOM 2724 C C . ARG A 1 338 ? 1.121 0.135 -4.676 1.00 98.44 338 ARG A C 1
ATOM 2726 O O . ARG A 1 338 ? 1.682 -0.555 -3.827 1.00 98.44 338 ARG A O 1
ATOM 2733 N N . GLN A 1 339 ? 0.084 0.921 -4.398 1.00 98.56 339 GLN A N 1
ATOM 2734 C CA . GLN A 1 339 ? -0.430 1.106 -3.043 1.00 98.56 339 GLN A CA 1
ATOM 2735 C C . GLN A 1 339 ? -1.096 -0.158 -2.494 1.00 98.56 339 GLN A C 1
ATOM 2737 O O . GLN A 1 339 ? -0.824 -0.518 -1.355 1.00 98.56 339 GLN A O 1
ATOM 2742 N N . VAL A 1 340 ? -1.904 -0.880 -3.278 1.00 98.88 340 VAL A N 1
ATOM 2743 C CA . VAL A 1 340 ? -2.543 -2.126 -2.816 1.00 98.88 340 VAL A CA 1
ATOM 2744 C C . VAL A 1 340 ? -1.500 -3.193 -2.485 1.00 98.88 340 VAL A C 1
ATOM 2746 O O . VAL A 1 340 ? -1.545 -3.781 -1.403 1.00 98.88 340 VAL A O 1
ATOM 2749 N N . PHE A 1 341 ? -0.524 -3.420 -3.367 1.00 98.88 341 PHE A N 1
ATOM 2750 C CA . PHE A 1 341 ? 0.533 -4.399 -3.094 1.00 98.88 341 PHE A CA 1
ATOM 2751 C C . PHE A 1 341 ? 1.504 -3.933 -2.003 1.00 98.88 341 PHE A C 1
ATOM 2753 O O . PHE A 1 341 ? 1.981 -4.751 -1.219 1.00 98.88 341 PHE A O 1
ATOM 2760 N N . GLY A 1 342 ? 1.757 -2.625 -1.900 1.00 98.62 342 GLY A N 1
ATOM 2761 C CA . GLY A 1 342 ? 2.470 -2.034 -0.771 1.00 98.62 342 GLY A CA 1
ATOM 2762 C C . GLY A 1 342 ? 1.731 -2.262 0.548 1.00 98.62 342 GLY A C 1
ATOM 2763 O O . GLY A 1 342 ? 2.348 -2.646 1.538 1.00 98.62 342 GLY A O 1
ATOM 2764 N N . ASN A 1 343 ? 0.406 -2.115 0.571 1.00 98.81 343 ASN A N 1
ATOM 2765 C CA . ASN A 1 343 ? -0.405 -2.405 1.750 1.00 98.81 343 ASN A CA 1
ATOM 2766 C C . ASN A 1 343 ? -0.344 -3.893 2.111 1.00 98.81 343 ASN A C 1
ATOM 2768 O O . ASN A 1 343 ? -0.052 -4.208 3.261 1.00 98.81 343 ASN A O 1
ATOM 2772 N N . TYR A 1 344 ? -0.549 -4.796 1.142 1.00 98.75 344 TYR A N 1
ATOM 2773 C CA . TYR A 1 344 ? -0.377 -6.243 1.337 1.00 98.75 344 TYR A CA 1
ATOM 2774 C C . TYR A 1 344 ? 0.971 -6.560 1.991 1.00 98.75 344 TYR A C 1
ATOM 2776 O O . TYR A 1 344 ? 1.032 -7.271 2.991 1.00 98.75 344 TYR A O 1
ATOM 2784 N N . TRP A 1 345 ? 2.048 -5.992 1.448 1.00 98.56 345 TRP A N 1
ATOM 2785 C CA . TRP A 1 345 ? 3.393 -6.201 1.956 1.00 98.56 345 TRP A CA 1
ATOM 2786 C C . TRP A 1 345 ? 3.561 -5.719 3.394 1.00 98.56 345 TRP A C 1
ATOM 2788 O O . TRP A 1 345 ? 4.147 -6.422 4.214 1.00 98.56 345 TRP A O 1
ATOM 2798 N N . ASN A 1 346 ? 3.026 -4.541 3.716 1.00 98.19 346 ASN A N 1
ATOM 2799 C CA . ASN A 1 346 ? 3.090 -4.010 5.070 1.00 98.19 346 ASN A CA 1
ATOM 2800 C C . ASN A 1 346 ? 2.302 -4.881 6.054 1.00 98.19 346 ASN A C 1
ATOM 2802 O O . ASN A 1 346 ? 2.819 -5.176 7.126 1.00 98.19 346 ASN A O 1
ATOM 2806 N N . TYR A 1 347 ? 1.124 -5.382 5.680 1.00 97.81 347 TYR A N 1
ATOM 2807 C CA . TYR A 1 347 ? 0.421 -6.364 6.505 1.00 97.81 347 TYR A CA 1
ATOM 2808 C C . TYR A 1 347 ? 1.225 -7.661 6.668 1.00 97.81 347 TYR A C 1
ATOM 2810 O O . TYR A 1 347 ? 1.388 -8.151 7.783 1.00 97.81 347 TYR A O 1
ATOM 2818 N N . LEU A 1 348 ? 1.799 -8.196 5.590 1.00 97.69 348 LEU A N 1
ATOM 2819 C CA . LEU A 1 348 ? 2.584 -9.427 5.659 1.00 97.69 348 LEU A CA 1
ATOM 2820 C C . LEU A 1 348 ? 3.808 -9.269 6.572 1.00 97.69 348 LEU A C 1
ATOM 2822 O O . LEU A 1 348 ? 4.005 -10.072 7.480 1.00 97.69 348 LEU A O 1
ATOM 2826 N N . ARG A 1 349 ? 4.619 -8.224 6.374 1.00 96.12 349 ARG A N 1
ATOM 2827 C CA . ARG A 1 349 ? 5.858 -8.027 7.144 1.00 96.12 349 ARG A CA 1
ATOM 2828 C C . ARG A 1 349 ? 5.614 -7.686 8.614 1.00 96.12 349 ARG A C 1
ATOM 2830 O O . ARG A 1 349 ? 6.505 -7.899 9.424 1.00 96.12 349 ARG A O 1
ATOM 2837 N N . LEU A 1 350 ? 4.462 -7.102 8.954 1.00 95.31 350 LEU A N 1
ATOM 2838 C CA . LEU A 1 350 ? 4.150 -6.699 10.329 1.00 95.31 350 LEU A CA 1
ATOM 2839 C C . LEU A 1 350 ? 3.534 -7.830 11.148 1.00 95.31 350 LEU A C 1
ATOM 2841 O O . LEU A 1 350 ? 3.716 -7.855 12.364 1.00 95.31 350 LEU A O 1
ATOM 2845 N N . TYR A 1 351 ? 2.810 -8.740 10.496 1.00 95.25 351 TYR A N 1
ATOM 2846 C CA . TYR A 1 351 ? 1.944 -9.691 11.191 1.00 95.25 351 TYR A CA 1
ATOM 2847 C C . TYR A 1 351 ? 2.229 -11.157 10.884 1.00 95.25 351 TYR A C 1
ATOM 2849 O O . TYR A 1 351 ? 1.735 -12.020 11.602 1.00 95.25 351 TYR A O 1
ATOM 2857 N N . ASN A 1 352 ? 3.054 -11.467 9.883 1.00 95.88 352 ASN A N 1
ATOM 2858 C CA . ASN A 1 352 ? 3.608 -12.806 9.744 1.00 95.88 352 ASN A CA 1
ATOM 2859 C C . ASN A 1 352 ? 4.951 -12.895 10.498 1.00 95.88 352 ASN A C 1
ATOM 2861 O O . ASN A 1 352 ? 5.893 -12.188 10.125 1.00 95.88 352 ASN A O 1
ATOM 2865 N N . PRO A 1 353 ? 5.095 -13.763 11.517 1.00 93.88 353 PRO A N 1
ATOM 2866 C CA . PRO A 1 353 ? 6.300 -13.812 12.355 1.00 93.88 353 PRO A CA 1
ATOM 2867 C C . PRO A 1 353 ? 7.575 -14.123 11.572 1.00 93.88 353 PRO A C 1
ATOM 2869 O O . PRO A 1 353 ? 8.608 -13.484 11.774 1.00 93.88 353 PRO A O 1
ATOM 2872 N N . LYS A 1 354 ? 7.489 -15.074 10.633 1.00 95.06 354 LYS A N 1
ATOM 2873 C CA . LYS A 1 354 ? 8.618 -15.501 9.803 1.00 95.06 354 LYS A CA 1
ATOM 2874 C C . LYS A 1 354 ? 9.086 -14.369 8.894 1.00 95.06 354 LYS A C 1
ATOM 2876 O O . LYS A 1 354 ? 10.285 -14.112 8.809 1.00 95.06 354 LYS A O 1
ATOM 2881 N N . ILE A 1 355 ? 8.158 -13.674 8.233 1.00 96.25 355 ILE A N 1
ATOM 2882 C CA . ILE A 1 355 ? 8.506 -12.544 7.362 1.00 96.25 355 ILE A CA 1
ATOM 2883 C C . ILE A 1 355 ? 8.997 -11.345 8.179 1.00 96.25 355 ILE A C 1
ATOM 2885 O O . ILE A 1 355 ? 9.966 -10.710 7.776 1.00 96.25 355 ILE A O 1
ATOM 2889 N N . SER A 1 356 ? 8.400 -11.069 9.340 1.00 94.38 356 SER A N 1
ATOM 2890 C CA . SER A 1 356 ? 8.851 -10.008 10.249 1.00 94.38 356 SER A CA 1
ATOM 2891 C C . SER A 1 356 ? 10.307 -10.215 10.677 1.00 94.38 356 SER A C 1
ATOM 2893 O O . SER A 1 356 ? 11.144 -9.325 10.504 1.00 94.38 356 SER A O 1
ATOM 2895 N N . GLN A 1 357 ? 10.651 -11.428 11.125 1.00 94.44 357 GLN A N 1
ATOM 2896 C CA . GLN A 1 357 ? 12.023 -11.784 11.490 1.00 94.44 357 GLN A CA 1
ATOM 2897 C C . GLN A 1 357 ? 12.980 -11.688 10.295 1.00 94.44 357 GLN A C 1
ATOM 2899 O O . GLN A 1 357 ? 14.086 -11.164 10.426 1.00 94.44 357 GLN A O 1
ATOM 2904 N N . LEU A 1 358 ? 12.557 -12.170 9.124 1.00 94.56 358 LEU A N 1
ATOM 2905 C CA . LEU A 1 358 ? 13.352 -12.114 7.901 1.00 94.56 358 LEU A CA 1
ATOM 2906 C C . LEU A 1 358 ? 13.668 -10.668 7.496 1.00 94.56 358 LEU A C 1
ATOM 2908 O O . LEU A 1 358 ? 14.816 -10.345 7.202 1.00 94.56 358 LEU A O 1
ATOM 2912 N N . VAL A 1 359 ? 12.667 -9.786 7.501 1.00 94.19 359 VAL A N 1
ATOM 2913 C CA . VAL A 1 359 ? 12.857 -8.368 7.168 1.00 94.19 359 VAL A CA 1
ATOM 2914 C C . VAL A 1 359 ? 13.770 -7.693 8.190 1.00 94.19 359 VAL A C 1
ATOM 2916 O O . VAL A 1 359 ? 14.680 -6.973 7.787 1.00 94.19 359 VAL A O 1
ATOM 2919 N N . ALA A 1 360 ? 13.615 -7.990 9.486 1.00 92.44 360 ALA A N 1
ATOM 2920 C CA . ALA A 1 360 ? 14.507 -7.475 10.525 1.00 92.44 360 ALA A CA 1
ATOM 2921 C C . ALA A 1 360 ? 15.978 -7.866 10.282 1.00 92.44 360 ALA A C 1
ATOM 2923 O O . ALA A 1 360 ? 16.860 -7.017 10.399 1.00 92.44 360 ALA A O 1
ATOM 2924 N N . GLN A 1 361 ? 16.250 -9.109 9.863 1.00 93.38 361 GLN A N 1
ATOM 2925 C CA . GLN A 1 361 ? 17.606 -9.556 9.515 1.00 93.38 361 GLN A CA 1
ATOM 2926 C C . GLN A 1 361 ? 18.205 -8.752 8.354 1.00 93.38 361 GLN A C 1
ATOM 2928 O O . GLN A 1 361 ? 19.366 -8.346 8.420 1.00 93.38 361 GLN A O 1
ATOM 2933 N N . TYR A 1 362 ? 17.423 -8.486 7.302 1.00 91.94 362 TYR A N 1
ATOM 2934 C CA . TYR A 1 362 ? 17.876 -7.643 6.194 1.00 91.94 362 TYR A CA 1
ATOM 2935 C C . TYR A 1 362 ? 18.140 -6.210 6.643 1.00 91.94 362 TYR A C 1
ATOM 2937 O O . TYR A 1 362 ? 19.170 -5.640 6.275 1.00 91.94 362 TYR A O 1
ATOM 2945 N N . SER A 1 363 ? 17.247 -5.630 7.445 1.00 88.62 363 SER A N 1
ATOM 2946 C CA . SER A 1 363 ? 17.420 -4.279 7.977 1.00 88.62 363 SER A CA 1
ATOM 2947 C C . SER A 1 363 ? 18.689 -4.156 8.820 1.00 88.62 363 SER A C 1
ATOM 2949 O O . SER A 1 363 ? 19.410 -3.187 8.641 1.00 88.62 363 SER A O 1
ATOM 2951 N N . SER A 1 364 ? 19.043 -5.153 9.636 1.00 89.25 364 SER A N 1
ATOM 2952 C CA . SER A 1 364 ? 20.295 -5.134 10.411 1.00 89.25 364 SER A CA 1
ATOM 2953 C C . SER A 1 364 ? 21.569 -5.302 9.570 1.00 89.25 364 SER A C 1
ATOM 2955 O O . SER A 1 364 ? 22.642 -4.886 10.000 1.00 89.25 364 SER A O 1
ATOM 2957 N N . ALA A 1 365 ? 21.485 -5.916 8.386 1.00 89.06 365 ALA A N 1
ATOM 2958 C CA . ALA A 1 365 ? 22.656 -6.193 7.552 1.00 89.06 365 ALA A CA 1
ATOM 2959 C C . ALA A 1 365 ? 23.186 -4.966 6.784 1.00 89.06 365 ALA A C 1
ATOM 2961 O O . ALA A 1 365 ? 24.349 -4.970 6.383 1.00 89.06 365 ALA A O 1
ATOM 2962 N N . HIS A 1 366 ? 22.343 -3.953 6.543 1.00 86.12 366 HIS A N 1
ATOM 2963 C CA . HIS A 1 366 ? 22.667 -2.729 5.792 1.00 86.12 366 HIS A CA 1
ATOM 2964 C C . HIS A 1 366 ? 23.561 -2.948 4.543 1.00 86.12 366 HIS A C 1
ATOM 2966 O O . HIS A 1 366 ? 24.628 -2.334 4.422 1.00 86.12 366 HIS A O 1
ATOM 2972 N N . PRO A 1 367 ? 23.168 -3.829 3.598 1.00 90.38 367 PRO A N 1
ATOM 2973 C CA . PRO A 1 367 ? 23.928 -4.056 2.373 1.00 90.38 367 PRO A CA 1
ATOM 2974 C C . PRO A 1 367 ? 24.066 -2.751 1.584 1.00 90.38 367 PRO A C 1
ATOM 2976 O O . PRO A 1 367 ? 23.166 -1.920 1.593 1.00 90.38 367 PRO A O 1
ATOM 2979 N N . LYS A 1 368 ? 25.186 -2.563 0.882 1.00 93.62 368 LYS A N 1
ATOM 2980 C CA . LYS A 1 368 ? 25.408 -1.365 0.062 1.00 93.62 368 LYS A CA 1
ATOM 2981 C C . LYS A 1 368 ? 24.729 -1.507 -1.297 1.00 93.62 368 LYS A C 1
ATOM 2983 O O . LYS A 1 368 ? 24.777 -2.575 -1.905 1.00 93.62 368 LYS A O 1
ATOM 2988 N N . LEU A 1 369 ? 24.169 -0.407 -1.797 1.00 95.44 369 LEU A N 1
ATOM 2989 C CA . LEU A 1 369 ? 23.733 -0.325 -3.186 1.00 95.44 369 LEU A CA 1
ATOM 2990 C C . LEU A 1 369 ? 24.961 -0.464 -4.111 1.00 95.44 369 LEU A C 1
ATOM 2992 O O . LEU A 1 369 ? 25.967 0.215 -3.874 1.00 95.44 369 LEU A O 1
ATOM 2996 N N . PRO A 1 370 ? 24.909 -1.313 -5.152 1.00 95.44 370 PRO A N 1
ATOM 2997 C CA . PRO A 1 370 ? 25.995 -1.419 -6.118 1.00 95.44 370 PRO A CA 1
ATOM 2998 C C . PRO A 1 370 ? 26.156 -0.110 -6.891 1.00 95.44 370 PRO A C 1
ATOM 3000 O O . PRO A 1 370 ? 25.178 0.581 -7.190 1.00 95.44 370 PRO A O 1
ATOM 3003 N N . THR A 1 371 ? 27.395 0.214 -7.257 1.00 91.81 371 THR A N 1
ATOM 3004 C CA . THR A 1 371 ? 27.696 1.432 -8.008 1.00 91.81 371 THR A CA 1
ATOM 3005 C C . THR A 1 371 ? 28.319 1.139 -9.367 1.00 91.81 371 THR A C 1
ATOM 3007 O O . THR A 1 371 ? 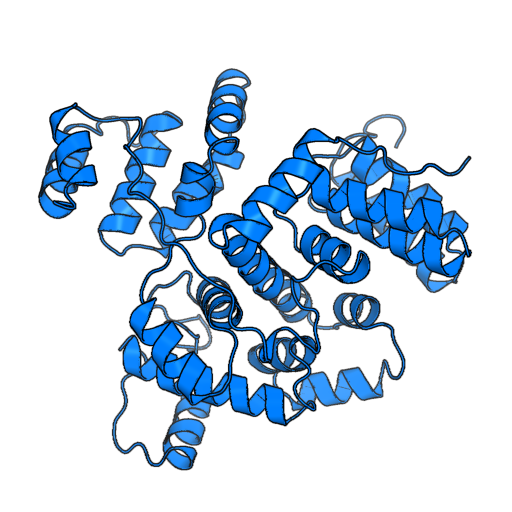29.097 0.198 -9.537 1.00 91.81 371 THR A O 1
ATOM 3010 N N . LEU A 1 372 ? 27.963 1.955 -10.356 1.00 89.50 372 LEU A N 1
ATOM 3011 C CA . LEU A 1 372 ? 28.686 2.067 -11.617 1.00 89.50 372 LEU A CA 1
ATOM 3012 C C . LEU A 1 372 ? 29.644 3.257 -11.559 1.00 89.50 372 LEU A C 1
ATOM 3014 O O . LEU A 1 372 ? 29.332 4.283 -10.947 1.00 89.50 372 LEU A O 1
ATOM 3018 N N . LYS A 1 373 ? 30.810 3.079 -12.186 1.00 76.31 373 LYS A N 1
ATOM 3019 C CA . LYS A 1 373 ? 31.778 4.143 -12.459 1.00 76.31 373 LYS A CA 1
ATOM 3020 C C . LYS A 1 373 ? 31.580 4.702 -13.859 1.00 76.31 373 LYS A C 1
ATOM 3022 O O . LYS A 1 373 ? 31.260 3.899 -14.774 1.00 76.31 373 LYS A O 1
#

Foldseek 3Di:
DVPPCQDLVNQVVLQVQLVVCVVVVNLVRSLQSLVCCCVRNVVHPCNLVSLQSNLVSCVVVVNNVLSLLSLLLSLQSVVLFLSVLVSCVVVVHPQDDLQCQLQDAFDFAADQQDQQQDDDPVLSVCSNVLVLVVSLVRLVVVVPPPPDDQLSNLLNVLSSCVSVVVQVSSLVSLVCLCVDDDPVSNVVSVVVVVDLNSLCSNQDQPPLVLLVVLSVVLSGHSLLLSLQLCLQPSQQLADADPQGQGGSNRHHPVLLVVLCVVVVNPDADSSDHNRVSNSNSVQLSVLCVLPVNRNLRSQLCSPVNNVLSVVLCVVQPPDDVVVSLVVRPDPVSSVRSRSSSSSSSSSCCSTRPVNVVVSVVSNVVNRDNDDDD

Secondary structure (DSSP, 8-state):
--SSTTSHHHHHHHHHHHHHHHHTT-HHHHHHHHTHHHHH-TTSTHHHHHHHHHHHHHHHTT-HHHHHHHHHHHHHH-TTSHHHHHHHHHTT-SS--TTTGGG------PPPPPPPSSS-HHHHHHHHHT-HHHHHHHHHHH----SS--HHHHHHHHHHHHHHT-HHHHHHHHHGGGG--SHHHHHHHHHHHTSHHHHHHHS--TTHHHHHHHHHHTT--HHHHHHHHHHHHTT-TT-B-TT--BTTTTB-HHHHHHHHHHTT-S---TTSHHHHHHHHHHHHHHHHHHTTT-HHHHHHHHHH-HHHHHHHHHHTTT--HHHHHHH-S-HHHHHHHHHHHHHHHHHHHHH-HHHHHHHHHHHHH-PPPP---

Radius of gyration: 21.76 Å; Cα contacts (8 Å, |Δi|>4): 537; chains: 1; bounding box: 64×42×61 Å

Nearest PDB structures (foldseek):
  5o1j-assembly1_A  TM=6.824E-01  e=1.314E-11  Neisseria meningitidis MC58
  1qsa-assembly1_A  TM=6.737E-01  e=4.524E-11  Escherichia coli
  5o2o-assembly1_A  TM=6.774E-01  e=8.750E-11  Neisseria meningitidis
  6fc4-assembly1_A  TM=7.147E-01  e=5.593E-10  Pseudomonas aeruginosa
  5ohu-assembly1_A  TM=6.608E-01  e=5.367E-10  Pseudomonas aeruginosa